Protein AF-A0A6A5AFS0-F1 (afdb_monomer_lite)

InterPro domains:
  IPR004835 Chitin synthase [PTHR22914] (1-342)

Sequence (380 aa):
MNQRRRWLNGSFFAMLYSIVQWGRLYTHTNHSVVTKIGFLIQYFQLIIQLMFGWFMVATFYLSVYYTVFTSLKKNKLGFVQTEEWYDDHHSIAMSLFNILYAMLIMVQLIFGLGNKPQHVKNLYTVLSVAYAVVVITGVFFAFASIASGGNISIFNICLIVATLGVYFVAALVHCELHHVLFTIVQYLIMLPSTINILMIYAFCNLQDLSWGTKGLTDSSGHGGHGASSVDKASSGSYKDLVAARKLKEAEAKQDAKKANDVKKNFEAFRSNLLMFWLLSNAALIIVCIYFVGANVFLPSLFLFIALFNVTRLIGSISFVVLTAWDFILLCICLRSGSLEKRRSNNRHHRAADADEDNAAAYGHLGSSKVDGGMPSIVLK

Radius of gyration: 34.57 Å; chains: 1; bounding box: 87×63×116 Å

pLDDT: mean 81.05, std 16.86, range [28.94, 97.75]

Foldseek 3Di:
DVVVLLVVLQVLVVLVVCLVCVVCCVVPDPDDPVVNVVVVVVNVLSVVVNVCLLQVLLLVLVLLLQLLLVLLPQCLLQVDGSPVVPPPNSVVVSVVSVVVVVVLLVVLLVCLQPHDCVVVVVNLVVSLVVQLVSLVSSVVSNVSSVVNDDDQPPVNVLLVCLQPVLVQVLCVLVVNNVVCVVCVVVCSSRVSCCRRNSSSSSLSPSLPNPPPCVCVVVPPPPDDPDPVPVVPPPDDDPVVVVVVVVVVVVVVVVVVVVVVVVSVVVVVVSVVVSVVSVVVNVVSNVCCVPPPHSVRSNVVVSVSSSVSSVVVSVVSSVVSVVVVVVVVVVVVVVVVVVVVVVVVVVVVVVVVVVVVVVCVVCVPDDDDDDDDDDDDDDDD

Secondary structure (DSSP, 8-state):
-HHHHHHHHHHHHHHHHHHHTHHHHHHH----HHHHHHHHHHHHHHHHHHHHHHTHHHHHHHHHHHHHHHHTSTTTTSSS--HHHHHHHHHHHHHHHHHHHHHHHHHHHHHHHH--TTT-HHHHHHHHHHHHHHHHHHHHHHHHHHHTT----HHHHHHHIIIIIHHHHHHHHTT-HHHHHHHHHHHHHHHHIIIIIIHHHHHHTTT---SS-TTTTT-S-SS------TT--SS--HHHHHHHHHHHHHHHHHHHHHHHHHHHHHHHHHHHHHHHHHHHHHHHHHHIIIIIHHHHHHHHHHHHHHHHHHHHHHHHHHHHHHHHHHHHHHHHHHHHHHHHHHHHHHHHHHHHHHHHHHHHHHTTS---------------

Structure (mmCIF, N/CA/C/O backbone):
data_AF-A0A6A5AFS0-F1
#
_entry.id   AF-A0A6A5AFS0-F1
#
loop_
_atom_site.group_PDB
_atom_site.id
_atom_site.type_symbol
_atom_site.label_atom_id
_atom_site.label_alt_id
_atom_site.label_comp_id
_atom_site.label_asym_id
_atom_site.label_entity_id
_atom_site.label_seq_id
_atom_site.pdbx_PDB_ins_code
_atom_site.Cartn_x
_atom_site.Cartn_y
_atom_site.Cartn_z
_atom_site.occupancy
_atom_site.B_iso_or_equiv
_atom_site.auth_seq_id
_atom_site.auth_comp_id
_atom_site.auth_asym_id
_atom_site.auth_atom_id
_atom_site.pdbx_PDB_model_num
ATOM 1 N N . MET A 1 1 ? -12.989 -10.320 -0.398 1.00 77.06 1 MET A N 1
ATOM 2 C CA . MET A 1 1 ? -13.126 -8.846 -0.494 1.00 77.06 1 MET A CA 1
ATOM 3 C C . MET A 1 1 ? -13.880 -8.240 0.693 1.00 77.06 1 MET A C 1
ATOM 5 O O . MET A 1 1 ? -13.263 -7.504 1.447 1.00 77.06 1 MET A O 1
ATOM 9 N N . ASN A 1 2 ? -15.149 -8.598 0.943 1.00 79.94 2 ASN A N 1
ATOM 10 C CA . ASN A 1 2 ? -15.970 -7.994 2.015 1.00 79.94 2 ASN A CA 1
ATOM 11 C C . ASN A 1 2 ? -15.339 -8.028 3.421 1.00 79.94 2 ASN A C 1
ATOM 13 O O . ASN A 1 2 ? -15.382 -7.034 4.139 1.00 79.94 2 ASN A O 1
ATOM 17 N N . GLN A 1 3 ? -14.722 -9.145 3.822 1.00 84.62 3 GLN A N 1
ATOM 18 C CA . GLN A 1 3 ? -14.044 -9.231 5.120 1.00 84.62 3 GLN A CA 1
ATOM 19 C C . GLN A 1 3 ? -12.816 -8.320 5.201 1.00 84.62 3 GLN A C 1
ATOM 21 O O . GLN A 1 3 ? -12.723 -7.523 6.126 1.00 84.62 3 GLN A O 1
ATOM 26 N N . ARG A 1 4 ? -11.939 -8.368 4.192 1.00 86.81 4 ARG A N 1
ATOM 27 C CA . ARG A 1 4 ? -10.749 -7.508 4.114 1.00 86.81 4 ARG A CA 1
ATOM 28 C C . ARG A 1 4 ? -11.105 -6.021 4.093 1.00 86.81 4 ARG A C 1
ATOM 30 O O . ARG A 1 4 ? -10.453 -5.245 4.771 1.00 86.81 4 ARG A O 1
ATOM 37 N N . ARG A 1 5 ? -12.182 -5.637 3.398 1.00 88.38 5 ARG A N 1
ATOM 38 C CA . ARG A 1 5 ? -12.696 -4.259 3.404 1.00 88.38 5 ARG A CA 1
ATOM 39 C C . ARG A 1 5 ? -13.081 -3.804 4.818 1.00 88.38 5 ARG A C 1
ATOM 41 O O . ARG A 1 5 ? -12.734 -2.702 5.215 1.00 88.38 5 ARG A O 1
ATOM 48 N N . ARG A 1 6 ? -13.776 -4.650 5.592 1.00 85.50 6 ARG A N 1
ATOM 49 C CA . ARG A 1 6 ? -14.131 -4.336 6.992 1.00 85.50 6 ARG A CA 1
ATOM 50 C C . ARG A 1 6 ? -12.899 -4.168 7.876 1.00 85.50 6 ARG A C 1
ATOM 52 O O . ARG A 1 6 ? -12.893 -3.259 8.691 1.00 85.50 6 ARG A O 1
ATOM 59 N N . TRP A 1 7 ? -11.882 -5.017 7.710 1.00 85.25 7 TRP A N 1
ATOM 60 C CA . TRP A 1 7 ? -10.613 -4.861 8.426 1.00 85.25 7 TRP A CA 1
ATOM 61 C C . TRP A 1 7 ? -9.925 -3.552 8.059 1.00 85.25 7 TRP A C 1
ATOM 63 O O . TRP A 1 7 ? -9.519 -2.823 8.948 1.00 85.25 7 TRP A O 1
ATOM 73 N N . LEU A 1 8 ? -9.871 -3.215 6.771 1.00 86.50 8 LEU A N 1
ATOM 74 C CA . LEU A 1 8 ? -9.216 -1.997 6.305 1.00 86.50 8 LEU A CA 1
ATOM 75 C C . LEU A 1 8 ? -9.906 -0.736 6.836 1.00 86.50 8 LEU A C 1
ATOM 77 O O . LEU A 1 8 ? -9.245 0.122 7.411 1.00 86.50 8 LEU A O 1
ATOM 81 N N . ASN A 1 9 ? -11.236 -0.670 6.734 1.00 88.69 9 ASN A N 1
ATOM 82 C CA . ASN A 1 9 ? -12.009 0.451 7.268 1.00 88.69 9 ASN A CA 1
ATOM 83 C C . ASN A 1 9 ? -11.925 0.503 8.800 1.00 88.69 9 ASN A C 1
ATOM 85 O O . ASN A 1 9 ? -11.652 1.558 9.361 1.00 88.69 9 ASN A O 1
ATOM 89 N N . GLY A 1 10 ? -12.102 -0.632 9.484 1.00 86.81 10 GLY A N 1
ATOM 90 C CA . GLY A 1 10 ? -12.019 -0.708 10.944 1.00 86.81 10 GLY A CA 1
ATOM 91 C C . GLY A 1 10 ? -10.657 -0.259 11.474 1.00 86.81 10 GLY A C 1
ATOM 92 O O . GLY A 1 10 ? -10.595 0.594 12.356 1.00 86.81 10 GLY A O 1
ATOM 93 N N . SER A 1 11 ? -9.567 -0.763 10.891 1.00 86.19 11 SER A N 1
ATOM 94 C CA . SER A 1 11 ? -8.206 -0.352 11.242 1.00 86.19 11 SER A CA 1
ATOM 95 C C . SER A 1 11 ? -7.927 1.109 10.894 1.00 86.19 11 SER A C 1
ATOM 97 O O . SER A 1 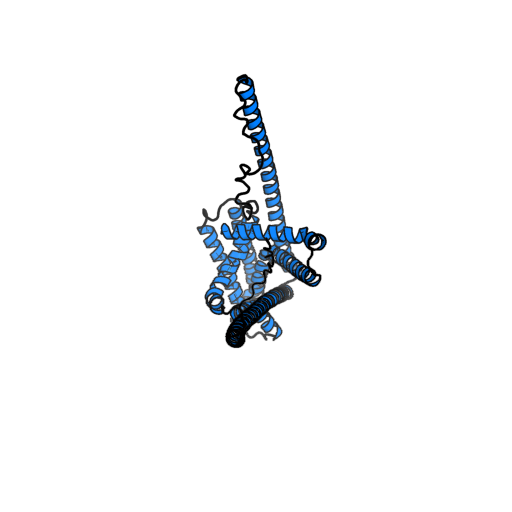11 ? -7.249 1.771 11.670 1.00 86.19 11 SER A O 1
ATOM 99 N N . PHE A 1 12 ? -8.460 1.637 9.787 1.00 88.94 12 PHE A N 1
ATOM 100 C CA . PHE A 1 12 ? -8.316 3.051 9.426 1.00 88.94 12 PHE A CA 1
ATOM 101 C C . PHE A 1 12 ? -8.937 3.977 10.482 1.00 88.94 12 PHE A C 1
ATOM 103 O O . PHE A 1 12 ? -8.260 4.872 10.987 1.00 88.94 12 PHE A O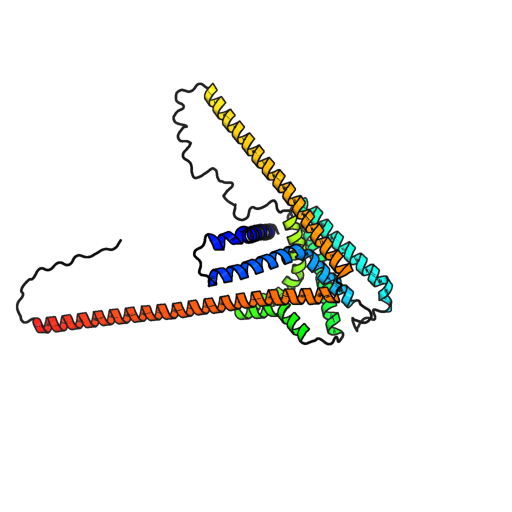 1
ATOM 110 N N . PHE A 1 13 ? -10.191 3.736 10.878 1.00 88.00 13 PHE A N 1
ATOM 111 C CA . PHE A 1 13 ? -10.845 4.563 11.898 1.00 88.00 13 PHE A CA 1
ATOM 112 C C . PHE A 1 13 ? -10.260 4.350 13.294 1.00 88.00 13 PHE A C 1
ATOM 114 O O . PHE A 1 13 ? -10.136 5.317 14.041 1.00 88.00 13 PHE A O 1
ATOM 121 N N . ALA A 1 14 ? -9.852 3.125 13.639 1.00 88.69 14 ALA A N 1
ATOM 122 C CA . ALA A 1 14 ? -9.145 2.866 14.890 1.00 88.69 14 ALA A CA 1
ATOM 123 C C . ALA A 1 14 ? -7.810 3.623 14.942 1.00 88.69 14 ALA A C 1
ATOM 125 O O . ALA A 1 14 ? -7.520 4.278 15.937 1.00 88.69 14 ALA A O 1
ATOM 126 N N . MET A 1 15 ? -7.037 3.603 13.852 1.00 90.50 15 MET A N 1
ATOM 127 C CA . MET A 1 15 ? -5.777 4.339 13.737 1.00 90.50 15 MET A CA 1
ATOM 128 C C . MET A 1 15 ? -5.999 5.851 13.841 1.00 90.50 15 MET A C 1
ATOM 130 O O . MET A 1 15 ? -5.290 6.514 14.595 1.00 90.50 15 MET A O 1
ATOM 134 N N . LEU A 1 16 ? -7.012 6.390 13.155 1.00 90.44 16 LEU A N 1
ATOM 135 C CA . LEU A 1 16 ? -7.371 7.806 13.248 1.00 90.44 16 LEU A CA 1
ATOM 136 C C . LEU A 1 16 ? -7.777 8.190 14.678 1.00 90.44 16 LEU A C 1
ATOM 138 O O . LEU A 1 16 ? -7.302 9.194 15.202 1.00 90.44 16 LEU A O 1
ATOM 142 N N . TYR A 1 17 ? -8.603 7.368 15.329 1.00 89.56 17 TYR A N 1
ATOM 143 C CA . TYR A 1 17 ? -9.011 7.577 16.717 1.00 89.56 17 TYR A CA 1
ATOM 144 C C . TYR A 1 17 ? -7.810 7.561 17.671 1.00 89.56 17 TYR A C 1
ATOM 146 O O . TYR A 1 17 ? -7.682 8.452 18.510 1.00 89.56 17 TYR A O 1
ATOM 154 N N . SER A 1 18 ? -6.898 6.595 17.515 1.00 90.00 18 SER A N 1
ATOM 155 C CA . SER A 1 18 ? -5.665 6.519 18.304 1.00 90.00 18 SER A CA 1
ATOM 156 C C . SER A 1 18 ? -4.788 7.758 18.120 1.00 90.00 18 SER A C 1
ATOM 158 O O . SER A 1 18 ? -4.284 8.285 19.107 1.00 90.00 18 SER A O 1
ATOM 160 N N . ILE A 1 19 ? -4.636 8.250 16.887 1.00 91.12 19 ILE A N 1
ATOM 161 C CA . ILE A 1 19 ? -3.841 9.452 16.598 1.00 91.12 19 ILE A CA 1
ATOM 162 C C . ILE A 1 19 ? -4.494 10.699 17.200 1.00 91.12 19 ILE A C 1
ATOM 164 O O . ILE A 1 19 ? -3.797 11.500 17.810 1.00 91.12 19 ILE A O 1
ATOM 168 N N . VAL A 1 20 ? -5.814 10.868 17.080 1.00 91.00 20 VAL A N 1
ATOM 169 C CA . VAL A 1 20 ? -6.522 12.036 17.638 1.00 91.00 20 VAL A CA 1
ATOM 170 C C . VAL A 1 20 ? -6.471 12.040 19.168 1.00 91.00 20 VAL A C 1
ATOM 172 O O . VAL A 1 20 ? -6.241 13.082 19.778 1.00 91.00 20 VAL A O 1
ATOM 175 N N . GLN A 1 21 ? -6.632 10.875 19.800 1.00 89.50 21 GLN A N 1
ATOM 176 C CA . GLN A 1 21 ? -6.733 10.752 21.255 1.00 89.50 21 GLN A CA 1
ATOM 177 C C . GLN A 1 21 ? -5.387 10.463 21.949 1.00 89.50 21 GLN A C 1
ATOM 179 O O . GLN A 1 21 ? -5.374 10.060 23.116 1.00 89.50 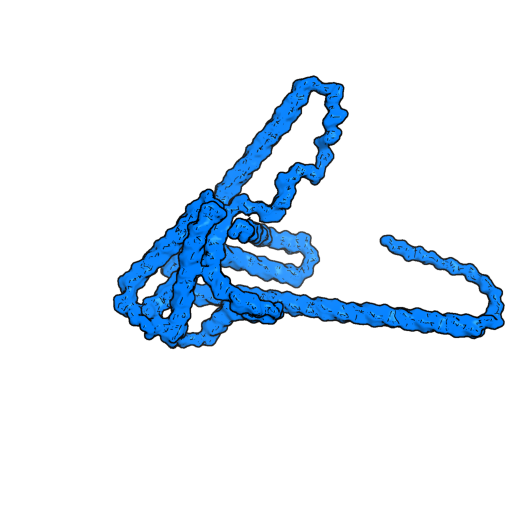21 GLN A O 1
ATOM 184 N N . TRP A 1 22 ? -4.253 10.688 21.276 1.00 87.56 22 TRP A N 1
ATOM 185 C CA . TRP A 1 22 ? -2.913 10.358 21.785 1.00 87.56 22 TRP A CA 1
ATOM 186 C C . TRP A 1 22 ? -2.641 10.925 23.192 1.00 87.56 22 TRP A C 1
ATOM 188 O O . TRP A 1 22 ? -2.089 10.232 24.049 1.00 87.56 22 TRP A O 1
ATOM 198 N N . GLY A 1 23 ? -3.110 12.149 23.470 1.00 85.62 23 GLY A N 1
ATOM 199 C CA . GLY A 1 23 ? -2.913 12.838 24.750 1.00 85.62 23 GLY A CA 1
ATOM 200 C C . GLY A 1 23 ? -3.564 12.135 25.945 1.00 85.62 23 GLY A C 1
ATOM 201 O O . GLY A 1 23 ? -3.018 12.166 27.047 1.00 85.62 23 GLY A O 1
ATOM 202 N N . ARG A 1 24 ? -4.672 11.408 25.731 1.00 86.19 24 ARG A N 1
ATOM 203 C CA . ARG A 1 24 ? -5.381 10.680 26.800 1.00 86.19 24 ARG A CA 1
ATOM 204 C C . ARG A 1 24 ? -4.510 9.603 27.433 1.00 86.19 24 ARG A C 1
ATOM 206 O O . ARG A 1 24 ? -4.637 9.332 28.625 1.00 86.19 24 ARG A O 1
ATOM 213 N N . LEU A 1 25 ? -3.629 8.996 26.639 1.00 83.69 25 LEU A N 1
ATOM 214 C CA . LEU A 1 25 ? -2.689 8.003 27.135 1.00 83.69 25 LEU A CA 1
ATOM 215 C C . LEU A 1 25 ? -1.720 8.633 28.142 1.00 83.69 25 LEU A C 1
ATOM 217 O O . LEU A 1 25 ? -1.410 8.024 29.157 1.00 83.69 25 LEU A O 1
ATOM 221 N N . TYR A 1 26 ? -1.282 9.870 27.921 1.00 80.44 26 TYR A N 1
ATOM 222 C CA . TYR A 1 26 ? -0.329 10.534 28.810 1.00 80.44 26 TYR A CA 1
ATOM 223 C C . TYR A 1 26 ? -0.978 11.066 30.085 1.00 80.44 26 TYR A C 1
ATOM 225 O O . TYR A 1 26 ? -0.355 10.983 31.147 1.00 80.44 26 TYR A O 1
ATOM 233 N N . THR A 1 27 ? -2.212 11.570 29.982 1.00 84.19 27 THR A N 1
ATOM 234 C CA . THR A 1 27 ? -2.918 12.227 31.090 1.00 84.19 27 THR A CA 1
ATOM 235 C C . THR A 1 27 ? -3.679 11.263 31.996 1.00 84.19 27 THR A C 1
ATOM 237 O O . THR A 1 27 ? -3.744 11.503 33.196 1.00 84.19 27 THR A O 1
ATOM 240 N N . HIS A 1 28 ? -4.237 10.169 31.464 1.00 86.12 28 HIS A N 1
ATOM 241 C CA . HIS A 1 28 ? -5.121 9.276 32.230 1.00 86.12 28 HIS A CA 1
ATOM 242 C C . HIS A 1 28 ? -4.520 7.901 32.552 1.00 86.12 28 HIS A C 1
ATOM 244 O O . HIS A 1 28 ? -5.209 7.083 33.158 1.00 86.12 28 HIS A O 1
ATOM 250 N N . THR A 1 29 ? -3.273 7.609 32.154 1.00 86.62 29 THR A N 1
ATOM 251 C CA . THR A 1 29 ? -2.637 6.311 32.453 1.00 86.62 29 THR A CA 1
ATOM 252 C C . THR A 1 29 ? -1.420 6.428 33.373 1.00 86.62 29 THR A C 1
ATOM 254 O O . THR A 1 29 ? -0.557 7.300 33.217 1.00 86.62 29 THR A O 1
ATOM 257 N N . ASN A 1 30 ? -1.324 5.472 34.302 1.00 88.69 30 ASN A N 1
ATOM 258 C CA . ASN A 1 30 ? -0.218 5.311 35.251 1.00 88.69 30 ASN A CA 1
ATOM 259 C C . ASN A 1 30 ? 0.903 4.421 34.686 1.00 88.69 30 ASN A C 1
ATOM 261 O O . ASN A 1 30 ? 1.399 3.518 35.355 1.00 88.69 30 ASN A O 1
ATOM 265 N N . HIS A 1 31 ? 1.299 4.641 33.431 1.00 89.06 31 HIS A N 1
ATOM 266 C CA . HIS A 1 31 ? 2.455 3.955 32.850 1.00 89.06 31 HIS A CA 1
ATOM 267 C C . HIS A 1 31 ? 3.778 4.627 33.237 1.00 89.06 31 HIS A C 1
ATOM 269 O O . HIS A 1 31 ? 3.833 5.841 33.450 1.00 89.06 31 HIS A O 1
ATOM 275 N N . SER A 1 32 ? 4.855 3.836 33.277 1.00 91.38 32 SER A N 1
ATOM 276 C CA . SER A 1 32 ? 6.214 4.344 33.494 1.00 91.38 32 SER A CA 1
ATOM 277 C C . SER A 1 32 ? 6.638 5.307 32.376 1.00 91.38 32 SER A C 1
ATOM 279 O O . SER A 1 32 ? 6.119 5.249 31.257 1.00 91.38 32 SER A O 1
ATOM 281 N N . VAL A 1 33 ? 7.616 6.175 32.654 1.00 88.31 33 VAL A N 1
ATOM 282 C CA . VAL A 1 33 ? 8.146 7.130 31.661 1.00 88.31 33 VAL A CA 1
ATOM 283 C C . VAL A 1 33 ? 8.679 6.404 30.420 1.00 88.31 33 VAL A C 1
ATOM 285 O O . VAL A 1 33 ? 8.389 6.814 29.300 1.00 88.31 33 VAL A O 1
ATOM 288 N N . VAL A 1 34 ? 9.374 5.277 30.603 1.00 88.56 34 VAL A N 1
ATOM 289 C CA . VAL A 1 34 ? 9.920 4.467 29.500 1.00 88.56 34 VAL A CA 1
ATOM 290 C C . VAL A 1 34 ? 8.802 3.913 28.616 1.00 88.56 34 VAL A C 1
ATOM 292 O O . VAL A 1 34 ? 8.858 4.029 27.394 1.00 88.56 34 VAL A O 1
ATOM 295 N N . THR A 1 35 ? 7.736 3.382 29.221 1.00 86.88 35 THR A N 1
ATOM 296 C CA . THR A 1 35 ? 6.562 2.889 28.486 1.00 86.88 35 THR A CA 1
ATOM 297 C C . THR A 1 35 ? 5.866 4.019 27.719 1.00 86.88 35 THR A C 1
ATOM 299 O O . THR A 1 35 ? 5.483 3.844 26.563 1.00 86.88 35 THR A O 1
ATOM 302 N N . LYS A 1 36 ? 5.752 5.207 28.325 1.00 89.38 36 LYS A N 1
ATOM 303 C CA . LYS A 1 36 ? 5.185 6.402 27.681 1.00 89.38 36 LYS A CA 1
ATOM 304 C C . LYS A 1 36 ? 6.017 6.873 26.479 1.00 89.38 36 LYS A C 1
ATOM 306 O O . LYS A 1 36 ? 5.437 7.287 25.475 1.00 89.38 36 LYS A O 1
ATOM 311 N N . ILE A 1 37 ? 7.347 6.774 26.541 1.00 88.81 37 ILE A N 1
ATOM 312 C CA . ILE A 1 37 ? 8.235 7.044 25.395 1.00 88.81 37 ILE A CA 1
ATOM 313 C C . ILE A 1 37 ? 8.043 5.983 24.301 1.00 88.81 37 ILE A C 1
ATOM 315 O O . ILE A 1 37 ? 7.902 6.334 23.131 1.00 88.81 37 ILE A O 1
ATOM 319 N N . GLY A 1 38 ? 7.956 4.700 24.667 1.00 87.94 38 GLY A N 1
ATOM 320 C CA . GLY A 1 38 ? 7.685 3.616 23.715 1.00 87.94 38 GLY A CA 1
ATOM 321 C C . GLY A 1 38 ? 6.376 3.819 22.943 1.00 87.94 38 GLY A C 1
ATOM 322 O O . GLY A 1 38 ? 6.340 3.677 21.720 1.00 87.94 38 GLY A O 1
ATOM 323 N N . PHE A 1 39 ? 5.314 4.251 23.628 1.00 89.06 39 PHE A N 1
ATOM 324 C CA . PHE A 1 39 ? 4.059 4.602 22.968 1.00 89.06 39 PHE A CA 1
ATOM 325 C C . PHE A 1 39 ? 4.178 5.818 22.040 1.00 89.06 39 PHE A C 1
ATOM 327 O O . PHE A 1 39 ? 3.526 5.824 20.999 1.00 89.06 39 PHE A O 1
ATOM 334 N N . LEU A 1 40 ? 5.032 6.805 22.343 1.00 88.69 40 LEU A N 1
ATOM 335 C CA . LEU A 1 40 ? 5.265 7.948 21.448 1.00 88.69 40 LEU A CA 1
ATOM 336 C C . LEU A 1 40 ? 5.866 7.496 20.113 1.00 88.69 40 LEU A C 1
ATOM 338 O O . LEU A 1 40 ? 5.413 7.916 19.048 1.00 88.69 40 LEU A O 1
ATOM 342 N N . ILE A 1 41 ? 6.852 6.598 20.178 1.00 88.56 41 ILE A N 1
ATOM 343 C CA . ILE A 1 41 ? 7.473 5.995 18.993 1.00 88.56 41 ILE A CA 1
ATOM 344 C C . ILE A 1 41 ? 6.412 5.241 18.183 1.00 88.56 41 ILE A C 1
ATOM 346 O O . ILE A 1 41 ? 6.326 5.413 16.966 1.00 88.56 41 ILE A O 1
ATOM 350 N N . GLN A 1 42 ? 5.552 4.465 18.851 1.00 88.50 42 GLN A N 1
ATOM 351 C CA . GLN A 1 42 ? 4.452 3.759 18.194 1.00 88.50 42 GLN A CA 1
ATOM 352 C C . GLN A 1 42 ? 3.452 4.722 17.532 1.00 88.50 42 GLN A C 1
ATOM 354 O O . GLN A 1 42 ? 3.031 4.478 16.402 1.00 88.50 42 GLN A O 1
ATOM 359 N N . TYR A 1 43 ? 3.086 5.829 18.183 1.00 90.00 43 TYR A N 1
ATOM 360 C CA . TYR A 1 43 ? 2.206 6.839 17.586 1.00 90.00 43 TYR A CA 1
ATOM 361 C C . TYR A 1 43 ? 2.814 7.458 16.331 1.00 90.00 43 TYR A C 1
ATOM 363 O O . TYR A 1 43 ? 2.125 7.595 15.321 1.00 90.00 43 TYR A O 1
ATOM 371 N N . PHE A 1 44 ? 4.106 7.778 16.362 1.00 90.31 44 PHE A N 1
ATOM 372 C CA . PHE A 1 44 ? 4.803 8.304 15.194 1.00 90.31 44 PHE A CA 1
ATOM 373 C C . PHE A 1 44 ? 4.788 7.305 14.025 1.00 90.31 44 PHE A C 1
ATOM 375 O O . PHE A 1 44 ? 4.489 7.678 12.890 1.00 90.31 44 PHE A O 1
ATOM 382 N N . GLN A 1 45 ? 5.001 6.016 14.307 1.00 89.88 45 GLN A N 1
ATOM 383 C CA . GLN A 1 45 ? 4.873 4.947 13.309 1.00 89.88 45 GLN A CA 1
ATOM 384 C C . GLN A 1 45 ? 3.454 4.854 12.728 1.00 89.88 45 GLN A C 1
ATOM 386 O O . GLN A 1 45 ? 3.303 4.675 11.519 1.00 89.88 45 GLN A O 1
ATOM 391 N N . LEU A 1 46 ? 2.412 5.023 13.550 1.00 92.44 46 LEU A N 1
ATOM 392 C CA . LEU A 1 46 ? 1.021 5.041 13.079 1.00 92.44 46 LEU A CA 1
ATOM 393 C C . LEU A 1 46 ? 0.731 6.243 12.172 1.00 92.44 46 LEU A C 1
ATOM 395 O O . LEU A 1 46 ? 0.042 6.079 11.168 1.00 92.44 46 LEU A O 1
ATOM 399 N N . ILE A 1 47 ? 1.277 7.426 12.470 1.00 93.25 47 ILE A N 1
ATOM 400 C CA . ILE A 1 47 ? 1.135 8.613 11.608 1.00 93.25 47 ILE A CA 1
ATOM 401 C C . ILE A 1 47 ? 1.796 8.363 10.251 1.00 93.25 47 ILE A C 1
ATOM 403 O O . ILE A 1 47 ? 1.169 8.580 9.214 1.00 93.25 47 ILE A O 1
ATOM 407 N N . ILE A 1 48 ? 3.028 7.847 10.243 1.00 92.31 48 ILE A N 1
ATOM 408 C CA . ILE A 1 48 ? 3.730 7.493 9.002 1.00 92.31 48 ILE A CA 1
ATOM 409 C C . ILE A 1 48 ? 2.932 6.451 8.211 1.00 92.31 48 ILE A C 1
ATOM 411 O O . ILE A 1 48 ? 2.753 6.593 7.000 1.00 92.31 48 ILE A O 1
ATOM 415 N N . GLN A 1 49 ? 2.411 5.423 8.886 1.00 91.94 49 GLN A N 1
ATOM 416 C CA . GLN A 1 49 ? 1.597 4.389 8.254 1.00 91.94 49 GLN A CA 1
ATOM 417 C C . GLN A 1 49 ? 0.298 4.954 7.669 1.00 91.94 49 GLN A C 1
ATOM 419 O O . GLN A 1 49 ? -0.090 4.545 6.573 1.00 91.94 49 GLN A O 1
ATOM 424 N N . LEU A 1 50 ? -0.352 5.894 8.360 1.00 94.00 50 LEU A N 1
ATOM 425 C CA . LEU A 1 50 ? -1.543 6.582 7.870 1.00 94.00 50 LEU A CA 1
ATOM 426 C C . LEU A 1 50 ? -1.221 7.398 6.616 1.00 94.00 50 LEU A C 1
ATOM 428 O O . LEU A 1 50 ? -1.922 7.261 5.616 1.00 94.00 50 LEU A O 1
ATOM 432 N N . MET A 1 51 ? -0.153 8.200 6.642 1.00 92.75 51 MET A N 1
ATOM 433 C CA . MET A 1 51 ? 0.256 9.023 5.499 1.00 92.75 51 MET A CA 1
ATOM 434 C C . MET A 1 51 ? 0.620 8.163 4.286 1.00 92.75 51 MET A C 1
ATOM 436 O O . MET A 1 51 ? 0.127 8.402 3.184 1.00 92.75 51 MET A O 1
ATOM 440 N N . PHE A 1 52 ? 1.431 7.122 4.483 1.00 92.06 52 PHE A N 1
ATOM 441 C CA . PHE A 1 52 ? 1.805 6.219 3.397 1.00 92.06 52 PHE A CA 1
ATOM 442 C C . PHE A 1 52 ? 0.603 5.421 2.875 1.00 92.06 52 PHE A C 1
ATOM 444 O O . PHE A 1 52 ? 0.443 5.257 1.669 1.00 92.06 52 PHE A O 1
ATOM 451 N N . GLY A 1 53 ? -0.283 4.970 3.770 1.00 93.12 53 GLY A N 1
ATOM 452 C CA . GLY A 1 53 ? -1.542 4.313 3.418 1.00 93.12 53 GLY A CA 1
ATOM 453 C C . GLY A 1 53 ? -2.484 5.212 2.617 1.00 93.12 53 GLY A C 1
ATOM 454 O O . GLY A 1 53 ? -3.111 4.746 1.665 1.00 93.12 53 GLY A O 1
ATOM 455 N N . TRP A 1 54 ? -2.546 6.501 2.955 1.00 94.88 54 TRP A N 1
ATOM 456 C CA . TRP A 1 54 ? -3.371 7.494 2.268 1.00 94.88 54 TRP A CA 1
ATOM 457 C C . TRP A 1 54 ? -2.959 7.673 0.802 1.00 94.88 54 TRP A C 1
ATOM 459 O O . TRP A 1 54 ? -3.818 7.683 -0.082 1.00 94.88 54 TRP A O 1
ATOM 469 N N . PHE A 1 55 ? -1.651 7.739 0.540 1.00 96.25 55 PHE A N 1
ATOM 470 C CA . PHE A 1 55 ? -1.076 7.953 -0.794 1.00 96.25 55 PHE A CA 1
ATOM 471 C C . PHE A 1 55 ? -0.603 6.670 -1.491 1.00 96.25 55 PHE A C 1
ATOM 473 O O . PHE A 1 55 ? 0.133 6.728 -2.480 1.00 96.25 55 PHE A O 1
ATOM 480 N N . MET A 1 56 ? -1.004 5.498 -0.993 1.00 94.88 56 MET A N 1
ATOM 481 C CA . MET A 1 56 ? -0.480 4.216 -1.470 1.00 94.88 56 MET A CA 1
ATOM 482 C C . MET A 1 56 ? -0.815 3.964 -2.946 1.00 94.88 56 MET A C 1
ATOM 484 O O . MET A 1 56 ? 0.021 3.442 -3.679 1.00 94.88 56 MET A O 1
ATOM 488 N N . VAL A 1 57 ? -2.004 4.379 -3.397 1.00 96.12 57 VAL A N 1
ATOM 489 C CA . VAL A 1 57 ? -2.449 4.231 -4.794 1.00 96.12 57 VAL A CA 1
ATOM 490 C C . VAL A 1 57 ? -1.620 5.110 -5.732 1.00 96.12 57 VAL A C 1
ATOM 492 O O . VAL A 1 57 ? -1.089 4.606 -6.721 1.00 96.12 57 VAL A O 1
ATOM 495 N N . ALA A 1 58 ? -1.443 6.394 -5.400 1.00 97.00 58 ALA A N 1
ATOM 496 C CA . ALA A 1 58 ? -0.596 7.304 -6.171 1.00 97.00 58 ALA A CA 1
ATOM 497 C C . ALA A 1 58 ? 0.868 6.849 -6.202 1.00 97.00 58 ALA A C 1
ATOM 499 O O . ALA A 1 58 ? 1.494 6.817 -7.260 1.00 97.00 58 ALA A O 1
ATOM 500 N N . THR A 1 59 ? 1.402 6.446 -5.050 1.00 96.12 59 THR A N 1
ATOM 501 C CA . THR A 1 59 ? 2.788 5.981 -4.919 1.00 96.12 59 THR A CA 1
ATOM 502 C C . THR A 1 59 ? 3.043 4.729 -5.750 1.00 96.12 59 THR A C 1
ATOM 504 O O . THR A 1 59 ? 4.071 4.624 -6.414 1.00 96.12 59 THR A O 1
ATOM 507 N N . PHE A 1 60 ? 2.095 3.793 -5.743 1.00 95.19 60 PHE A N 1
ATOM 508 C CA . PHE A 1 60 ? 2.177 2.571 -6.532 1.00 95.19 60 PHE A CA 1
ATOM 509 C C . PHE A 1 60 ? 2.079 2.843 -8.041 1.00 95.19 60 PHE A C 1
ATOM 511 O O . PHE A 1 60 ? 2.828 2.264 -8.824 1.00 95.19 60 PHE A O 1
ATOM 518 N N . TYR A 1 61 ? 1.201 3.755 -8.462 1.00 96.19 61 TYR A N 1
ATOM 519 C CA . TYR A 1 61 ? 1.153 4.197 -9.855 1.00 96.19 61 TYR A CA 1
ATOM 520 C C . TYR A 1 61 ? 2.490 4.811 -10.298 1.00 96.19 61 TYR A C 1
ATOM 522 O O . TYR A 1 61 ? 3.056 4.401 -11.311 1.00 96.19 61 TYR A O 1
ATOM 530 N N . LEU A 1 62 ? 3.014 5.762 -9.515 1.00 96.06 62 LEU A N 1
ATOM 531 C CA . LEU A 1 62 ? 4.264 6.462 -9.811 1.00 96.06 62 LEU A CA 1
ATOM 532 C C . LEU A 1 62 ? 5.463 5.513 -9.838 1.00 96.06 62 LEU A C 1
ATOM 534 O O . LEU A 1 62 ? 6.346 5.688 -10.676 1.00 96.06 62 LEU A O 1
ATOM 538 N N . SER A 1 63 ? 5.504 4.507 -8.958 1.00 94.19 63 SER A N 1
ATOM 539 C CA . SER A 1 63 ? 6.599 3.537 -8.947 1.00 94.19 63 SER A CA 1
ATOM 540 C C . SER A 1 63 ? 6.632 2.730 -10.243 1.00 94.19 63 SER A C 1
ATOM 542 O O . SER A 1 63 ? 7.678 2.672 -10.884 1.00 94.19 63 SER A O 1
ATOM 544 N N . VAL A 1 64 ? 5.494 2.193 -10.695 1.00 93.62 64 VAL A N 1
ATOM 545 C CA . VAL A 1 64 ? 5.436 1.452 -11.963 1.00 93.62 64 VAL A CA 1
ATOM 546 C C . VAL A 1 64 ? 5.702 2.376 -13.152 1.00 93.62 64 VAL A C 1
ATOM 548 O O . VAL A 1 64 ? 6.531 2.039 -13.998 1.00 93.62 64 VAL A O 1
ATOM 551 N N . TYR A 1 65 ? 5.062 3.549 -13.193 1.00 94.12 65 TYR A N 1
ATOM 552 C CA . TYR A 1 65 ? 5.251 4.546 -14.249 1.00 94.12 65 TYR A CA 1
ATOM 553 C C . TYR A 1 65 ? 6.734 4.901 -14.416 1.00 94.12 65 TYR A C 1
ATOM 555 O O . TYR A 1 65 ? 7.309 4.740 -15.495 1.00 94.12 65 TYR A O 1
ATOM 563 N N . TYR A 1 66 ? 7.396 5.319 -13.336 1.00 93.06 66 TYR A N 1
ATOM 564 C CA . TYR A 1 66 ? 8.795 5.714 -13.411 1.00 93.06 66 TYR A CA 1
ATOM 565 C C . TYR A 1 66 ? 9.730 4.552 -13.690 1.00 93.06 66 TYR A C 1
ATOM 567 O O . TYR A 1 66 ? 10.685 4.745 -14.442 1.00 93.06 66 TYR A O 1
ATOM 575 N N . THR A 1 67 ? 9.482 3.364 -13.143 1.00 90.75 67 THR A N 1
ATOM 576 C CA . THR A 1 67 ? 10.308 2.193 -13.448 1.00 90.75 67 THR A CA 1
ATOM 577 C C . THR A 1 67 ? 10.248 1.855 -14.936 1.00 90.75 67 THR A C 1
ATOM 579 O O . THR A 1 67 ? 11.296 1.758 -15.569 1.00 90.75 67 THR A O 1
ATOM 582 N N . VAL A 1 68 ? 9.051 1.753 -15.521 1.00 89.88 68 VAL A N 1
ATOM 583 C CA . VAL A 1 68 ? 8.882 1.402 -16.941 1.00 89.88 68 VAL A CA 1
ATOM 584 C C . VAL A 1 68 ? 9.507 2.465 -17.846 1.00 89.88 68 VAL A C 1
ATOM 586 O O . VAL A 1 68 ? 10.379 2.158 -18.660 1.00 89.88 68 VAL A O 1
ATOM 589 N N . PHE A 1 69 ? 9.133 3.733 -17.676 1.00 88.62 69 PHE A N 1
ATOM 590 C CA . PHE A 1 69 ? 9.561 4.780 -18.605 1.00 88.62 69 PHE A CA 1
ATOM 591 C C . PHE A 1 69 ? 11.004 5.244 -18.395 1.00 88.62 69 PHE A C 1
ATOM 593 O O . PHE A 1 69 ? 11.643 5.688 -19.346 1.00 88.62 69 PHE A O 1
ATOM 600 N N . THR A 1 70 ? 11.576 5.080 -17.199 1.00 86.50 70 THR A N 1
ATOM 601 C CA . THR A 1 70 ? 13.022 5.293 -17.021 1.00 86.50 70 THR A CA 1
ATOM 602 C C . THR A 1 70 ? 13.821 4.149 -17.639 1.00 86.50 70 THR A C 1
ATOM 604 O O . THR A 1 70 ? 14.912 4.401 -18.145 1.00 86.50 70 THR A O 1
ATOM 607 N N . SER A 1 71 ? 13.314 2.911 -17.616 1.00 82.44 71 SER A N 1
ATOM 608 C CA . SER A 1 71 ? 13.949 1.767 -18.287 1.00 82.44 71 SER A CA 1
ATOM 609 C C . SER A 1 71 ? 13.885 1.855 -19.812 1.00 82.44 71 SER A C 1
ATOM 611 O O . SER A 1 71 ? 14.807 1.396 -20.474 1.00 82.44 71 SER A O 1
ATOM 613 N N . LEU A 1 72 ? 12.858 2.500 -20.367 1.00 80.75 72 LEU A N 1
ATOM 614 C CA . LEU A 1 72 ? 12.700 2.721 -21.811 1.00 80.75 72 LEU A CA 1
ATOM 615 C C . LEU A 1 72 ? 13.514 3.902 -22.374 1.00 80.75 72 LEU A C 1
ATOM 617 O O . LEU A 1 72 ? 13.432 4.176 -23.569 1.00 80.75 72 LEU A O 1
ATOM 621 N N . LYS A 1 73 ? 14.308 4.606 -21.553 1.00 78.62 73 LYS A N 1
ATOM 622 C CA . LYS A 1 73 ? 15.212 5.663 -22.042 1.00 78.62 73 LYS A CA 1
ATOM 623 C C . LYS A 1 73 ? 16.247 5.117 -23.036 1.00 78.62 73 LYS A C 1
ATOM 625 O O . LYS A 1 73 ? 16.630 3.949 -22.940 1.00 78.62 73 LYS A O 1
ATOM 630 N N . LYS A 1 74 ? 16.682 5.964 -23.987 1.00 71.25 74 LYS A N 1
ATOM 631 C CA . LYS A 1 74 ? 17.612 5.610 -25.083 1.00 71.25 74 LYS A CA 1
ATOM 632 C C . LYS A 1 74 ? 18.769 4.725 -24.577 1.00 71.25 74 LYS A C 1
ATOM 634 O O . LYS A 1 74 ? 19.450 5.090 -23.620 1.00 71.25 74 LYS A O 1
ATOM 639 N N . ASN A 1 75 ? 18.936 3.551 -25.195 1.00 68.69 75 ASN A N 1
ATOM 640 C CA . ASN A 1 75 ? 19.976 2.534 -24.949 1.00 68.69 75 ASN A CA 1
ATOM 641 C C . ASN A 1 75 ? 20.088 1.952 -23.532 1.00 68.69 75 ASN A C 1
ATOM 643 O O . ASN A 1 75 ? 21.055 1.254 -23.233 1.00 68.69 75 ASN A O 1
ATOM 647 N N . LYS A 1 76 ? 19.111 2.166 -22.646 1.00 71.44 76 LYS A N 1
ATOM 648 C CA . LYS A 1 76 ? 19.228 1.690 -21.259 1.00 71.44 76 LYS A CA 1
ATOM 649 C C . LYS A 1 76 ? 18.995 0.181 -21.095 1.00 71.44 76 LYS A C 1
ATOM 651 O O . LYS A 1 76 ? 19.482 -0.412 -20.135 1.00 71.44 76 LYS A O 1
ATOM 656 N N . LEU A 1 77 ? 18.262 -0.451 -22.013 1.00 71.75 77 LEU A N 1
ATOM 657 C CA . LEU A 1 77 ? 17.971 -1.889 -21.954 1.00 71.75 77 LEU A CA 1
ATOM 658 C C . LEU A 1 77 ? 19.135 -2.759 -22.435 1.00 71.75 77 LEU A C 1
ATOM 660 O O . LEU A 1 77 ? 19.174 -3.928 -22.087 1.00 71.75 77 LEU A O 1
ATOM 664 N N . GLY A 1 78 ? 20.085 -2.230 -23.208 1.00 63.00 78 GLY A N 1
ATOM 665 C CA . GLY A 1 78 ? 21.277 -2.963 -23.663 1.00 63.00 78 GLY A CA 1
ATOM 666 C C . GLY A 1 78 ? 21.036 -4.086 -24.688 1.00 63.00 78 GLY A C 1
ATOM 667 O O . GLY A 1 78 ? 21.925 -4.352 -25.486 1.00 63.00 78 GLY A O 1
ATOM 668 N N . PHE A 1 79 ? 19.853 -4.714 -24.724 1.00 68.81 79 PHE A N 1
ATOM 669 C CA . PHE A 1 79 ? 19.484 -5.764 -25.694 1.00 68.81 79 PHE A CA 1
ATOM 670 C C . PHE A 1 79 ? 18.454 -5.314 -26.746 1.00 68.81 79 PHE A C 1
ATOM 672 O O . PHE A 1 79 ? 18.240 -6.017 -27.728 1.00 68.81 79 PHE A O 1
ATOM 679 N N . VAL A 1 80 ? 17.824 -4.148 -26.560 1.00 65.31 80 VAL A N 1
ATOM 680 C CA . VAL A 1 80 ? 16.963 -3.497 -27.563 1.00 65.31 80 VAL A CA 1
ATOM 681 C C . VAL A 1 80 ? 17.491 -2.090 -27.802 1.00 65.31 80 VAL A C 1
ATOM 683 O O . VAL A 1 80 ? 17.601 -1.308 -26.854 1.00 65.31 80 VAL A O 1
ATOM 686 N N . GLN A 1 81 ? 17.792 -1.764 -29.060 1.00 66.44 81 GLN A N 1
ATOM 687 C CA . GLN A 1 81 ? 18.069 -0.393 -29.481 1.00 66.44 81 GLN A CA 1
ATO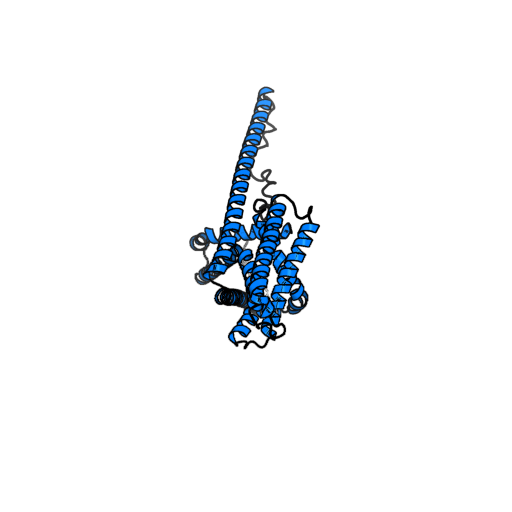M 688 C C . GLN A 1 81 ? 16.768 0.408 -29.406 1.00 66.44 81 GLN A C 1
ATOM 690 O O . GLN A 1 81 ? 15.894 0.301 -30.261 1.00 66.44 81 GLN A O 1
ATOM 695 N N . THR A 1 82 ? 16.612 1.188 -28.337 1.00 68.38 82 THR A N 1
ATOM 696 C CA . THR A 1 82 ? 15.442 2.054 -28.148 1.00 68.38 82 THR A CA 1
ATOM 697 C C . THR A 1 82 ? 15.572 3.396 -28.867 1.00 68.38 82 THR A C 1
ATOM 699 O O . THR A 1 82 ? 14.616 4.157 -28.850 1.00 68.38 82 THR A O 1
ATOM 702 N N . GLU A 1 83 ? 16.708 3.699 -29.510 1.00 69.50 83 GLU A N 1
ATOM 703 C CA . GLU A 1 83 ? 16.956 4.984 -30.186 1.00 69.50 83 GLU A CA 1
ATOM 704 C C . GLU A 1 83 ? 15.950 5.302 -31.294 1.00 69.50 83 GLU A C 1
ATOM 706 O O . GLU A 1 83 ? 15.368 6.384 -31.263 1.00 69.50 83 GLU A O 1
ATOM 711 N N . GLU A 1 84 ? 15.701 4.363 -32.213 1.00 67.12 84 GLU A N 1
ATOM 712 C CA . GLU A 1 84 ? 14.753 4.554 -33.325 1.00 67.12 84 GLU A CA 1
ATOM 713 C C . GLU A 1 84 ? 13.310 4.760 -32.844 1.00 67.12 84 GLU A C 1
ATOM 715 O O . GLU A 1 84 ? 12.515 5.443 -33.483 1.00 67.12 84 GLU A O 1
ATOM 720 N N . TRP A 1 85 ? 12.967 4.186 -31.691 1.00 67.38 85 TRP A N 1
ATOM 721 C CA . TRP A 1 85 ? 11.598 4.138 -31.179 1.00 67.38 85 TRP A CA 1
ATOM 722 C C . TRP A 1 85 ? 11.320 5.202 -30.115 1.00 67.38 85 TRP A C 1
ATOM 724 O O . TRP A 1 85 ? 10.189 5.322 -29.655 1.00 67.38 85 TRP A O 1
ATOM 734 N N . TYR A 1 86 ? 12.324 5.963 -29.681 1.00 74.06 86 TYR A N 1
ATOM 735 C CA . TYR A 1 86 ? 12.194 6.758 -28.466 1.00 74.06 86 TYR A CA 1
ATOM 736 C C . TYR A 1 86 ? 11.310 7.994 -28.646 1.00 74.06 86 TYR A C 1
ATOM 738 O O . TYR A 1 86 ? 10.323 8.106 -27.939 1.00 74.06 86 TYR A O 1
ATOM 746 N N . ASP A 1 87 ? 11.617 8.924 -29.552 1.00 74.62 87 ASP A N 1
ATOM 747 C CA . ASP A 1 87 ? 11.022 10.269 -29.465 1.00 74.62 87 ASP A CA 1
ATOM 748 C C . ASP A 1 87 ? 9.480 10.264 -29.639 1.00 74.62 87 ASP A C 1
ATOM 750 O O . ASP A 1 87 ? 8.764 10.757 -28.761 1.00 74.62 87 ASP A O 1
ATOM 754 N N . ASP A 1 88 ? 8.942 9.583 -30.658 1.00 71.00 88 ASP A N 1
ATOM 755 C CA . ASP A 1 88 ? 7.487 9.522 -30.880 1.00 71.00 88 ASP A CA 1
ATOM 756 C C . ASP A 1 88 ? 6.790 8.418 -30.065 1.00 71.00 88 ASP A C 1
ATOM 758 O O . ASP A 1 88 ? 5.786 8.674 -29.391 1.00 71.00 88 ASP A O 1
ATOM 762 N N . HIS A 1 89 ? 7.317 7.187 -30.047 1.00 70.81 89 HIS A N 1
ATOM 763 C CA . HIS A 1 89 ? 6.614 6.072 -29.398 1.00 70.81 89 HIS A CA 1
ATOM 764 C C . HIS A 1 89 ? 6.687 6.130 -27.868 1.00 70.81 89 HIS A C 1
ATOM 766 O O . HIS A 1 89 ? 5.788 5.609 -27.206 1.00 70.81 89 HIS A O 1
ATOM 772 N N . HIS A 1 90 ? 7.694 6.785 -27.277 1.00 77.88 90 HIS A N 1
ATOM 773 C CA . HIS A 1 90 ? 7.760 6.979 -25.824 1.00 77.88 90 HIS A CA 1
ATOM 774 C C . HIS A 1 90 ? 6.617 7.864 -25.326 1.00 77.88 90 HIS A C 1
ATOM 776 O O . HIS A 1 90 ? 5.951 7.517 -24.348 1.00 77.88 90 HIS A O 1
ATOM 782 N N . SER A 1 91 ? 6.347 8.969 -26.028 1.00 82.56 91 SER A N 1
ATOM 783 C CA . SER A 1 91 ? 5.266 9.894 -25.675 1.00 82.56 91 SER A CA 1
ATOM 784 C C . SER A 1 91 ? 3.884 9.240 -25.819 1.00 82.56 91 SER A C 1
ATOM 786 O O . SER A 1 91 ? 3.021 9.381 -24.941 1.00 82.56 91 SER A O 1
ATOM 788 N N . ILE A 1 92 ? 3.699 8.437 -26.874 1.00 86.31 92 ILE A N 1
ATOM 789 C CA . ILE A 1 92 ? 2.477 7.661 -27.109 1.00 86.31 92 ILE A CA 1
ATOM 790 C C . ILE A 1 92 ? 2.313 6.590 -26.026 1.00 86.31 92 ILE A C 1
ATOM 792 O O . ILE A 1 92 ? 1.244 6.492 -25.423 1.00 86.31 92 ILE A O 1
ATOM 796 N N . ALA A 1 93 ? 3.361 5.822 -25.717 1.00 87.69 93 ALA A N 1
ATOM 797 C CA . ALA A 1 93 ? 3.315 4.776 -24.697 1.00 87.69 93 ALA A CA 1
ATOM 798 C C . ALA A 1 93 ? 3.011 5.336 -23.297 1.00 87.69 93 ALA A C 1
ATOM 800 O O . ALA A 1 93 ? 2.204 4.752 -22.571 1.00 87.69 93 ALA A O 1
ATOM 801 N N . MET A 1 94 ? 3.593 6.483 -22.931 1.00 89.88 94 MET A N 1
ATOM 802 C CA . MET A 1 94 ? 3.259 7.205 -21.695 1.00 89.88 94 MET A CA 1
ATOM 803 C C . MET A 1 94 ? 1.790 7.605 -21.649 1.00 89.88 94 MET A C 1
ATOM 805 O O . MET A 1 94 ? 1.099 7.336 -20.666 1.00 89.88 94 MET A O 1
ATOM 809 N N . SER A 1 95 ? 1.300 8.216 -22.726 1.00 90.69 95 SER A N 1
ATOM 810 C CA . SER A 1 95 ? -0.089 8.663 -22.818 1.00 90.69 95 SER A CA 1
ATOM 811 C C . SER A 1 95 ? -1.057 7.484 -22.713 1.00 90.69 95 SER A C 1
ATOM 813 O O . SER A 1 95 ? -2.012 7.536 -21.937 1.00 90.69 95 SER A O 1
ATOM 815 N N . LEU A 1 96 ? -0.772 6.384 -23.416 1.00 91.75 96 LEU A N 1
ATOM 816 C CA . LEU A 1 96 ? -1.553 5.150 -23.342 1.00 91.75 96 LEU A CA 1
ATOM 817 C C . LEU A 1 96 ? -1.538 4.550 -21.936 1.00 91.75 96 LEU A C 1
ATOM 819 O O . LEU A 1 96 ? -2.598 4.186 -21.433 1.00 91.75 96 LEU A O 1
ATOM 823 N N . PHE A 1 97 ? -0.382 4.480 -21.272 1.00 93.00 97 PHE A N 1
ATOM 824 C CA . PHE A 1 97 ? -0.297 3.985 -19.896 1.00 93.00 97 PHE A CA 1
ATOM 825 C C . PHE A 1 97 ? -1.155 4.824 -18.942 1.00 93.00 97 PHE A C 1
ATOM 827 O O . PHE A 1 97 ? -1.939 4.266 -18.172 1.00 93.00 97 PHE A O 1
ATOM 834 N N . ASN A 1 98 ? -1.056 6.153 -19.029 1.00 93.75 98 ASN A N 1
ATOM 835 C CA . ASN A 1 98 ? -1.818 7.073 -18.185 1.00 93.75 98 ASN A CA 1
ATOM 836 C C . ASN A 1 98 ? -3.329 6.902 -18.406 1.00 93.75 98 ASN A C 1
ATOM 838 O O . ASN A 1 98 ? -4.082 6.771 -17.440 1.00 93.75 98 ASN A O 1
ATOM 842 N N . ILE A 1 99 ? -3.768 6.849 -19.670 1.00 94.19 99 ILE A N 1
ATOM 843 C CA . ILE A 1 99 ? -5.179 6.664 -20.036 1.00 94.19 99 ILE A CA 1
ATOM 844 C C . ILE A 1 99 ? -5.681 5.299 -19.563 1.00 94.19 99 ILE A C 1
ATOM 846 O O . ILE A 1 99 ? -6.726 5.226 -18.919 1.00 94.19 99 ILE A O 1
ATOM 850 N N . LEU A 1 100 ? -4.943 4.218 -19.828 1.00 93.81 100 LEU A N 1
ATOM 851 C CA . LEU A 1 100 ? -5.334 2.868 -19.420 1.00 93.81 100 LEU A CA 1
ATOM 852 C C . LEU A 1 100 ? -5.436 2.755 -17.897 1.00 93.81 100 LEU A C 1
ATOM 854 O O . LEU A 1 100 ? -6.436 2.249 -17.387 1.00 93.81 100 LEU A O 1
ATOM 858 N N . TYR A 1 101 ? -4.450 3.262 -17.155 1.00 94.75 101 TYR A N 1
ATOM 859 C CA . TYR A 1 101 ? -4.476 3.209 -15.695 1.00 94.75 101 TYR A CA 1
ATOM 860 C C . TYR A 1 101 ? -5.610 4.064 -15.115 1.00 94.75 101 TYR A C 1
ATOM 862 O O . TYR A 1 101 ? -6.311 3.619 -14.201 1.00 94.75 101 TYR A O 1
ATOM 870 N N . ALA A 1 102 ? -5.845 5.256 -15.672 1.00 94.62 102 ALA A N 1
ATOM 871 C CA . ALA A 1 102 ? -6.975 6.100 -15.293 1.00 94.62 102 ALA A CA 1
ATOM 872 C C . ALA A 1 102 ? -8.312 5.394 -15.563 1.00 94.62 102 ALA A C 1
ATOM 874 O O . ALA A 1 102 ? -9.170 5.362 -14.682 1.00 94.62 102 ALA A O 1
ATOM 875 N N . MET A 1 103 ? -8.469 4.749 -16.722 1.00 94.88 103 MET A N 1
ATOM 876 C CA . MET A 1 103 ? -9.658 3.959 -17.057 1.00 94.88 103 MET A CA 1
ATOM 877 C C . MET A 1 103 ? -9.872 2.803 -16.076 1.00 94.88 103 MET A C 1
ATOM 879 O O . MET A 1 103 ? -10.998 2.602 -15.616 1.00 94.88 103 MET A O 1
ATOM 883 N N . LEU A 1 104 ? -8.811 2.085 -15.684 1.00 95.12 104 LEU A N 1
ATOM 884 C CA . LEU A 1 104 ? -8.903 1.039 -14.662 1.00 95.12 104 LEU A CA 1
ATOM 885 C C . LEU A 1 104 ? -9.443 1.605 -13.341 1.00 95.12 104 LEU A C 1
ATOM 887 O O . LEU A 1 104 ? -10.378 1.027 -12.778 1.00 95.12 104 LEU A O 1
ATOM 891 N N . ILE A 1 105 ? -8.901 2.728 -12.850 1.00 94.56 105 ILE A N 1
ATOM 892 C CA . ILE A 1 105 ? -9.391 3.387 -11.624 1.00 94.56 105 ILE A CA 1
ATOM 893 C C . ILE A 1 105 ? -10.850 3.831 -11.793 1.00 94.56 105 ILE A C 1
ATOM 895 O O . ILE A 1 105 ? -11.669 3.574 -10.911 1.00 94.56 105 ILE A O 1
ATOM 899 N N . MET A 1 106 ? -11.202 4.461 -12.915 1.00 94.00 106 MET A N 1
ATOM 900 C CA . MET A 1 106 ? -12.555 4.971 -13.159 1.00 94.00 106 MET A CA 1
ATOM 901 C C . MET A 1 106 ? -13.596 3.851 -13.170 1.00 94.00 106 MET A C 1
ATOM 903 O O . MET A 1 106 ? -14.623 3.960 -12.498 1.00 94.00 106 MET A O 1
ATOM 907 N N . VAL A 1 107 ? -13.310 2.735 -13.846 1.00 93.69 107 VAL A N 1
ATOM 908 C CA . VAL A 1 107 ? -14.173 1.544 -13.814 1.00 93.69 107 VAL A CA 1
ATOM 909 C C . VAL A 1 107 ? -14.331 1.041 -12.375 1.00 93.69 107 VAL A C 1
ATOM 911 O O . VAL A 1 107 ? -15.444 0.750 -11.940 1.00 93.69 107 VAL A O 1
ATOM 914 N N . GLN A 1 108 ? -13.256 0.998 -11.585 1.00 92.50 108 GLN A N 1
ATOM 915 C CA . GLN A 1 108 ? -13.348 0.591 -10.177 1.00 92.50 108 GLN A CA 1
ATOM 916 C C . GLN A 1 108 ? -14.179 1.533 -9.318 1.00 92.50 108 GLN A C 1
ATOM 918 O O . GLN A 1 108 ? -14.896 1.046 -8.447 1.00 92.50 108 GLN A O 1
ATOM 923 N N . LEU A 1 109 ? -14.092 2.846 -9.534 1.00 93.00 109 LEU A N 1
ATOM 924 C CA . LEU A 1 109 ? -14.894 3.824 -8.798 1.00 93.00 109 LEU A CA 1
ATOM 925 C C . LEU A 1 109 ? -16.384 3.650 -9.109 1.00 93.00 109 LEU A C 1
ATOM 927 O O . LEU A 1 109 ? -17.194 3.560 -8.187 1.00 93.00 109 LEU A O 1
ATOM 931 N N . ILE A 1 110 ? -16.737 3.515 -10.392 1.00 92.12 110 ILE A N 1
ATOM 932 C CA . ILE A 1 110 ? -18.126 3.326 -10.836 1.00 92.12 110 ILE A CA 1
ATOM 933 C C . ILE A 1 110 ? -18.717 2.053 -10.216 1.00 92.12 110 ILE A C 1
ATOM 935 O O . ILE A 1 110 ? -19.763 2.090 -9.562 1.00 92.12 110 ILE A O 1
ATOM 939 N N . PHE A 1 111 ? -18.028 0.920 -10.365 1.00 89.94 111 PHE A N 1
ATOM 940 C CA . PHE A 1 111 ? -18.521 -0.353 -9.838 1.00 89.94 111 PHE A CA 1
ATOM 941 C C . PHE A 1 111 ? -18.405 -0.448 -8.314 1.00 89.94 111 PHE A C 1
ATOM 943 O O . PHE A 1 111 ? -19.250 -1.078 -7.684 1.00 89.94 111 PHE A O 1
ATOM 950 N N . GLY A 1 112 ? -17.410 0.200 -7.711 1.00 87.44 112 GLY A N 1
ATOM 951 C CA . GLY A 1 112 ? -17.191 0.199 -6.268 1.00 87.44 112 GLY A CA 1
ATOM 952 C C . GLY A 1 112 ? -18.239 0.988 -5.485 1.00 87.44 112 GLY A C 1
ATOM 953 O O . GLY A 1 112 ? -18.507 0.634 -4.337 1.00 87.44 112 GLY A O 1
ATOM 954 N N . LEU A 1 113 ? -18.846 2.016 -6.089 1.00 87.19 113 LEU A N 1
ATOM 955 C CA . LEU A 1 113 ? -19.926 2.796 -5.475 1.00 87.19 113 LEU A CA 1
ATOM 956 C C . LEU A 1 113 ? -21.298 2.119 -5.593 1.00 87.19 113 LEU A C 1
ATOM 958 O O . LEU A 1 113 ? -22.089 2.195 -4.653 1.00 87.19 113 LEU A O 1
ATOM 962 N N . GLY A 1 114 ? -21.584 1.481 -6.734 1.00 78.56 114 GLY A N 1
ATOM 963 C CA . GLY A 1 114 ? -22.920 0.956 -7.042 1.00 78.56 114 GLY A CA 1
ATOM 964 C C . GLY A 1 114 ? -23.115 -0.540 -6.790 1.00 78.56 114 GLY A C 1
ATOM 965 O O . GLY A 1 114 ? -24.234 -0.972 -6.522 1.00 78.56 114 GLY A O 1
ATOM 966 N N . ASN A 1 115 ? -22.050 -1.346 -6.856 1.00 84.75 115 ASN A N 1
ATOM 967 C CA . ASN A 1 115 ? -22.168 -2.802 -6.927 1.00 84.75 115 ASN A CA 1
ATOM 968 C C . ASN A 1 115 ? -21.383 -3.518 -5.824 1.00 84.75 115 ASN A C 1
ATOM 970 O O . ASN A 1 115 ? -20.259 -3.165 -5.471 1.00 84.75 115 ASN A O 1
ATOM 974 N N . LYS A 1 116 ? -21.951 -4.617 -5.313 1.00 82.50 116 LYS A N 1
ATOM 975 C CA . LYS A 1 116 ? -21.198 -5.546 -4.455 1.00 82.50 116 LYS A CA 1
ATOM 976 C C . LYS A 1 116 ? -20.302 -6.435 -5.332 1.00 82.50 116 LYS A C 1
ATOM 978 O O . LYS A 1 116 ? -20.791 -6.976 -6.326 1.00 82.50 116 LYS A O 1
ATOM 983 N N . PRO A 1 117 ? -19.056 -6.734 -4.921 1.00 81.69 117 PRO A N 1
ATOM 984 C CA . PRO A 1 117 ? -18.104 -7.527 -5.704 1.00 81.69 117 PRO A CA 1
ATOM 985 C C . PRO A 1 117 ? -18.569 -8.967 -5.949 1.00 81.69 117 PRO A C 1
ATOM 987 O O . PRO A 1 117 ? -18.072 -9.639 -6.843 1.00 81.69 117 PRO A O 1
ATOM 990 N N . GLN A 1 118 ? -19.545 -9.448 -5.176 1.00 83.50 118 GLN A N 1
ATOM 991 C CA . GLN A 1 118 ? -20.170 -10.757 -5.365 1.00 83.50 118 GLN A CA 1
ATOM 992 C C . GLN A 1 118 ? -21.023 -10.839 -6.638 1.00 83.50 118 GLN A C 1
ATOM 994 O O . GLN A 1 118 ? -21.134 -11.928 -7.193 1.00 83.50 118 GLN A O 1
ATOM 999 N N . HIS A 1 119 ? -21.590 -9.721 -7.101 1.00 84.56 119 HIS A N 1
ATOM 1000 C CA . HIS A 1 119 ? -22.438 -9.680 -8.298 1.00 84.56 119 HIS A CA 1
ATOM 1001 C C . HIS A 1 119 ? -21.637 -9.413 -9.579 1.00 84.56 119 HIS A C 1
ATOM 1003 O O . HIS A 1 119 ? -22.073 -9.775 -10.661 1.00 84.56 119 HIS A O 1
ATOM 1009 N N . VAL A 1 120 ? -20.442 -8.826 -9.460 1.00 88.88 120 VAL A N 1
ATOM 1010 C CA . VAL A 1 120 ? -19.582 -8.437 -10.593 1.00 88.88 120 VAL A CA 1
ATOM 1011 C C . VAL A 1 120 ? -18.196 -9.084 -10.497 1.00 88.88 120 VAL A C 1
ATOM 1013 O O . VAL A 1 120 ? -17.167 -8.443 -10.705 1.00 88.88 120 VAL A O 1
ATOM 1016 N N . LYS A 1 121 ? -18.161 -10.381 -10.157 1.00 89.25 121 LYS A N 1
ATOM 1017 C CA . LYS A 1 121 ? -16.913 -11.139 -9.939 1.00 89.25 121 LYS A CA 1
ATOM 1018 C C . LYS A 1 121 ? -15.988 -11.085 -11.156 1.00 89.25 121 LYS A C 1
ATOM 1020 O O . LYS A 1 121 ? -14.811 -10.794 -10.995 1.00 89.25 121 LYS A O 1
ATOM 1025 N N . ASN A 1 122 ? -16.533 -11.295 -12.357 1.00 90.56 122 ASN A N 1
ATOM 1026 C CA . ASN A 1 122 ? -15.755 -11.335 -13.599 1.00 90.56 122 ASN A CA 1
ATOM 1027 C C . ASN A 1 122 ? -15.031 -10.011 -13.861 1.00 90.56 122 ASN A C 1
ATOM 1029 O O . ASN A 1 122 ? -13.858 -10.018 -14.214 1.00 90.56 122 ASN A O 1
ATOM 1033 N N . LEU A 1 123 ? -15.698 -8.881 -13.615 1.00 91.12 123 LEU A N 1
ATOM 1034 C CA . LEU A 1 123 ? -15.096 -7.560 -13.765 1.00 91.12 123 LEU A CA 1
ATOM 1035 C C . LEU A 1 123 ? -13.917 -7.374 -12.804 1.00 91.12 123 LEU A C 1
ATOM 1037 O O . LEU A 1 123 ? -12.841 -6.966 -13.228 1.00 91.12 123 LEU A O 1
ATOM 1041 N N . TYR A 1 124 ? -14.081 -7.732 -11.526 1.00 90.75 124 TYR A N 1
ATOM 1042 C CA . TYR A 1 124 ? -12.981 -7.652 -10.562 1.00 90.75 124 TYR A CA 1
ATOM 1043 C C . TYR A 1 124 ? -11.836 -8.621 -10.883 1.00 90.75 124 TYR A C 1
ATOM 1045 O O . TYR A 1 124 ? -10.680 -8.278 -10.638 1.00 90.75 124 TYR A O 1
ATOM 1053 N N . THR A 1 125 ? -12.124 -9.784 -11.473 1.00 92.12 125 THR A N 1
ATOM 1054 C CA . THR A 1 125 ? -11.094 -10.701 -11.982 1.00 92.12 125 THR A CA 1
ATOM 1055 C C . THR A 1 125 ? -10.326 -10.078 -13.149 1.00 92.12 125 THR A C 1
ATOM 1057 O O . THR A 1 125 ? -9.100 -10.066 -13.114 1.00 92.12 125 THR A O 1
ATOM 1060 N N . VAL A 1 126 ? -11.013 -9.497 -14.139 1.00 94.31 126 VAL A N 1
ATOM 1061 C CA . VAL A 1 126 ? -10.369 -8.825 -15.285 1.00 94.31 126 VAL A CA 1
ATOM 1062 C C . VAL A 1 126 ? -9.500 -7.657 -14.821 1.00 94.31 126 VAL A C 1
ATOM 1064 O O . VAL A 1 126 ? -8.351 -7.547 -15.239 1.00 94.31 126 VAL A O 1
ATOM 1067 N N . LEU A 1 127 ? -9.999 -6.827 -13.901 1.00 94.00 127 LEU A N 1
ATOM 1068 C CA . LEU A 1 127 ? -9.214 -5.741 -13.308 1.00 94.00 127 LEU A CA 1
ATOM 1069 C C . LEU A 1 127 ? -7.985 -6.265 -12.556 1.00 94.00 127 LEU A C 1
ATOM 1071 O O . LEU A 1 127 ? -6.907 -5.688 -12.662 1.00 94.00 127 LEU A O 1
ATOM 1075 N N . SER A 1 128 ? -8.135 -7.360 -11.806 1.00 93.75 128 SER A N 1
ATOM 1076 C CA . SER A 1 128 ? -7.030 -7.986 -11.074 1.00 93.75 128 SER A CA 1
ATOM 1077 C C . SER A 1 128 ? -5.943 -8.491 -12.025 1.00 93.75 128 SER A C 1
ATOM 1079 O O . SER A 1 128 ? -4.765 -8.230 -11.787 1.00 93.75 128 SER A O 1
ATOM 1081 N N . VAL A 1 129 ? -6.334 -9.122 -13.138 1.00 94.94 129 VAL A N 1
ATOM 1082 C CA . VAL A 1 129 ? -5.411 -9.560 -14.196 1.00 94.94 129 VAL A CA 1
ATOM 1083 C C . VAL A 1 129 ? -4.741 -8.362 -14.874 1.00 94.94 129 VAL A C 1
ATOM 1085 O O . VAL A 1 129 ? -3.523 -8.367 -15.025 1.00 94.94 129 VAL A O 1
ATOM 1088 N N . ALA A 1 130 ? -5.486 -7.307 -15.216 1.00 95.19 130 ALA A N 1
ATOM 1089 C CA . ALA A 1 130 ? -4.916 -6.098 -15.815 1.00 95.19 130 ALA A CA 1
ATOM 1090 C C . ALA A 1 130 ? -3.851 -5.460 -14.905 1.00 95.19 130 ALA A C 1
ATOM 1092 O O . ALA A 1 130 ? -2.756 -5.122 -15.351 1.00 95.19 130 ALA A O 1
ATOM 1093 N N . TYR A 1 131 ? -4.130 -5.373 -13.605 1.00 94.94 131 TYR A N 1
ATOM 1094 C CA . TYR A 1 131 ? -3.170 -4.892 -12.616 1.00 94.94 131 TYR A CA 1
ATOM 1095 C C . TYR A 1 131 ? -1.959 -5.807 -12.430 1.00 94.94 131 TYR A C 1
ATOM 1097 O O . TYR A 1 131 ? -0.846 -5.311 -12.249 1.00 94.94 131 TYR A O 1
ATOM 1105 N N . ALA A 1 132 ? -2.159 -7.124 -12.481 1.00 94.69 132 ALA A N 1
ATOM 1106 C CA . ALA A 1 132 ? -1.065 -8.086 -12.452 1.00 94.69 132 ALA A CA 1
ATOM 1107 C C . ALA A 1 132 ? -0.133 -7.899 -13.658 1.00 94.69 132 ALA A C 1
ATOM 1109 O O . ALA A 1 132 ? 1.080 -7.846 -13.471 1.00 94.69 132 ALA A O 1
ATOM 1110 N N . VAL A 1 133 ? -0.680 -7.710 -14.865 1.00 94.31 133 VAL A N 1
ATOM 1111 C CA . VAL A 1 133 ? 0.109 -7.423 -16.077 1.00 94.31 133 VAL A CA 1
ATOM 1112 C C . VAL A 1 133 ? 0.926 -6.141 -15.910 1.00 94.31 133 VAL A C 1
ATOM 1114 O O . VAL A 1 133 ? 2.117 -6.141 -16.201 1.00 94.31 133 VAL A O 1
ATOM 1117 N N . VAL A 1 134 ? 0.333 -5.072 -15.371 1.00 92.75 134 VAL A N 1
ATOM 1118 C CA . VAL A 1 134 ? 1.046 -3.809 -15.099 1.00 92.75 134 VAL A CA 1
ATOM 1119 C C . VAL A 1 134 ? 2.252 -4.023 -14.170 1.00 92.75 134 VAL A C 1
ATOM 1121 O O . VAL A 1 134 ? 3.337 -3.508 -14.446 1.00 92.75 134 VAL A O 1
ATOM 1124 N N . VAL A 1 135 ? 2.102 -4.817 -13.103 1.00 91.75 135 VAL A N 1
ATOM 1125 C CA . VAL A 1 135 ? 3.216 -5.131 -12.187 1.00 91.75 135 VAL A CA 1
ATOM 1126 C C . VAL A 1 135 ? 4.260 -6.022 -12.829 1.00 91.75 135 VAL A C 1
ATOM 1128 O O . VAL A 1 135 ? 5.445 -5.739 -12.684 1.00 91.75 135 VAL A O 1
ATOM 1131 N N . ILE A 1 136 ? 3.847 -7.070 -13.541 1.00 92.88 136 ILE A N 1
ATOM 1132 C CA . ILE A 1 136 ? 4.773 -7.978 -14.228 1.00 92.88 136 ILE A CA 1
ATOM 1133 C C . ILE A 1 136 ? 5.631 -7.187 -15.218 1.00 92.88 136 ILE A C 1
ATOM 1135 O O . ILE A 1 136 ? 6.849 -7.350 -15.227 1.00 92.88 136 ILE A O 1
ATOM 1139 N N . THR A 1 137 ? 5.028 -6.265 -15.969 1.00 90.06 137 THR A N 1
ATOM 1140 C CA . THR A 1 137 ? 5.745 -5.351 -16.865 1.00 90.06 137 THR A CA 1
ATOM 1141 C C . THR A 1 137 ? 6.733 -4.468 -16.099 1.00 90.06 137 THR A C 1
ATOM 1143 O O . THR A 1 137 ? 7.898 -4.378 -16.482 1.00 90.06 137 THR A O 1
ATOM 1146 N N . GLY A 1 138 ? 6.321 -3.861 -14.981 1.00 89.88 138 GLY A N 1
ATOM 1147 C CA . GLY A 1 138 ? 7.222 -3.069 -14.135 1.00 89.88 138 GLY A CA 1
ATOM 1148 C C . GLY A 1 138 ? 8.411 -3.874 -13.596 1.00 89.88 138 GLY A C 1
ATOM 1149 O O . GLY A 1 138 ? 9.548 -3.407 -13.653 1.00 89.88 138 GLY A O 1
ATOM 1150 N N . VAL A 1 139 ? 8.170 -5.102 -13.128 1.00 89.44 139 VAL A N 1
ATOM 1151 C CA . VAL A 1 139 ? 9.210 -6.022 -12.636 1.00 89.44 139 VAL A CA 1
ATOM 1152 C C . VAL A 1 139 ? 10.153 -6.438 -13.764 1.00 89.44 139 VAL A C 1
ATOM 1154 O O . VAL A 1 139 ? 11.369 -6.417 -13.577 1.00 89.44 139 VAL A O 1
ATOM 1157 N N . PHE A 1 140 ? 9.617 -6.755 -14.943 1.00 89.50 140 PHE A N 1
ATOM 1158 C CA . PHE A 1 140 ? 10.409 -7.076 -16.127 1.00 89.50 140 PHE A CA 1
ATOM 1159 C C . PHE A 1 140 ? 11.355 -5.925 -16.493 1.00 89.50 140 PHE A C 1
ATOM 1161 O O . PHE A 1 140 ? 12.561 -6.135 -16.609 1.00 89.50 140 PHE A O 1
ATOM 1168 N N . PHE A 1 141 ? 10.841 -4.695 -16.591 1.00 87.12 141 PHE A N 1
ATOM 1169 C CA . PHE A 1 141 ? 11.656 -3.519 -16.912 1.00 87.12 141 PHE A CA 1
ATOM 1170 C C . PHE A 1 141 ? 12.662 -3.152 -15.816 1.00 87.12 141 PHE A C 1
ATOM 1172 O O . PHE A 1 141 ? 13.727 -2.609 -16.126 1.00 87.12 141 PHE A O 1
ATOM 1179 N N . ALA A 1 142 ? 12.358 -3.442 -14.548 1.00 85.50 142 ALA A N 1
ATOM 1180 C CA . ALA A 1 142 ? 13.317 -3.297 -13.458 1.00 85.50 142 ALA A CA 1
ATOM 1181 C C . ALA A 1 142 ? 14.480 -4.289 -13.610 1.00 85.50 142 ALA A C 1
ATOM 1183 O O . ALA A 1 142 ? 15.639 -3.882 -13.560 1.00 85.50 142 ALA A O 1
ATOM 1184 N N . PHE A 1 143 ? 14.179 -5.569 -13.851 1.00 84.94 143 PHE A N 1
ATOM 1185 C CA . PHE A 1 143 ? 15.193 -6.609 -14.030 1.00 84.94 143 PHE A CA 1
ATOM 1186 C C . PHE A 1 143 ? 16.047 -6.366 -15.279 1.00 84.94 143 PHE A C 1
ATOM 1188 O O . PHE A 1 143 ? 17.273 -6.407 -15.209 1.00 84.94 143 PHE A O 1
ATOM 1195 N N . ALA A 1 144 ? 15.410 -6.024 -16.399 1.00 83.62 144 ALA A N 1
ATOM 1196 C CA . ALA A 1 144 ? 16.077 -5.690 -17.652 1.00 83.62 144 ALA A CA 1
ATOM 1197 C C . ALA A 1 144 ? 17.075 -4.528 -17.496 1.00 83.62 144 ALA A C 1
ATOM 1199 O O . ALA A 1 144 ? 18.187 -4.599 -18.008 1.00 83.62 144 ALA A O 1
ATOM 1200 N N . SER A 1 145 ? 16.711 -3.490 -16.732 1.00 79.31 145 SER A N 1
ATOM 1201 C CA . SER A 1 145 ? 17.604 -2.355 -16.457 1.00 79.31 145 SER A CA 1
ATOM 1202 C C . SER A 1 145 ? 18.783 -2.701 -15.542 1.00 79.31 145 SER A C 1
ATOM 1204 O O . SER A 1 145 ? 19.740 -1.932 -15.498 1.00 79.31 145 SER A O 1
ATOM 1206 N N . ILE A 1 146 ? 18.700 -3.781 -14.763 1.00 80.12 146 ILE A N 1
ATOM 1207 C CA . ILE A 1 146 ? 19.805 -4.268 -13.927 1.00 80.12 146 ILE A CA 1
ATOM 1208 C C . ILE A 1 146 ? 20.723 -5.165 -14.765 1.00 80.12 146 ILE A C 1
ATOM 1210 O O . ILE A 1 146 ? 21.944 -5.030 -14.705 1.00 80.12 146 ILE A O 1
ATOM 1214 N N . ALA A 1 147 ? 20.135 -6.048 -15.576 1.00 81.44 147 ALA A N 1
ATOM 1215 C CA . ALA A 1 147 ? 20.859 -6.977 -16.437 1.00 81.44 147 ALA A CA 1
ATOM 1216 C C . ALA A 1 147 ? 21.687 -6.275 -17.528 1.00 81.44 147 ALA A C 1
ATOM 1218 O O . ALA A 1 147 ? 22.702 -6.814 -17.958 1.00 81.44 147 ALA A O 1
ATOM 1219 N N . SER A 1 148 ? 21.302 -5.064 -17.942 1.00 76.44 148 SER A N 1
ATOM 1220 C CA . SER A 1 148 ? 21.981 -4.284 -18.985 1.00 76.44 148 SER A CA 1
ATOM 1221 C C . SER A 1 148 ? 23.333 -3.668 -18.583 1.00 76.44 148 SER A C 1
ATOM 1223 O O . SER A 1 148 ? 23.872 -2.841 -19.315 1.00 76.44 148 SER A O 1
ATOM 1225 N N . GLY A 1 149 ? 23.918 -4.080 -17.452 1.00 63.69 149 GLY A N 1
ATOM 1226 C CA . GLY A 1 149 ? 25.297 -3.731 -17.085 1.00 63.69 149 GLY A CA 1
ATOM 1227 C C . GLY A 1 149 ? 25.450 -2.417 -16.316 1.00 63.69 149 GLY A C 1
ATOM 1228 O O . GLY A 1 149 ? 26.532 -1.832 -16.299 1.00 63.69 149 GLY A O 1
ATOM 1229 N N . GLY A 1 150 ? 24.391 -1.934 -15.661 1.00 65.62 150 GLY A N 1
ATOM 1230 C CA . GLY A 1 150 ? 24.496 -0.776 -14.774 1.00 65.62 150 GLY A CA 1
ATOM 1231 C C . GLY A 1 150 ? 25.410 -1.065 -13.577 1.00 65.62 150 GLY A C 1
ATOM 1232 O O . GLY A 1 150 ? 25.237 -2.073 -12.897 1.00 65.62 150 GLY A O 1
ATOM 1233 N N . ASN A 1 151 ? 26.350 -0.162 -13.274 1.00 67.75 151 ASN A N 1
ATOM 1234 C CA . ASN A 1 151 ? 27.140 -0.228 -12.042 1.00 67.75 151 ASN A CA 1
ATOM 1235 C C . ASN A 1 151 ? 26.208 -0.130 -10.823 1.00 67.75 151 ASN A C 1
ATOM 1237 O O . ASN A 1 151 ? 25.729 0.952 -10.468 1.00 67.75 151 ASN A O 1
ATOM 1241 N N . ILE A 1 152 ? 25.930 -1.266 -10.179 1.00 75.81 152 ILE A N 1
ATOM 1242 C CA . ILE A 1 152 ? 25.106 -1.306 -8.973 1.00 75.81 152 ILE A CA 1
ATOM 1243 C C . ILE A 1 152 ? 25.983 -0.892 -7.793 1.00 75.81 152 ILE A C 1
ATOM 1245 O O . ILE A 1 152 ? 26.806 -1.662 -7.305 1.00 75.81 152 ILE A O 1
ATOM 1249 N N . SER A 1 153 ? 25.796 0.339 -7.321 1.00 84.06 153 SER A N 1
ATOM 1250 C CA . SER A 1 153 ? 26.388 0.796 -6.063 1.00 84.06 153 SER A CA 1
ATOM 1251 C C . SER A 1 153 ? 26.018 -0.144 -4.908 1.00 84.06 153 SER A C 1
ATOM 1253 O O . SER A 1 153 ? 24.876 -0.600 -4.818 1.00 84.06 153 SER A O 1
ATOM 1255 N N . ILE A 1 154 ? 26.949 -0.357 -3.971 1.00 85.50 154 ILE A N 1
ATOM 1256 C CA . ILE A 1 154 ? 26.708 -1.083 -2.710 1.00 85.50 154 ILE A CA 1
ATOM 1257 C C . ILE A 1 154 ? 25.470 -0.525 -1.993 1.00 85.50 154 ILE A C 1
ATOM 1259 O O . ILE A 1 154 ? 24.665 -1.283 -1.459 1.00 85.50 154 ILE A O 1
ATOM 1263 N N . PHE A 1 155 ? 25.261 0.794 -2.051 1.00 85.06 155 PHE A N 1
ATOM 1264 C CA . PHE A 1 155 ? 24.083 1.442 -1.479 1.00 85.06 155 PHE A CA 1
ATOM 1265 C C . PHE A 1 155 ? 22.768 0.905 -2.071 1.00 85.06 155 PHE A C 1
ATOM 1267 O O . PHE A 1 155 ? 21.825 0.631 -1.332 1.00 85.06 155 PHE A O 1
ATOM 1274 N N . ASN A 1 156 ? 22.714 0.675 -3.386 1.00 83.81 156 ASN A N 1
ATOM 1275 C CA . ASN A 1 156 ? 21.527 0.135 -4.052 1.00 83.81 156 ASN A CA 1
ATOM 1276 C C . ASN A 1 156 ? 21.286 -1.333 -3.676 1.00 83.81 156 ASN A C 1
ATOM 1278 O O . ASN A 1 156 ? 20.138 -1.734 -3.495 1.00 83.81 156 ASN A O 1
ATOM 1282 N N . ILE A 1 157 ? 22.352 -2.122 -3.497 1.00 85.25 157 ILE A N 1
ATOM 1283 C CA . ILE A 1 157 ? 22.249 -3.505 -3.006 1.00 85.25 157 ILE A CA 1
ATOM 1284 C C . ILE A 1 157 ? 21.666 -3.508 -1.588 1.00 85.25 157 ILE A C 1
ATOM 1286 O O . ILE A 1 157 ? 20.694 -4.218 -1.324 1.00 85.25 157 ILE A O 1
ATOM 1290 N N . CYS A 1 158 ? 22.193 -2.662 -0.698 1.00 87.56 158 CYS A N 1
ATOM 1291 C CA . CYS A 1 158 ? 21.670 -2.504 0.659 1.00 87.56 158 CYS A CA 1
ATOM 1292 C C . CYS A 1 158 ? 20.189 -2.099 0.659 1.00 87.56 158 CYS A C 1
ATOM 1294 O O . CYS A 1 158 ? 19.412 -2.647 1.439 1.00 87.56 158 CYS A O 1
ATOM 1296 N N . LEU A 1 159 ? 19.769 -1.198 -0.236 1.00 88.69 159 LEU A N 1
ATOM 1297 C CA . LEU A 1 159 ? 18.360 -0.818 -0.380 1.00 88.69 159 LEU A CA 1
ATOM 1298 C C . LEU A 1 159 ? 17.474 -1.981 -0.851 1.00 88.69 159 LEU A C 1
ATOM 1300 O O . LEU A 1 159 ? 16.376 -2.160 -0.324 1.00 88.69 159 LEU A O 1
ATOM 1304 N N . ILE A 1 160 ? 17.929 -2.804 -1.799 1.00 87.06 160 ILE A N 1
ATOM 1305 C CA . ILE A 1 160 ? 17.176 -3.987 -2.254 1.00 87.06 160 ILE A CA 1
ATOM 1306 C C . ILE A 1 160 ? 17.021 -4.997 -1.105 1.00 87.06 160 ILE A C 1
ATOM 1308 O O . ILE A 1 160 ? 15.923 -5.499 -0.851 1.00 87.06 160 ILE A O 1
ATOM 1312 N N . VAL A 1 161 ? 18.093 -5.250 -0.351 1.00 89.38 161 VAL A N 1
ATOM 1313 C CA . VAL A 1 161 ? 18.051 -6.136 0.824 1.00 89.38 161 VAL A CA 1
ATOM 1314 C C . VAL A 1 161 ? 17.138 -5.561 1.913 1.00 89.38 161 VAL A C 1
ATOM 1316 O O . VAL A 1 161 ? 16.341 -6.295 2.495 1.00 89.38 161 VAL A O 1
ATOM 1319 N N . ALA A 1 162 ? 17.171 -4.251 2.156 1.00 92.19 162 ALA A N 1
ATOM 1320 C CA . ALA A 1 162 ? 16.312 -3.604 3.147 1.00 92.19 162 ALA A CA 1
ATOM 1321 C C . ALA A 1 162 ? 14.824 -3.564 2.736 1.00 92.19 162 ALA A C 1
ATOM 1323 O O . ALA A 1 162 ? 13.936 -3.571 3.589 1.00 92.19 162 ALA A O 1
ATOM 1324 N N . THR A 1 163 ? 14.524 -3.542 1.436 1.00 90.38 163 THR A N 1
ATOM 1325 C CA . THR A 1 163 ? 13.141 -3.501 0.929 1.00 90.38 163 THR A CA 1
ATOM 1326 C C . THR A 1 163 ? 12.513 -4.888 0.797 1.00 90.38 163 THR A C 1
ATOM 1328 O O . THR A 1 163 ? 11.358 -5.051 1.191 1.00 90.38 163 THR A O 1
ATOM 1331 N N . LEU A 1 164 ? 13.248 -5.884 0.290 1.00 88.25 164 LEU A N 1
ATOM 1332 C CA . LEU A 1 164 ? 12.744 -7.247 0.063 1.00 88.25 164 LEU A CA 1
ATOM 1333 C C . LEU A 1 164 ? 13.370 -8.289 0.998 1.00 88.25 164 LEU A C 1
ATOM 1335 O O . LEU A 1 164 ? 12.662 -9.142 1.532 1.00 88.25 164 LEU A O 1
ATOM 1339 N N . GLY A 1 165 ? 14.681 -8.215 1.230 1.00 90.38 165 GLY A N 1
ATOM 1340 C CA . GLY A 1 165 ? 15.422 -9.179 2.055 1.00 90.38 165 GLY A CA 1
ATOM 1341 C C . GLY A 1 165 ? 14.958 -9.227 3.513 1.00 90.38 165 GLY A C 1
ATOM 1342 O O . GLY A 1 165 ? 14.934 -10.299 4.114 1.00 90.38 165 GLY A O 1
ATOM 1343 N N . VAL A 1 166 ? 14.491 -8.101 4.062 1.00 92.38 166 VAL A N 1
ATOM 1344 C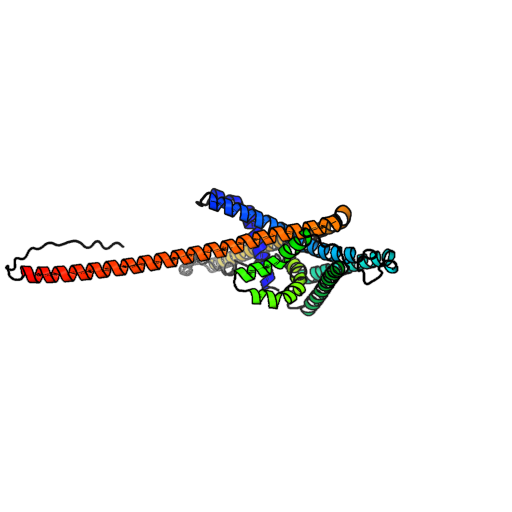 CA . VAL A 1 166 ? 13.954 -8.015 5.431 1.00 92.38 166 VAL A CA 1
ATOM 1345 C C . VAL A 1 166 ? 12.829 -9.023 5.693 1.00 92.38 166 VAL A C 1
ATOM 1347 O O . VAL A 1 166 ? 12.776 -9.579 6.787 1.00 92.38 166 VAL A O 1
ATOM 1350 N N . TYR A 1 167 ? 11.969 -9.319 4.711 1.00 91.00 167 TYR A N 1
ATOM 1351 C CA . TYR A 1 167 ? 10.904 -10.316 4.884 1.00 91.00 167 TYR A CA 1
ATOM 1352 C C . TYR A 1 167 ? 11.461 -11.730 5.087 1.00 91.00 167 TYR A C 1
ATOM 1354 O O . TYR A 1 167 ? 10.942 -12.480 5.911 1.00 91.00 167 TYR A O 1
ATOM 1362 N N . PHE A 1 168 ? 12.545 -12.077 4.387 1.00 93.25 168 PHE A N 1
ATOM 1363 C CA . PHE A 1 168 ? 13.226 -13.362 4.549 1.00 93.25 168 PHE A CA 1
ATOM 1364 C C . PHE A 1 168 ? 13.963 -13.439 5.886 1.00 93.25 168 PHE A C 1
ATOM 1366 O O . PHE A 1 168 ? 13.865 -14.450 6.576 1.00 93.25 168 PHE A O 1
ATOM 1373 N N . VAL A 1 169 ? 14.648 -12.360 6.284 1.00 93.38 169 VAL A N 1
ATOM 1374 C CA . VAL A 1 169 ? 15.338 -12.287 7.582 1.00 93.38 169 VAL A CA 1
ATOM 1375 C C . VAL A 1 169 ? 14.337 -12.400 8.733 1.00 93.38 169 VAL A C 1
ATOM 1377 O O . VAL A 1 169 ? 14.550 -13.192 9.646 1.00 93.38 169 VAL A O 1
ATOM 1380 N N . ALA A 1 170 ? 13.220 -11.669 8.675 1.00 92.75 170 ALA A N 1
ATOM 1381 C CA . ALA A 1 170 ? 12.166 -11.757 9.683 1.00 92.75 170 ALA A CA 1
ATOM 1382 C C . ALA A 1 170 ? 11.596 -13.180 9.773 1.00 92.75 170 ALA A C 1
ATOM 1384 O O . ALA A 1 170 ? 11.504 -13.732 10.865 1.00 92.75 170 ALA A O 1
ATOM 1385 N N . ALA A 1 171 ? 11.269 -13.804 8.639 1.00 93.12 171 ALA A N 1
ATOM 1386 C CA . ALA A 1 171 ? 10.736 -15.164 8.626 1.00 93.12 171 ALA A CA 1
ATOM 1387 C C . ALA A 1 171 ? 11.739 -16.207 9.141 1.00 93.12 171 ALA A C 1
ATOM 1389 O O . ALA A 1 171 ? 11.335 -17.176 9.777 1.00 93.12 171 ALA A O 1
ATOM 1390 N N . LEU A 1 172 ? 13.041 -16.005 8.914 1.00 93.31 172 LEU A N 1
ATOM 1391 C CA . LEU A 1 172 ? 14.088 -16.858 9.475 1.00 93.31 172 LEU A CA 1
ATOM 1392 C C . LEU A 1 172 ? 14.153 -16.735 11.002 1.00 93.31 172 LEU A C 1
ATOM 1394 O O . LEU A 1 172 ? 14.208 -17.756 11.679 1.00 93.31 172 LEU A O 1
ATOM 1398 N N . VAL A 1 173 ? 14.081 -15.513 11.543 1.00 93.06 173 VAL A N 1
ATOM 1399 C CA . VAL A 1 173 ? 14.055 -15.266 13.000 1.00 93.06 173 VAL A CA 1
ATOM 1400 C C . VAL A 1 173 ? 12.850 -15.938 13.673 1.00 93.06 173 VAL A C 1
ATOM 1402 O O . VAL A 1 173 ? 12.959 -16.375 14.814 1.00 93.06 173 VAL A O 1
ATOM 1405 N N . HIS A 1 174 ? 11.727 -16.064 12.961 1.00 91.56 174 HIS A N 1
ATOM 1406 C CA . HIS A 1 174 ? 10.519 -16.754 13.434 1.00 91.56 174 HIS A CA 1
ATOM 1407 C C . HIS A 1 174 ? 10.442 -18.240 13.046 1.00 91.56 174 HIS A C 1
ATOM 1409 O O . HIS A 1 174 ? 9.433 -18.880 13.316 1.00 91.56 174 HIS A O 1
ATOM 1415 N N . CYS A 1 175 ? 11.479 -18.811 12.421 1.00 92.25 175 CYS A N 1
ATOM 1416 C CA . CYS A 1 175 ? 11.500 -20.203 11.940 1.00 92.25 175 CYS A CA 1
ATOM 1417 C C . CYS A 1 175 ? 10.381 -20.561 10.931 1.00 92.25 175 CYS A C 1
ATOM 1419 O O . CYS A 1 175 ? 10.040 -21.728 10.742 1.00 92.25 175 CYS A O 1
ATOM 1421 N N . GLU A 1 176 ? 9.855 -19.570 10.212 1.00 92.81 176 GLU A N 1
ATOM 1422 C CA . GLU A 1 176 ? 8.726 -19.686 9.276 1.00 92.81 176 GLU A CA 1
ATOM 1423 C C . GLU A 1 176 ? 9.126 -19.353 7.824 1.00 92.81 176 GLU A C 1
ATOM 1425 O O . GLU A 1 176 ? 8.299 -18.997 6.982 1.00 92.81 176 GLU A O 1
ATOM 1430 N N . LEU A 1 177 ? 10.416 -19.496 7.493 1.00 93.31 177 LEU A N 1
ATOM 1431 C CA . LEU A 1 177 ? 10.978 -19.141 6.182 1.00 93.31 177 LEU A CA 1
ATOM 1432 C C . LEU A 1 177 ? 10.237 -19.793 4.999 1.00 93.31 177 LEU A C 1
ATOM 1434 O O . LEU A 1 177 ? 10.071 -19.175 3.946 1.00 93.31 177 LEU A O 1
ATOM 1438 N N . HIS A 1 178 ? 9.754 -21.023 5.187 1.00 91.62 178 HIS A N 1
ATOM 1439 C CA . HIS A 1 178 ? 9.023 -21.779 4.173 1.00 91.62 178 HIS A CA 1
ATOM 1440 C C . HIS A 1 178 ? 7.762 -21.046 3.680 1.00 91.62 178 HIS A C 1
ATOM 1442 O O . HIS A 1 178 ? 7.471 -21.071 2.484 1.00 91.62 178 HIS A O 1
ATOM 1448 N N . HIS A 1 179 ? 7.053 -20.322 4.555 1.00 90.12 179 HIS A N 1
ATOM 1449 C CA . HIS A 1 179 ? 5.869 -19.557 4.163 1.00 90.12 179 HIS A CA 1
ATOM 1450 C C . HIS A 1 179 ? 6.208 -18.431 3.187 1.00 90.12 179 HIS A C 1
ATOM 1452 O O . HIS A 1 179 ? 5.515 -18.259 2.184 1.00 90.12 179 HIS A O 1
ATOM 1458 N N . VAL A 1 180 ? 7.287 -17.686 3.440 1.00 92.50 180 VAL A N 1
ATOM 1459 C CA . VAL A 1 180 ? 7.710 -16.589 2.556 1.00 92.50 180 VAL A CA 1
ATOM 1460 C C . VAL A 1 180 ? 8.233 -17.137 1.230 1.00 92.50 180 VAL A C 1
ATOM 1462 O O . VAL A 1 180 ? 7.840 -16.639 0.176 1.00 92.50 180 VAL A O 1
ATOM 1465 N N . LEU A 1 181 ? 9.046 -18.200 1.263 1.00 91.19 181 LEU A N 1
ATOM 1466 C CA . LEU A 1 181 ? 9.613 -18.808 0.055 1.00 91.19 181 LEU A CA 1
ATOM 1467 C C . LEU A 1 181 ? 8.533 -19.274 -0.929 1.00 91.19 181 LEU A C 1
ATOM 1469 O O . LEU A 1 181 ? 8.616 -18.961 -2.116 1.00 91.19 181 LEU A O 1
ATOM 1473 N N . PHE A 1 182 ? 7.500 -19.970 -0.449 1.00 92.19 182 PHE A N 1
ATOM 1474 C CA . PHE A 1 182 ? 6.465 -20.520 -1.329 1.00 92.19 182 PHE A CA 1
ATOM 1475 C C . PHE A 1 182 ? 5.409 -19.500 -1.775 1.00 92.19 182 PHE A C 1
ATOM 1477 O O . PHE A 1 182 ? 4.710 -19.748 -2.755 1.00 92.19 182 PHE A O 1
ATOM 1484 N N . THR A 1 183 ? 5.278 -18.352 -1.100 1.00 92.75 183 THR A N 1
ATOM 1485 C CA . THR A 1 183 ? 4.188 -17.394 -1.380 1.00 92.75 183 THR A CA 1
ATOM 1486 C C . THR A 1 183 ? 4.635 -16.077 -2.007 1.00 92.75 183 THR A C 1
ATOM 1488 O O . THR A 1 183 ? 3.781 -15.340 -2.502 1.00 92.75 183 THR A O 1
ATOM 1491 N N . ILE A 1 184 ? 5.938 -15.771 -2.060 1.00 89.75 184 ILE A N 1
ATOM 1492 C CA . ILE A 1 184 ? 6.428 -14.458 -2.511 1.00 89.75 184 ILE A CA 1
ATOM 1493 C C . ILE A 1 184 ? 5.981 -14.099 -3.936 1.00 89.75 184 ILE A C 1
ATOM 1495 O O . ILE A 1 184 ? 5.542 -12.976 -4.177 1.00 89.75 184 ILE A O 1
ATOM 1499 N N . VAL A 1 185 ? 6.011 -15.054 -4.870 1.00 89.94 185 VAL A N 1
ATOM 1500 C CA . VAL A 1 185 ? 5.603 -14.815 -6.265 1.00 89.94 185 VAL A CA 1
ATOM 1501 C C . VAL A 1 185 ? 4.111 -14.491 -6.338 1.00 89.94 185 VAL A C 1
ATOM 1503 O O . VAL A 1 185 ? 3.716 -13.490 -6.936 1.00 89.94 185 VAL A O 1
ATOM 1506 N N . GLN A 1 186 ? 3.280 -15.290 -5.662 1.00 91.62 186 GLN A N 1
ATOM 1507 C CA . GLN A 1 186 ? 1.842 -15.040 -5.577 1.00 91.62 186 GLN A CA 1
ATOM 1508 C C . GLN A 1 186 ? 1.552 -13.689 -4.905 1.00 91.62 186 GLN A C 1
ATOM 1510 O O . GLN A 1 186 ? 0.684 -12.946 -5.364 1.00 91.62 186 GLN A O 1
ATOM 1515 N N . TYR A 1 187 ? 2.288 -13.349 -3.844 1.00 90.31 187 TYR A N 1
ATOM 1516 C CA . TYR A 1 187 ? 2.152 -12.081 -3.136 1.00 90.31 187 TYR A CA 1
ATOM 1517 C C . TYR A 1 187 ? 2.441 -10.885 -4.051 1.00 90.31 187 TYR A C 1
ATOM 1519 O O . TYR A 1 187 ? 1.625 -9.966 -4.108 1.00 90.31 187 TYR A O 1
ATOM 1527 N N . LEU A 1 188 ? 3.538 -10.917 -4.814 1.00 89.00 188 LEU A N 1
ATOM 1528 C CA . LEU A 1 188 ? 3.905 -9.838 -5.739 1.00 89.00 188 LEU A CA 1
ATOM 1529 C C . LEU A 1 188 ? 2.862 -9.643 -6.849 1.00 89.00 188 LEU A C 1
ATOM 1531 O O . LEU A 1 188 ? 2.499 -8.508 -7.153 1.00 89.00 188 LEU A O 1
ATOM 1535 N N . ILE A 1 189 ? 2.320 -10.733 -7.401 1.00 90.44 189 ILE A N 1
ATOM 1536 C CA . ILE A 1 189 ? 1.268 -10.679 -8.432 1.00 90.44 189 ILE A CA 1
ATOM 1537 C C . ILE A 1 189 ? -0.053 -10.133 -7.862 1.00 90.44 189 ILE A C 1
ATOM 1539 O O . ILE A 1 189 ? -0.784 -9.419 -8.550 1.00 90.44 189 ILE A O 1
ATOM 1543 N N . MET A 1 190 ? -0.372 -10.438 -6.600 1.00 90.94 190 MET A N 1
ATOM 1544 C CA . MET A 1 190 ? -1.600 -9.972 -5.942 1.00 90.94 190 MET A CA 1
ATOM 1545 C C . MET A 1 190 ? -1.489 -8.574 -5.316 1.00 90.94 190 MET A C 1
ATOM 1547 O O . MET A 1 190 ? -2.519 -7.934 -5.068 1.00 90.94 190 MET A O 1
ATOM 1551 N N . LEU A 1 191 ? -0.273 -8.074 -5.092 1.00 91.44 191 LEU A N 1
ATOM 1552 C CA . LEU A 1 191 ? 0.015 -6.754 -4.531 1.00 91.44 191 LEU A CA 1
ATOM 1553 C C . LEU A 1 191 ? -0.798 -5.613 -5.176 1.00 91.44 191 LEU A C 1
ATOM 1555 O O . LEU A 1 191 ? -1.472 -4.888 -4.435 1.00 91.44 191 LEU A O 1
ATOM 1559 N N . PRO A 1 192 ? -0.874 -5.466 -6.514 1.00 92.25 192 PRO A N 1
ATOM 1560 C CA . PRO A 1 192 ? -1.599 -4.352 -7.119 1.00 92.25 192 PRO A CA 1
ATOM 1561 C C . PRO A 1 192 ? -3.117 -4.468 -6.947 1.00 92.25 192 PRO A C 1
ATOM 1563 O O . PRO A 1 192 ? -3.808 -3.453 -6.895 1.00 92.25 192 PRO A O 1
ATOM 1566 N N . SER A 1 193 ? -3.643 -5.685 -6.780 1.00 92.75 193 SER A N 1
ATOM 1567 C CA . SER A 1 193 ? -5.055 -5.899 -6.443 1.00 92.75 193 SER A CA 1
ATOM 1568 C C . SER A 1 193 ? -5.350 -5.483 -4.999 1.00 92.75 193 SER A C 1
ATOM 1570 O O . SER A 1 193 ? -6.418 -4.950 -4.705 1.00 92.75 193 SER A O 1
ATOM 1572 N N . THR A 1 194 ? -4.407 -5.685 -4.076 1.00 91.56 194 THR A N 1
ATOM 1573 C CA . THR A 1 194 ? -4.572 -5.193 -2.701 1.00 91.56 194 THR A CA 1
ATOM 1574 C C . THR A 1 194 ? -4.430 -3.677 -2.600 1.00 91.56 194 THR A C 1
ATOM 1576 O O . THR A 1 194 ? -5.197 -3.057 -1.869 1.00 91.56 194 THR A O 1
ATOM 1579 N N . ILE A 1 195 ? -3.515 -3.072 -3.360 1.00 93.75 195 ILE A N 1
ATOM 1580 C CA . ILE A 1 195 ? -3.290 -1.624 -3.316 1.00 93.75 195 ILE A CA 1
ATOM 1581 C C . ILE A 1 195 ? -4.378 -0.862 -4.065 1.00 93.75 195 ILE A C 1
ATOM 1583 O O . ILE A 1 195 ? -4.895 0.102 -3.525 1.00 93.75 195 ILE A O 1
ATOM 1587 N N . ASN A 1 196 ? -4.754 -1.268 -5.277 1.00 94.31 196 ASN A N 1
ATOM 1588 C CA . ASN A 1 196 ? -5.733 -0.516 -6.063 1.00 94.31 196 ASN A CA 1
ATOM 1589 C C . ASN A 1 196 ? -7.157 -0.981 -5.752 1.00 94.31 196 ASN A C 1
ATOM 1591 O O . ASN A 1 196 ? -7.928 -0.247 -5.139 1.00 94.31 196 ASN A O 1
ATOM 1595 N N . ILE A 1 197 ? -7.488 -2.230 -6.092 1.00 94.06 197 ILE A N 1
ATOM 1596 C CA . ILE A 1 197 ? -8.869 -2.734 -6.019 1.00 94.06 197 ILE A CA 1
ATOM 1597 C C . ILE A 1 197 ? -9.413 -2.683 -4.593 1.00 94.06 197 ILE A C 1
ATOM 1599 O O . ILE A 1 197 ? -10.509 -2.166 -4.363 1.00 94.06 197 ILE A O 1
ATOM 1603 N N . LEU A 1 198 ? -8.676 -3.230 -3.622 1.00 92.06 198 LEU A N 1
ATOM 1604 C CA . LEU A 1 198 ? -9.172 -3.303 -2.250 1.00 92.06 198 LEU A CA 1
ATOM 1605 C C . LEU A 1 198 ? -9.235 -1.921 -1.583 1.00 92.06 198 LEU A C 1
ATOM 1607 O O . LEU A 1 198 ? -10.230 -1.660 -0.909 1.00 92.06 198 LEU A O 1
ATOM 1611 N N . MET A 1 199 ? -8.237 -1.048 -1.780 1.00 92.75 199 MET A N 1
ATOM 1612 C CA . MET A 1 199 ? -8.252 0.308 -1.208 1.00 92.75 199 MET A CA 1
ATOM 1613 C C . MET A 1 199 ? -9.357 1.166 -1.820 1.00 92.75 199 MET A C 1
ATOM 1615 O O . MET A 1 199 ? -10.161 1.724 -1.076 1.00 92.75 199 MET A O 1
ATOM 1619 N N . ILE A 1 200 ? -9.460 1.224 -3.154 1.00 93.50 200 ILE A N 1
ATOM 1620 C CA . ILE A 1 200 ? -10.502 2.009 -3.835 1.00 93.50 200 ILE A CA 1
ATOM 1621 C C . ILE A 1 200 ? -11.884 1.535 -3.376 1.00 93.50 200 ILE A C 1
ATOM 1623 O O . ILE A 1 200 ? -12.726 2.342 -2.979 1.00 93.50 200 ILE A O 1
ATOM 1627 N N . TYR A 1 201 ? -12.110 0.218 -3.341 1.00 92.38 201 TYR A N 1
ATOM 1628 C CA . TYR A 1 201 ? -13.378 -0.340 -2.875 1.00 92.38 201 TYR A CA 1
ATOM 1629 C C . TYR A 1 201 ? -13.664 -0.036 -1.396 1.00 92.38 201 TYR A C 1
ATOM 1631 O O . TYR A 1 201 ? -14.822 0.168 -1.023 1.00 92.38 201 TYR A O 1
ATOM 1639 N N . ALA A 1 202 ? -12.632 -0.003 -0.550 1.00 91.19 202 ALA A N 1
ATOM 1640 C CA . ALA A 1 202 ? -12.747 0.341 0.862 1.00 91.19 202 ALA A CA 1
ATOM 1641 C C . ALA A 1 202 ? -13.179 1.798 1.071 1.00 91.19 202 ALA A C 1
ATOM 1643 O O . ALA A 1 202 ? -14.162 2.023 1.782 1.00 91.19 202 ALA A O 1
ATOM 1644 N N . PHE A 1 203 ? -12.551 2.745 0.366 1.00 90.56 203 PHE A N 1
ATOM 1645 C CA . PHE A 1 203 ? -12.929 4.163 0.390 1.00 90.56 203 PHE A CA 1
ATOM 1646 C C . PHE A 1 203 ? -14.321 4.417 -0.217 1.00 90.56 203 PHE A C 1
ATOM 1648 O O . PHE A 1 203 ? -15.093 5.209 0.324 1.00 90.56 203 PHE A O 1
ATOM 1655 N N . CYS A 1 204 ? -14.709 3.688 -1.271 1.00 90.69 204 CYS A N 1
ATOM 1656 C CA . CYS A 1 204 ? -16.070 3.765 -1.827 1.00 90.69 204 CYS A CA 1
ATOM 1657 C C . CYS A 1 204 ? -17.152 3.303 -0.832 1.00 90.69 204 CYS A C 1
ATOM 1659 O O . CYS A 1 204 ? -18.300 3.746 -0.900 1.00 90.69 204 CYS A O 1
ATOM 1661 N N . ASN A 1 205 ? -16.800 2.416 0.105 1.00 88.06 205 ASN A N 1
ATOM 1662 C CA . ASN A 1 205 ? -17.734 1.747 1.014 1.00 88.06 205 ASN A CA 1
ATOM 1663 C C . ASN A 1 205 ? -17.412 2.002 2.494 1.00 88.06 205 ASN A C 1
ATOM 1665 O O . ASN A 1 205 ? -17.524 1.095 3.326 1.00 88.06 205 ASN A O 1
ATOM 1669 N N . LEU A 1 206 ? -17.014 3.230 2.836 1.00 85.81 206 LEU A N 1
ATOM 1670 C CA . LEU A 1 206 ? -16.712 3.622 4.217 1.00 85.81 206 LEU A CA 1
ATOM 1671 C C . LEU A 1 206 ? -17.918 3.560 5.162 1.00 85.81 206 LEU A C 1
ATOM 1673 O O . LEU A 1 206 ? -17.715 3.471 6.366 1.00 85.81 206 LEU A O 1
ATOM 1677 N N . GLN A 1 207 ? -19.155 3.561 4.652 1.00 72.69 207 GLN A N 1
ATOM 1678 C CA . GLN A 1 207 ? -20.352 3.576 5.501 1.00 72.69 207 GLN A CA 1
ATOM 1679 C C . GLN A 1 207 ? -20.645 2.243 6.214 1.00 72.69 207 GLN A C 1
ATOM 1681 O O . GLN A 1 207 ? -21.485 2.192 7.105 1.00 72.69 207 GLN A O 1
ATOM 1686 N N . ASP A 1 208 ? -19.978 1.149 5.841 1.00 67.12 208 ASP A N 1
ATOM 1687 C CA . ASP A 1 208 ? -20.188 -0.171 6.449 1.00 67.12 208 ASP A CA 1
ATOM 1688 C C . ASP A 1 208 ? -19.125 -0.456 7.524 1.00 67.12 208 ASP A C 1
ATOM 1690 O O . ASP A 1 208 ? -18.201 -1.263 7.345 1.00 67.12 208 ASP A O 1
ATOM 1694 N N . LEU A 1 209 ? -19.272 0.250 8.649 1.00 62.31 209 LEU A N 1
ATOM 1695 C CA . LEU A 1 209 ? -18.474 0.107 9.868 1.00 62.31 209 LEU A CA 1
ATOM 1696 C C . LEU A 1 209 ? -19.137 -0.865 10.843 1.00 62.31 209 LEU A C 1
ATOM 1698 O O . LEU A 1 209 ? -19.527 -0.526 11.954 1.00 62.31 209 LEU A O 1
ATOM 1702 N N . SER A 1 210 ? -19.261 -2.114 10.409 1.00 54.41 210 SER A N 1
ATOM 1703 C CA . SER A 1 210 ? -19.761 -3.212 11.244 1.00 54.41 210 SER A CA 1
ATOM 1704 C C . SER A 1 210 ? -18.654 -3.923 12.039 1.00 54.41 210 SER A C 1
ATOM 1706 O O . SER A 1 210 ? -18.870 -5.011 12.576 1.00 54.41 210 SER A O 1
ATOM 1708 N N . TRP A 1 211 ? -17.432 -3.382 12.075 1.00 54.09 211 TRP A N 1
ATOM 1709 C CA . TRP A 1 211 ? -16.314 -3.993 12.797 1.00 54.09 211 TRP A CA 1
ATOM 1710 C C . TRP A 1 211 ? -16.261 -3.450 14.231 1.00 54.09 211 TRP A C 1
ATOM 1712 O O . TRP A 1 211 ? -16.130 -2.249 14.425 1.00 54.09 211 TRP A O 1
ATOM 1722 N N . GLY A 1 212 ? -16.409 -4.333 15.224 1.00 52.19 212 GLY A N 1
ATOM 1723 C CA . GLY A 1 212 ? -16.426 -3.972 16.651 1.00 52.19 212 GLY A CA 1
ATOM 1724 C C . GLY A 1 212 ? -17.798 -3.594 17.230 1.00 52.19 212 GLY A C 1
ATOM 1725 O O . GLY A 1 212 ? -17.906 -3.418 18.434 1.00 52.19 212 GLY A O 1
ATOM 1726 N N . THR A 1 213 ? -18.850 -3.517 16.406 1.00 51.94 213 THR A N 1
ATOM 1727 C CA . THR A 1 213 ? -20.212 -3.110 16.819 1.00 51.94 213 THR A CA 1
ATOM 1728 C C . THR A 1 213 ? -21.277 -4.192 16.609 1.00 51.94 213 THR A C 1
ATOM 1730 O O . THR A 1 213 ? -22.457 -3.961 16.877 1.00 51.94 213 THR A O 1
ATOM 1733 N N . LYS A 1 214 ? -20.887 -5.390 16.142 1.00 46.28 214 LYS A N 1
ATOM 1734 C CA . LYS A 1 214 ? -21.795 -6.544 16.023 1.00 46.28 214 LYS A CA 1
ATOM 1735 C C . LYS A 1 214 ? -22.306 -6.922 17.413 1.00 46.28 214 LYS A C 1
ATOM 1737 O O . LYS A 1 214 ? -21.542 -7.453 18.209 1.00 46.28 214 LYS A O 1
ATOM 1742 N N . GLY A 1 215 ? -23.571 -6.614 17.681 1.00 49.09 215 GLY A N 1
ATOM 1743 C CA . GLY A 1 215 ? -24.219 -6.805 18.981 1.00 49.09 215 GLY A CA 1
ATOM 1744 C C . GLY A 1 215 ? -24.691 -5.508 19.644 1.00 49.09 215 GLY A C 1
ATOM 1745 O O . GLY A 1 215 ? -25.516 -5.570 20.543 1.00 49.09 215 GLY A O 1
ATOM 1746 N N . LEU A 1 216 ? -24.255 -4.328 19.179 1.00 49.88 216 LEU A N 1
ATOM 1747 C CA . LEU A 1 216 ? -24.771 -3.050 19.695 1.00 49.88 216 LEU A CA 1
ATOM 1748 C C . LEU A 1 216 ? -26.129 -2.677 19.089 1.00 49.88 216 LEU A C 1
ATOM 1750 O O . LEU A 1 216 ? -26.886 -1.953 19.718 1.00 49.88 216 LEU A O 1
ATOM 1754 N N . THR A 1 217 ? -26.467 -3.174 17.897 1.00 47.03 217 THR A N 1
ATOM 1755 C CA . THR A 1 217 ? -27.789 -2.963 17.276 1.00 47.03 217 THR A CA 1
ATOM 1756 C C . THR A 1 217 ? -28.841 -3.981 17.716 1.00 47.03 217 THR A C 1
ATOM 1758 O O . THR A 1 217 ? -30.020 -3.715 17.536 1.00 47.03 217 THR A O 1
ATOM 1761 N N . ASP A 1 218 ? -28.427 -5.090 18.341 1.00 40.62 218 ASP A N 1
ATOM 1762 C CA . ASP A 1 218 ? -29.320 -6.003 19.079 1.00 40.62 218 ASP A CA 1
ATOM 1763 C C . ASP A 1 218 ? -29.501 -5.552 20.538 1.00 40.62 218 ASP A C 1
ATOM 1765 O O . ASP A 1 218 ? -29.954 -6.308 21.394 1.00 40.62 218 ASP A O 1
ATOM 1769 N N . SER A 1 219 ? -29.206 -4.281 20.834 1.00 41.31 219 SER A N 1
ATOM 1770 C CA . SER A 1 219 ? -29.658 -3.637 22.064 1.00 41.31 219 SER A CA 1
ATOM 1771 C C . SER A 1 219 ? -31.156 -3.305 21.985 1.00 41.31 219 SER A C 1
ATOM 1773 O O . SER A 1 219 ? -31.590 -2.174 22.183 1.00 41.31 219 SER A O 1
ATOM 1775 N N . SER A 1 220 ? -31.990 -4.336 21.829 1.00 39.66 220 SER A N 1
ATOM 1776 C CA . SER A 1 220 ? -33.129 -4.439 22.740 1.00 39.66 220 SER A CA 1
ATOM 1777 C C . SER A 1 220 ? -32.527 -4.504 24.146 1.00 39.66 220 SER A C 1
ATOM 1779 O O . SER A 1 220 ? -32.036 -5.547 24.572 1.00 39.66 220 SER A O 1
ATOM 1781 N N . GLY A 1 221 ? -32.405 -3.334 24.776 1.00 35.25 221 GLY A N 1
ATOM 1782 C CA . GLY A 1 221 ? -31.523 -3.078 25.907 1.00 35.25 221 GLY A CA 1
ATOM 1783 C C . GLY A 1 221 ? -31.588 -4.123 27.018 1.00 35.25 221 GLY A C 1
ATOM 1784 O O . GLY A 1 221 ? -32.597 -4.272 27.703 1.00 35.25 221 GLY A O 1
ATOM 1785 N N . HIS A 1 222 ? -30.459 -4.779 27.269 1.00 40.34 222 HIS A N 1
ATOM 1786 C CA . HIS A 1 222 ? -30.180 -5.335 28.583 1.00 40.34 222 HIS A CA 1
ATOM 1787 C C . HIS A 1 222 ? -29.653 -4.210 29.475 1.00 40.34 222 HIS A C 1
ATOM 1789 O O . HIS A 1 222 ? -28.482 -3.848 29.404 1.00 40.34 222 HIS A O 1
ATOM 1795 N N . GLY A 1 223 ? -30.539 -3.647 30.299 1.00 35.28 223 GLY A N 1
ATOM 1796 C CA . GLY A 1 223 ? -30.172 -2.733 31.381 1.00 35.28 223 GLY A CA 1
ATOM 1797 C C . GLY A 1 223 ? -31.104 -1.535 31.500 1.00 35.28 223 GLY A C 1
ATOM 1798 O O . GLY A 1 223 ? -30.810 -0.465 30.983 1.00 35.28 223 GLY A O 1
ATOM 1799 N N . GLY A 1 224 ? -32.215 -1.715 32.211 1.00 28.94 224 GLY A N 1
ATOM 1800 C CA . GLY A 1 224 ? -33.123 -0.631 32.576 1.00 28.94 224 GLY A CA 1
ATOM 1801 C C . GLY A 1 224 ? -34.513 -1.162 32.882 1.00 28.94 224 GLY A C 1
ATOM 1802 O O . GLY A 1 224 ? -35.326 -1.334 31.982 1.00 28.94 224 GLY A O 1
ATOM 1803 N N . HIS A 1 225 ? -34.768 -1.457 34.156 1.00 34.75 225 HIS A N 1
ATOM 1804 C CA . HIS A 1 225 ? -36.092 -1.747 34.700 1.00 34.75 225 HIS A CA 1
ATOM 1805 C C . HIS A 1 225 ? -37.159 -0.824 34.098 1.00 34.75 225 HIS A C 1
ATOM 1807 O O . HIS A 1 225 ? -37.139 0.381 34.332 1.00 34.75 225 HIS A O 1
ATOM 1813 N N . GLY A 1 226 ? -38.096 -1.384 33.333 1.00 35.25 226 GLY A N 1
ATOM 1814 C CA . GLY A 1 226 ? -39.110 -0.554 32.690 1.00 35.25 226 GLY A CA 1
ATOM 1815 C C . GLY A 1 226 ? -40.211 -1.291 31.940 1.00 35.25 226 GLY A C 1
ATOM 1816 O O . GLY A 1 226 ? -40.758 -0.710 31.016 1.00 35.25 226 GLY A O 1
ATOM 1817 N N . ALA A 1 227 ? -40.536 -2.545 32.281 1.00 33.94 227 ALA A N 1
ATOM 1818 C CA . ALA A 1 227 ? -41.767 -3.192 31.805 1.00 33.94 227 ALA A CA 1
ATOM 1819 C C . ALA A 1 227 ? -42.164 -4.451 32.611 1.00 33.94 227 ALA A C 1
ATOM 1821 O O . ALA A 1 227 ? -42.538 -5.460 32.032 1.00 33.94 227 ALA A O 1
ATOM 1822 N N . SER A 1 228 ? -42.176 -4.375 33.944 1.00 35.38 228 SER A N 1
ATOM 1823 C CA . SER A 1 228 ? -43.309 -4.950 34.696 1.00 35.38 228 SER A CA 1
ATOM 1824 C C . SER A 1 228 ? -44.234 -3.796 35.068 1.00 35.38 228 SER A C 1
ATOM 1826 O O . SER A 1 228 ? -44.401 -3.431 36.223 1.00 35.38 228 SER A O 1
ATOM 1828 N N . SER A 1 229 ? -44.777 -3.145 34.044 1.00 39.72 229 SER A N 1
ATOM 1829 C CA . SER A 1 229 ? -45.952 -2.278 34.165 1.00 39.72 229 SER A CA 1
ATOM 1830 C C . SER A 1 229 ? -47.077 -2.729 33.233 1.00 39.72 229 SER A C 1
ATOM 1832 O O . SER A 1 229 ? -48.080 -2.035 33.102 1.00 39.72 229 SER A O 1
ATOM 1834 N N . VAL A 1 230 ? -46.960 -3.921 32.633 1.00 42.72 230 VAL A N 1
ATOM 1835 C CA . VAL A 1 230 ? -48.094 -4.573 31.959 1.00 42.72 230 VAL A CA 1
ATOM 1836 C C . VAL A 1 230 ? -49.099 -5.138 32.980 1.00 42.72 230 VAL A C 1
ATOM 1838 O O . VAL A 1 230 ? -50.266 -5.291 32.646 1.00 42.72 230 VAL A O 1
ATOM 1841 N N . ASP A 1 231 ? -48.719 -5.275 34.256 1.00 40.16 231 ASP A N 1
ATOM 1842 C CA . ASP A 1 231 ? -49.613 -5.760 35.325 1.00 40.16 231 ASP A CA 1
ATOM 1843 C C . ASP A 1 231 ? -50.336 -4.653 36.120 1.00 40.16 231 ASP A C 1
ATOM 1845 O O . ASP A 1 231 ? -50.923 -4.907 37.170 1.00 40.16 231 ASP A O 1
ATOM 1849 N N . LYS A 1 232 ? -50.361 -3.409 35.621 1.00 42.66 232 LYS A N 1
ATOM 1850 C CA . LYS A 1 232 ? -51.262 -2.355 36.135 1.00 42.66 232 LYS A CA 1
ATOM 1851 C C . LYS A 1 232 ? -52.014 -1.652 35.006 1.00 42.66 232 LYS A C 1
ATOM 1853 O O . LYS A 1 232 ? -52.020 -0.432 34.897 1.00 42.66 232 LYS A O 1
ATOM 1858 N N . ALA A 1 233 ? -52.700 -2.434 34.184 1.00 45.88 233 ALA A N 1
ATOM 1859 C CA . ALA A 1 233 ? -53.793 -1.941 33.351 1.00 45.88 233 ALA A CA 1
ATOM 1860 C C . ALA A 1 233 ? -55.086 -2.708 33.665 1.00 45.88 233 ALA A C 1
ATOM 1862 O O . ALA A 1 233 ? -55.772 -3.174 32.766 1.00 45.88 233 ALA A O 1
ATOM 1863 N N . SER A 1 234 ? -55.428 -2.855 34.949 1.00 46.94 234 SER A N 1
ATOM 1864 C CA . SER A 1 234 ? -56.733 -3.399 35.348 1.00 46.94 234 SER A CA 1
ATOM 1865 C C . SER A 1 234 ? -57.836 -2.335 35.471 1.00 46.94 234 SER A C 1
ATOM 1867 O O . SER A 1 234 ? -58.934 -2.662 35.899 1.00 46.94 234 SER A O 1
ATOM 1869 N N . SER A 1 235 ? -57.599 -1.074 35.072 1.00 52.25 235 SER A N 1
ATOM 1870 C CA . SER A 1 235 ? -58.645 -0.031 35.051 1.00 52.25 235 SER A CA 1
ATOM 1871 C C . SER A 1 235 ? -58.262 1.201 34.204 1.00 52.25 235 SER A C 1
ATOM 1873 O O . SER A 1 235 ? -58.187 2.315 34.721 1.00 52.25 235 SER A O 1
ATOM 1875 N N . GLY A 1 236 ? -57.985 1.028 32.907 1.00 58.50 236 GLY A N 1
ATOM 1876 C CA . GLY A 1 236 ? -57.733 2.139 31.973 1.00 58.50 236 GLY A CA 1
ATOM 1877 C C . GLY A 1 236 ? -58.696 2.102 30.786 1.00 58.50 236 GLY A C 1
ATOM 1878 O O . GLY A 1 236 ? -58.927 1.039 30.213 1.00 58.50 236 GLY A O 1
ATOM 1879 N N . SER A 1 237 ? -59.270 3.249 30.415 1.00 70.44 237 SER A N 1
ATOM 1880 C CA . SER A 1 237 ? -60.179 3.370 29.266 1.00 70.44 237 SER A CA 1
ATOM 1881 C C . SER A 1 237 ? -59.461 2.969 27.969 1.00 70.44 237 SER A C 1
ATOM 1883 O O . SER A 1 237 ? -58.283 3.273 27.801 1.00 70.44 237 SER A O 1
ATOM 1885 N N . TYR A 1 238 ? -60.153 2.340 27.007 1.00 71.25 238 TYR A N 1
ATOM 1886 C CA . TYR A 1 238 ? -59.602 1.949 25.689 1.00 71.25 238 TYR A CA 1
ATOM 1887 C C . TYR A 1 238 ? -58.804 3.080 25.001 1.00 71.25 238 TYR A C 1
ATOM 1889 O O . TYR A 1 238 ? -57.833 2.832 24.285 1.00 71.25 238 TYR A O 1
ATOM 1897 N N . LYS A 1 239 ? -59.172 4.339 25.273 1.00 69.56 239 LYS A N 1
ATOM 1898 C CA . LYS A 1 239 ? -58.479 5.541 24.793 1.00 69.56 239 LYS A CA 1
ATOM 1899 C C . LYS A 1 239 ? -57.026 5.659 25.283 1.00 69.56 239 LYS A C 1
ATOM 1901 O O . LYS A 1 239 ? -56.185 6.088 24.495 1.00 69.56 239 LYS A O 1
ATOM 1906 N N . ASP A 1 240 ? -56.711 5.228 26.503 1.00 76.25 240 ASP A N 1
ATOM 1907 C CA . ASP A 1 240 ? -55.365 5.340 27.087 1.00 76.25 240 ASP A CA 1
ATOM 1908 C C . ASP A 1 240 ? -54.391 4.321 26.481 1.00 76.25 240 ASP A C 1
ATOM 1910 O O . ASP A 1 240 ? -53.240 4.644 26.191 1.00 76.25 240 ASP A O 1
ATOM 1914 N N . LEU A 1 241 ? -54.869 3.109 26.176 1.00 74.81 241 LEU A N 1
ATOM 1915 C CA . LEU A 1 241 ? -54.087 2.093 25.458 1.00 74.81 241 LEU A CA 1
ATOM 1916 C C . LEU A 1 241 ? -53.770 2.533 24.021 1.00 74.81 241 LEU A C 1
ATOM 1918 O O . LEU A 1 241 ? -52.652 2.343 23.533 1.00 74.81 241 LEU A O 1
ATOM 1922 N N . VAL A 1 242 ? -54.739 3.161 23.344 1.00 79.88 242 VAL A N 1
ATOM 1923 C CA . VAL A 1 242 ? -54.539 3.722 22.000 1.00 79.88 242 VAL A CA 1
ATOM 1924 C C . VAL A 1 242 ? -53.570 4.909 22.041 1.00 79.88 242 VAL A C 1
ATOM 1926 O O . VAL A 1 242 ? -52.715 5.022 21.160 1.00 79.88 242 VAL A O 1
ATOM 1929 N N . ALA A 1 243 ? -53.651 5.767 23.062 1.00 80.06 243 ALA A N 1
ATOM 1930 C CA . ALA A 1 243 ? -52.713 6.872 23.256 1.00 80.06 243 ALA A CA 1
ATOM 1931 C C . ALA A 1 243 ? -51.279 6.371 23.508 1.00 80.06 243 ALA A C 1
ATOM 1933 O O . ALA A 1 243 ? -50.345 6.850 22.864 1.00 80.06 243 ALA A O 1
ATOM 1934 N N . ALA A 1 244 ? -51.106 5.346 24.350 1.00 80.44 244 ALA A N 1
ATOM 1935 C CA . ALA A 1 244 ? -49.805 4.733 24.622 1.00 80.44 244 ALA A CA 1
ATOM 1936 C C . ALA A 1 244 ? -49.175 4.085 23.372 1.00 80.44 244 ALA A C 1
ATOM 1938 O O . ALA A 1 244 ? -47.971 4.217 23.145 1.00 80.44 244 ALA A O 1
ATOM 1939 N N . ARG A 1 245 ? -49.972 3.427 22.514 1.00 79.81 245 ARG A N 1
ATOM 1940 C CA . ARG A 1 245 ? -49.480 2.878 21.235 1.00 79.81 245 ARG A CA 1
ATOM 1941 C C . ARG A 1 245 ? -49.071 3.985 20.258 1.00 79.81 245 ARG A C 1
ATOM 1943 O O . ARG A 1 245 ? -48.017 3.874 19.640 1.00 79.81 245 ARG A O 1
ATOM 1950 N N . LYS A 1 246 ? -49.854 5.066 20.160 1.00 83.56 246 LYS A N 1
ATOM 1951 C CA . LYS A 1 246 ? -49.519 6.231 19.320 1.00 83.56 246 LYS A CA 1
ATOM 1952 C C . LYS A 1 246 ? -48.239 6.936 19.775 1.00 83.56 246 LYS A C 1
ATOM 1954 O O . LYS A 1 246 ? -47.472 7.366 18.922 1.00 83.56 246 LYS A O 1
ATOM 1959 N N . LEU A 1 247 ? -47.993 7.022 21.085 1.00 82.81 247 LEU A N 1
ATOM 1960 C CA . LEU A 1 247 ? -46.739 7.541 21.644 1.00 82.81 247 LEU A CA 1
ATOM 1961 C C . LEU A 1 247 ? -45.543 6.668 21.242 1.00 82.81 247 LEU A C 1
ATOM 1963 O O . LEU A 1 247 ? -44.593 7.192 20.671 1.00 82.81 247 LEU A O 1
ATOM 1967 N N . LYS A 1 248 ? -45.628 5.340 21.411 1.00 83.44 248 LYS A N 1
ATOM 1968 C CA . LYS A 1 248 ? -44.568 4.412 20.964 1.00 83.44 248 LYS A CA 1
ATOM 1969 C C . LYS A 1 248 ? -44.320 4.469 19.454 1.00 83.44 248 LYS A C 1
ATOM 1971 O O . LYS A 1 248 ? -43.179 4.409 19.009 1.00 83.44 248 LYS A O 1
ATOM 1976 N N . GLU A 1 249 ? -45.372 4.598 18.647 1.00 83.06 249 GLU A N 1
ATOM 1977 C CA . GLU A 1 249 ? -45.232 4.785 17.198 1.00 83.06 249 GLU A CA 1
ATOM 1978 C C . GLU A 1 249 ? -44.607 6.142 16.842 1.00 83.06 249 GLU A C 1
ATOM 1980 O O . GLU A 1 249 ? -43.850 6.228 15.874 1.00 83.06 249 GLU A O 1
ATOM 1985 N N . ALA A 1 250 ? -44.905 7.203 17.598 1.00 83.44 250 ALA A N 1
ATOM 1986 C CA . ALA A 1 250 ? -44.296 8.517 17.415 1.00 83.44 250 ALA A CA 1
ATOM 1987 C C . ALA A 1 250 ? -42.805 8.509 17.790 1.00 83.44 250 ALA A C 1
ATOM 1989 O O . ALA A 1 250 ? -41.997 9.038 17.027 1.00 83.44 250 ALA A O 1
ATOM 1990 N N . GLU A 1 251 ? -42.434 7.846 18.889 1.00 86.19 251 GLU A N 1
ATOM 1991 C CA . GLU A 1 251 ? -41.040 7.615 19.292 1.00 86.19 251 GLU A CA 1
ATOM 1992 C C . GLU A 1 251 ? -40.287 6.804 18.231 1.00 86.19 251 GLU A C 1
ATOM 1994 O O . GLU A 1 251 ? -39.250 7.248 17.740 1.00 86.19 251 GLU A O 1
ATOM 1999 N N . ALA A 1 252 ? -40.857 5.688 17.762 1.00 87.25 252 ALA A N 1
ATOM 2000 C CA . ALA A 1 252 ? -40.256 4.875 16.702 1.00 87.25 252 ALA A CA 1
ATOM 2001 C C . ALA A 1 252 ? -40.064 5.664 15.393 1.00 87.25 252 ALA A C 1
ATOM 2003 O O . ALA A 1 252 ? -39.039 5.527 14.724 1.00 87.25 252 ALA A O 1
ATOM 2004 N N . LYS A 1 253 ? -41.020 6.529 15.027 1.00 85.38 253 LYS A N 1
ATOM 2005 C CA . LYS A 1 253 ? -40.887 7.434 13.871 1.00 85.38 253 LYS A CA 1
ATOM 2006 C C . LYS A 1 253 ? -39.802 8.486 14.091 1.00 85.38 253 LYS A C 1
ATOM 2008 O O . LYS A 1 253 ? -39.068 8.799 13.152 1.00 85.38 253 LYS A O 1
ATOM 2013 N N . GLN A 1 254 ? -39.688 9.032 15.299 1.00 85.12 254 GLN A N 1
ATOM 2014 C CA . GLN A 1 254 ? -38.661 10.012 15.639 1.00 85.12 254 GLN A CA 1
ATOM 2015 C C . GLN A 1 254 ? -37.263 9.385 15.612 1.00 85.12 254 GLN A C 1
ATOM 2017 O O . GLN A 1 254 ? -36.340 9.984 15.058 1.00 85.12 254 GLN A O 1
ATOM 2022 N N . ASP A 1 255 ? -37.106 8.172 16.133 1.00 86.19 255 ASP A N 1
ATOM 2023 C CA . ASP A 1 255 ? -35.833 7.454 16.128 1.00 86.19 255 ASP A CA 1
ATOM 2024 C C . ASP A 1 255 ? -35.457 6.966 14.728 1.00 86.19 255 ASP A C 1
ATOM 2026 O O . ASP A 1 255 ? -34.303 7.113 14.322 1.00 86.19 255 ASP A O 1
ATOM 2030 N N . ALA A 1 256 ? -36.428 6.518 13.926 1.00 85.38 256 ALA A N 1
ATOM 2031 C CA . ALA A 1 256 ? -36.210 6.243 12.507 1.00 85.38 256 ALA A CA 1
ATOM 2032 C C . ALA A 1 256 ? -35.761 7.501 11.744 1.00 85.38 256 ALA A C 1
ATOM 2034 O O . ALA A 1 256 ? -34.877 7.426 10.888 1.00 85.38 256 ALA A O 1
ATOM 2035 N N . LYS A 1 257 ? -36.324 8.675 12.068 1.00 87.38 257 LYS A N 1
ATOM 2036 C CA . LYS A 1 257 ? -35.905 9.952 11.473 1.00 87.38 257 LYS A CA 1
ATOM 2037 C C . LYS A 1 257 ? -34.471 10.311 11.871 1.00 87.38 257 LYS A C 1
ATOM 2039 O O . LYS A 1 257 ? -33.661 10.562 10.985 1.00 87.38 257 LYS A O 1
ATOM 2044 N N . LYS A 1 258 ? -34.126 10.236 13.162 1.00 84.94 258 LYS A N 1
ATOM 2045 C CA . LYS A 1 258 ? -32.749 10.456 13.646 1.00 84.94 258 LYS A CA 1
ATOM 2046 C C . LYS A 1 258 ? -31.758 9.495 12.983 1.00 84.94 258 LYS A C 1
ATOM 2048 O O . LYS A 1 258 ? -30.697 9.924 12.541 1.00 84.94 258 LYS A O 1
ATOM 2053 N N . ALA A 1 259 ? -32.103 8.211 12.874 1.00 83.69 259 ALA A N 1
ATOM 2054 C CA . ALA A 1 259 ? -31.261 7.208 12.226 1.00 83.69 259 ALA A CA 1
ATOM 2055 C C . ALA A 1 259 ? -31.038 7.521 10.735 1.00 83.69 259 ALA A C 1
ATOM 2057 O O . ALA A 1 259 ? -29.913 7.412 10.242 1.00 83.69 259 ALA A O 1
ATOM 2058 N N . ASN A 1 260 ? -32.083 7.963 10.030 1.00 84.56 260 ASN A N 1
ATOM 2059 C CA . ASN A 1 260 ? -31.981 8.397 8.636 1.00 84.56 260 ASN A CA 1
ATOM 2060 C C . ASN A 1 260 ? -31.127 9.664 8.477 1.00 84.56 260 ASN A C 1
ATOM 2062 O O . ASN A 1 260 ? -30.300 9.721 7.566 1.00 84.56 260 ASN A O 1
ATOM 2066 N N . ASP A 1 261 ? -31.272 10.647 9.367 1.00 85.88 261 ASP A N 1
ATOM 2067 C CA . ASP A 1 261 ? -30.479 11.883 9.345 1.00 85.88 261 ASP A CA 1
ATOM 2068 C C . ASP A 1 261 ? -28.989 11.593 9.590 1.00 85.88 261 ASP A C 1
ATOM 2070 O O . ASP A 1 261 ? -28.119 12.061 8.851 1.00 85.88 261 ASP A O 1
ATOM 2074 N N . VAL A 1 262 ? -28.686 10.739 10.573 1.00 83.50 262 VAL A N 1
ATOM 2075 C CA . VAL A 1 262 ? -27.323 10.265 10.848 1.00 83.50 262 VAL A CA 1
ATOM 2076 C C . VAL A 1 262 ? -26.749 9.537 9.630 1.00 83.50 262 VAL A C 1
ATOM 2078 O O . VAL A 1 262 ? -25.635 9.844 9.200 1.00 83.50 262 VAL A O 1
ATOM 2081 N N . LYS A 1 263 ? -27.516 8.627 9.017 1.00 82.94 263 LYS A N 1
ATOM 2082 C CA . LYS A 1 263 ? -27.105 7.912 7.800 1.00 82.94 263 LYS A CA 1
ATOM 2083 C C . LYS A 1 263 ? -26.783 8.874 6.653 1.00 82.94 263 LYS A C 1
ATOM 2085 O O . LYS A 1 263 ? -25.738 8.728 6.023 1.00 82.94 263 LYS A O 1
ATOM 2090 N N . LYS A 1 264 ? -27.629 9.882 6.417 1.00 85.12 264 LYS A N 1
ATOM 2091 C CA . LYS A 1 264 ? -27.415 10.900 5.378 1.00 85.12 264 LYS A CA 1
ATOM 2092 C C . LYS A 1 264 ? -26.126 11.692 5.616 1.00 85.12 264 LYS A C 1
ATOM 2094 O O . LYS A 1 264 ? -25.341 11.880 4.687 1.00 85.12 264 LYS A O 1
ATOM 2099 N N . ASN A 1 265 ? -25.874 12.105 6.858 1.00 85.62 265 ASN A N 1
ATOM 2100 C CA . ASN A 1 265 ? -24.643 12.809 7.222 1.00 85.62 265 ASN A CA 1
ATOM 2101 C C . ASN A 1 265 ? -23.399 11.938 6.985 1.00 85.62 265 ASN A C 1
ATOM 2103 O O . ASN A 1 265 ? -22.404 12.419 6.443 1.00 85.62 265 ASN A O 1
ATOM 2107 N N . PHE A 1 266 ? -23.465 10.644 7.314 1.00 82.50 266 PHE A N 1
ATOM 2108 C CA . PHE A 1 266 ? -22.381 9.699 7.031 1.00 82.50 266 PHE A CA 1
ATOM 2109 C C . PHE A 1 266 ? -22.161 9.465 5.532 1.00 82.50 266 PHE A C 1
ATOM 2111 O O . PHE A 1 266 ? -21.016 9.368 5.087 1.00 82.50 266 PHE A O 1
ATOM 2118 N N . GLU A 1 267 ? -23.227 9.393 4.734 1.00 84.94 267 GLU A N 1
ATOM 2119 C CA . GLU A 1 267 ? -23.125 9.255 3.277 1.00 84.94 267 GLU A CA 1
ATOM 2120 C C . GLU A 1 267 ? -22.473 10.484 2.625 1.00 84.94 267 GLU A C 1
ATOM 2122 O O . GLU A 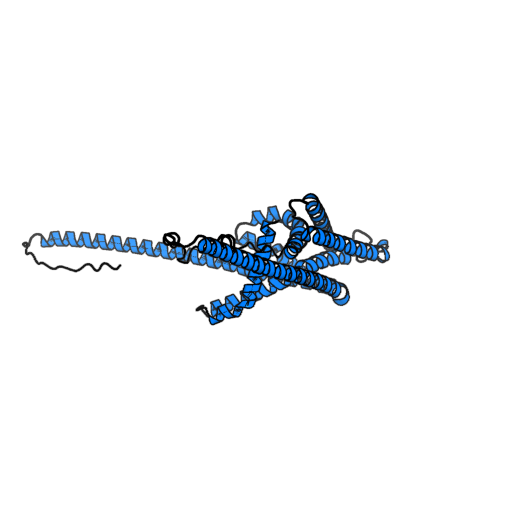1 267 ? -21.629 10.326 1.732 1.00 84.94 267 GLU A O 1
ATOM 2127 N N . ALA A 1 268 ? -22.804 11.687 3.104 1.00 87.44 268 ALA A N 1
ATOM 2128 C CA . ALA A 1 268 ? -22.166 12.933 2.681 1.00 87.44 268 ALA A CA 1
ATOM 2129 C C . ALA A 1 268 ? -20.687 12.981 3.102 1.00 87.44 268 ALA A C 1
ATOM 2131 O O . ALA A 1 268 ? -19.818 13.239 2.268 1.00 87.44 268 ALA A O 1
ATOM 2132 N N . PHE A 1 269 ? -20.385 12.647 4.363 1.00 87.44 269 PHE A N 1
ATOM 2133 C CA . PHE A 1 269 ? -19.011 12.557 4.869 1.00 87.44 269 PHE A CA 1
ATOM 2134 C C . PHE A 1 269 ? -18.158 11.602 4.030 1.00 87.44 269 PHE A C 1
ATOM 2136 O O . PHE A 1 269 ? -17.069 11.970 3.594 1.00 87.44 269 PHE A O 1
ATOM 2143 N N . ARG A 1 270 ? -18.670 10.399 3.742 1.00 88.12 270 ARG A N 1
ATOM 2144 C CA . ARG A 1 270 ? -17.996 9.416 2.886 1.00 88.12 270 ARG A CA 1
ATOM 2145 C C . ARG A 1 270 ? -17.663 9.991 1.515 1.00 88.12 270 ARG A C 1
ATOM 2147 O O . ARG A 1 270 ? -16.545 9.808 1.048 1.00 88.12 270 ARG A O 1
ATOM 2154 N N . SER A 1 271 ? -18.632 10.629 0.863 1.00 89.62 271 SER A N 1
ATOM 2155 C CA . SER A 1 271 ? -18.459 11.130 -0.505 1.00 89.62 271 SER A CA 1
ATOM 2156 C C . SER A 1 271 ? -17.422 12.255 -0.547 1.00 89.62 271 SER A C 1
ATOM 2158 O O . SER A 1 271 ? -16.536 12.241 -1.399 1.00 89.62 271 SER A O 1
ATOM 2160 N N . ASN A 1 272 ? -17.456 13.159 0.437 1.00 92.00 272 ASN A N 1
ATOM 2161 C CA . ASN A 1 272 ? -16.457 14.215 0.592 1.00 92.00 272 ASN A CA 1
ATOM 2162 C C . ASN A 1 272 ? -15.062 13.644 0.878 1.00 92.00 272 ASN A C 1
ATOM 2164 O O . ASN A 1 272 ? -14.085 14.088 0.279 1.00 92.00 272 ASN A O 1
ATOM 2168 N N . LEU A 1 273 ? -14.964 12.636 1.751 1.00 92.06 273 LEU A N 1
ATOM 2169 C CA . LEU A 1 273 ? -13.689 12.003 2.082 1.00 92.06 273 LEU A CA 1
ATOM 2170 C C . LEU A 1 273 ? -13.107 11.241 0.887 1.00 92.06 273 LEU A C 1
ATOM 2172 O O . LEU A 1 273 ? -11.915 11.359 0.620 1.00 92.06 273 LEU A O 1
ATOM 2176 N N . LEU A 1 274 ? -13.936 10.498 0.147 1.00 93.19 274 LEU A N 1
ATOM 2177 C CA . LEU A 1 274 ? -13.531 9.805 -1.077 1.00 93.19 274 LEU A CA 1
ATOM 2178 C C . LEU A 1 274 ? -13.028 10.799 -2.130 1.00 93.19 274 LEU A C 1
ATOM 2180 O O . LEU A 1 274 ? -11.985 10.564 -2.736 1.00 93.19 274 LEU A O 1
ATOM 2184 N N . MET A 1 275 ? -13.737 11.914 -2.323 1.00 93.81 275 MET A N 1
ATOM 2185 C CA . MET A 1 275 ? -13.330 12.967 -3.253 1.00 93.81 275 MET A CA 1
ATOM 2186 C C . MET A 1 275 ? -12.004 13.608 -2.827 1.00 93.81 275 MET A C 1
ATOM 2188 O O . MET A 1 275 ? -11.099 13.742 -3.647 1.00 93.81 275 MET A O 1
ATOM 2192 N N . PHE A 1 276 ? -11.848 13.942 -1.543 1.00 96.00 276 PHE A N 1
ATOM 2193 C CA . PHE A 1 276 ? -10.598 14.479 -1.003 1.00 96.00 276 PHE A CA 1
ATOM 2194 C C . PHE A 1 276 ? -9.431 13.490 -1.155 1.00 96.00 276 PHE A C 1
ATOM 2196 O O . PHE A 1 276 ? -8.332 13.868 -1.569 1.00 96.00 276 PHE A O 1
ATOM 2203 N N . TRP A 1 277 ? -9.666 12.206 -0.885 1.00 95.69 277 TRP A N 1
ATOM 2204 C CA . TRP A 1 277 ? -8.681 11.142 -1.067 1.00 95.69 277 TRP A CA 1
ATOM 2205 C C . TRP A 1 277 ? -8.265 10.983 -2.536 1.00 95.69 277 TRP A C 1
ATOM 2207 O O . TRP A 1 277 ? -7.070 10.919 -2.832 1.00 95.69 277 TRP A O 1
ATOM 2217 N N . LEU A 1 278 ? -9.225 10.993 -3.465 1.00 95.62 278 LEU A N 1
ATOM 2218 C CA . LEU A 1 278 ? -8.958 10.896 -4.901 1.00 95.62 278 LEU A CA 1
ATOM 2219 C C . LEU A 1 278 ? -8.161 12.107 -5.407 1.00 95.62 278 LEU A C 1
ATOM 2221 O O . LEU A 1 278 ? -7.141 11.934 -6.071 1.00 95.62 278 LEU A O 1
ATOM 2225 N N . LEU A 1 279 ? -8.599 13.323 -5.064 1.00 96.44 279 LEU A N 1
ATOM 2226 C CA . LEU A 1 279 ? -7.954 14.564 -5.497 1.00 96.44 279 LEU A CA 1
ATOM 2227 C C . LEU A 1 279 ? -6.547 14.712 -4.918 1.00 96.44 279 LEU A C 1
ATOM 2229 O O . LEU A 1 279 ? -5.639 15.111 -5.638 1.00 96.44 279 LEU A O 1
ATOM 2233 N N . SER A 1 280 ? -6.336 14.351 -3.650 1.00 97.75 280 SER A N 1
ATOM 2234 C CA . SER A 1 280 ? -5.001 14.392 -3.040 1.00 97.75 280 SER A CA 1
ATOM 2235 C C . SER A 1 280 ? -4.045 13.368 -3.666 1.00 97.75 280 SER A C 1
ATOM 2237 O O . SER A 1 280 ? -2.888 13.701 -3.920 1.00 97.75 280 SER A O 1
ATOM 2239 N N . ASN A 1 281 ? -4.513 12.159 -4.000 1.00 97.56 281 ASN A N 1
ATOM 2240 C CA . ASN A 1 281 ? -3.710 11.184 -4.749 1.00 97.56 281 ASN A CA 1
ATOM 2241 C C . ASN A 1 281 ? -3.393 11.675 -6.172 1.00 97.56 281 ASN A C 1
ATOM 2243 O O . ASN A 1 281 ? -2.247 11.579 -6.609 1.00 97.56 281 ASN A O 1
ATOM 2247 N N . ALA A 1 282 ? -4.372 12.241 -6.883 1.00 96.38 282 ALA A N 1
ATOM 2248 C CA . ALA A 1 282 ? -4.159 12.805 -8.216 1.00 96.38 282 ALA A CA 1
ATOM 2249 C C . ALA A 1 282 ? -3.173 13.987 -8.188 1.00 96.38 282 ALA A C 1
ATOM 2251 O O . ALA A 1 282 ? -2.262 14.049 -9.013 1.00 96.38 282 ALA A O 1
ATOM 2252 N N . ALA A 1 283 ? -3.302 14.880 -7.203 1.00 97.31 283 ALA A N 1
ATOM 2253 C CA . ALA A 1 283 ? -2.380 15.991 -6.997 1.00 97.31 283 ALA A CA 1
ATOM 2254 C C . ALA A 1 283 ? -0.948 15.496 -6.758 1.00 97.31 283 ALA A C 1
ATOM 2256 O O . ALA A 1 283 ? -0.022 16.030 -7.363 1.00 97.31 283 ALA A O 1
ATOM 2257 N N . LEU A 1 284 ? -0.758 14.443 -5.952 1.00 96.81 284 LEU A N 1
ATOM 2258 C CA . LEU A 1 284 ? 0.567 13.855 -5.739 1.00 96.81 284 LEU A CA 1
ATOM 2259 C C . LEU A 1 284 ? 1.166 13.316 -7.046 1.00 96.81 284 LEU A C 1
ATOM 2261 O O . LEU A 1 284 ? 2.335 13.572 -7.324 1.00 96.81 284 LEU A O 1
ATOM 2265 N N . ILE A 1 285 ? 0.373 12.618 -7.868 1.00 96.81 285 ILE A N 1
ATOM 2266 C CA . ILE A 1 285 ? 0.824 12.118 -9.177 1.00 96.81 285 ILE A CA 1
ATOM 2267 C C . ILE A 1 285 ? 1.303 13.274 -10.062 1.00 96.81 285 ILE A C 1
ATOM 2269 O O . ILE A 1 285 ? 2.413 13.220 -10.589 1.00 96.81 285 ILE A O 1
ATOM 2273 N N . ILE A 1 286 ? 0.492 14.327 -10.188 1.00 95.44 286 ILE A N 1
ATOM 2274 C CA . ILE A 1 286 ? 0.809 15.508 -11.002 1.00 95.44 286 ILE A CA 1
ATOM 2275 C C . ILE A 1 286 ? 2.083 16.177 -10.478 1.00 95.44 286 ILE A C 1
ATOM 2277 O O . ILE A 1 286 ? 3.026 16.384 -11.239 1.00 95.44 286 ILE A O 1
ATOM 2281 N N . VAL A 1 287 ? 2.152 16.459 -9.174 1.00 96.56 287 VAL A N 1
ATOM 2282 C CA . VAL A 1 287 ? 3.314 17.122 -8.572 1.00 96.56 287 VAL A CA 1
ATOM 2283 C C . VAL A 1 287 ? 4.586 16.311 -8.802 1.00 96.56 287 VAL A C 1
ATOM 2285 O O . VAL A 1 287 ? 5.612 16.864 -9.199 1.00 96.56 287 VAL A O 1
ATOM 2288 N N . CYS A 1 288 ? 4.526 14.994 -8.608 1.00 96.44 288 CYS A N 1
ATOM 2289 C CA . CYS A 1 288 ? 5.684 14.147 -8.827 1.00 96.44 288 CYS A CA 1
ATOM 2290 C C . CYS A 1 288 ? 6.127 14.157 -10.291 1.00 96.44 288 CYS A C 1
ATOM 2292 O O . CYS A 1 288 ? 7.325 14.312 -10.526 1.00 96.44 288 CYS A O 1
ATOM 2294 N N . ILE A 1 289 ? 5.202 14.013 -11.247 1.00 93.25 289 ILE A N 1
ATOM 2295 C CA . ILE A 1 289 ? 5.518 13.966 -12.686 1.00 93.25 289 ILE A CA 1
ATOM 2296 C C . ILE A 1 289 ? 6.145 15.276 -13.168 1.00 93.25 289 ILE A C 1
ATOM 2298 O O . ILE A 1 289 ? 7.154 15.230 -13.868 1.00 93.25 289 ILE A O 1
ATOM 2302 N N . TYR A 1 290 ? 5.587 16.425 -12.780 1.00 92.69 290 TYR A N 1
ATOM 2303 C CA . TYR A 1 290 ? 6.042 17.721 -13.288 1.00 92.69 290 TYR A CA 1
ATOM 2304 C C . TYR A 1 290 ? 7.240 18.305 -12.527 1.00 92.69 290 TYR A C 1
ATOM 2306 O O . TYR A 1 290 ? 8.067 18.967 -13.148 1.00 92.69 290 TYR A O 1
ATOM 2314 N N . PHE A 1 291 ? 7.358 18.074 -11.212 1.00 94.62 291 PHE A N 1
ATOM 2315 C CA . PHE A 1 291 ? 8.356 18.771 -10.381 1.00 94.62 291 PHE A CA 1
ATOM 2316 C C . PHE A 1 291 ? 9.435 17.871 -9.765 1.00 94.62 291 PHE A C 1
ATOM 2318 O O . PHE A 1 291 ? 10.512 18.366 -9.450 1.00 94.62 291 PHE A O 1
ATOM 2325 N N . VAL A 1 292 ? 9.179 16.573 -9.562 1.00 94.38 292 VAL A N 1
ATOM 2326 C CA . VAL A 1 292 ? 10.113 15.681 -8.838 1.00 94.38 292 VAL A CA 1
ATOM 2327 C C . VAL A 1 292 ? 10.903 14.793 -9.799 1.00 94.38 292 VAL A C 1
ATOM 2329 O O . VAL A 1 292 ? 12.120 14.652 -9.675 1.00 94.38 292 VAL A O 1
ATOM 2332 N N . GLY A 1 293 ? 10.213 14.184 -10.765 1.00 91.06 293 GLY A N 1
ATOM 2333 C CA . GLY A 1 293 ? 10.796 13.236 -11.708 1.00 91.06 293 GLY A CA 1
ATOM 2334 C C . GLY A 1 293 ? 11.272 11.918 -11.074 1.00 91.06 293 GLY A C 1
ATOM 2335 O O . GLY A 1 293 ? 11.331 11.737 -9.855 1.00 91.06 293 GLY A O 1
ATOM 2336 N N . ALA A 1 294 ? 11.636 10.963 -11.933 1.00 90.50 294 ALA A N 1
ATOM 2337 C CA . ALA A 1 294 ? 12.001 9.603 -11.524 1.00 90.50 294 ALA A CA 1
ATOM 2338 C C . ALA A 1 294 ? 13.277 9.529 -10.666 1.00 90.50 294 ALA A C 1
ATOM 2340 O O . ALA A 1 294 ? 13.355 8.715 -9.746 1.00 90.50 294 ALA A O 1
ATOM 2341 N N . ASN A 1 295 ? 14.268 10.378 -10.967 1.00 89.12 295 ASN A N 1
ATOM 2342 C CA . ASN A 1 295 ? 15.601 10.338 -10.353 1.00 89.12 295 ASN A CA 1
ATOM 2343 C C . ASN A 1 295 ? 15.580 10.671 -8.857 1.00 89.12 295 ASN A C 1
ATOM 2345 O O . ASN A 1 295 ? 16.449 10.213 -8.125 1.00 89.12 295 ASN A O 1
ATOM 2349 N N . VAL A 1 296 ? 14.597 11.456 -8.411 1.00 92.50 296 VAL A N 1
ATOM 2350 C CA . VAL A 1 296 ? 14.411 11.794 -6.996 1.00 92.50 296 VAL A CA 1
ATOM 2351 C C . VAL A 1 296 ? 13.364 10.872 -6.379 1.00 92.50 296 VAL A C 1
ATOM 2353 O O . VAL A 1 296 ? 13.606 10.276 -5.334 1.00 92.50 296 VAL A O 1
ATOM 2356 N N . PHE A 1 297 ? 12.225 10.677 -7.054 1.00 94.88 297 PHE A N 1
ATOM 2357 C CA . PHE A 1 297 ? 11.107 9.925 -6.488 1.00 94.88 297 PHE A CA 1
ATOM 2358 C C . PHE A 1 297 ? 11.450 8.463 -6.170 1.00 94.88 297 PHE A C 1
ATOM 2360 O O . PHE A 1 297 ? 11.160 8.003 -5.066 1.00 94.88 297 PHE A O 1
ATOM 2367 N N . LEU A 1 298 ? 12.063 7.723 -7.107 1.00 91.44 298 LEU A N 1
ATOM 2368 C CA . LEU A 1 298 ? 12.325 6.292 -6.913 1.00 91.44 298 LEU A CA 1
ATOM 2369 C C . LEU A 1 298 ? 13.319 6.034 -5.765 1.00 91.44 298 LEU A C 1
ATOM 2371 O O . LEU A 1 298 ? 12.967 5.262 -4.870 1.00 91.44 298 LEU A O 1
ATOM 2375 N N . PRO A 1 299 ? 14.510 6.672 -5.708 1.00 90.31 299 PRO A N 1
ATOM 2376 C CA . PRO A 1 299 ? 15.421 6.480 -4.580 1.00 90.31 299 PRO A CA 1
ATOM 2377 C C . PRO A 1 299 ? 14.811 6.901 -3.242 1.00 90.31 299 PRO A C 1
ATOM 2379 O O . PRO A 1 299 ? 14.963 6.175 -2.261 1.00 90.31 299 PRO A O 1
ATOM 2382 N N . SER A 1 300 ? 14.075 8.019 -3.196 1.00 93.00 300 SER A N 1
ATOM 2383 C CA . SER A 1 300 ? 13.390 8.460 -1.974 1.00 93.00 300 SER A CA 1
ATOM 2384 C C . SER A 1 300 ? 12.334 7.456 -1.512 1.00 93.00 300 SER A C 1
ATOM 2386 O O . SER A 1 300 ? 12.264 7.151 -0.322 1.00 93.00 300 SER A O 1
ATOM 2388 N N . LEU A 1 301 ? 11.548 6.896 -2.437 1.00 93.75 301 LEU A N 1
ATOM 2389 C CA . LEU A 1 301 ? 10.553 5.873 -2.126 1.00 93.75 301 LEU A CA 1
ATOM 2390 C C . LEU A 1 301 ? 11.207 4.594 -1.591 1.00 93.75 301 LEU A C 1
ATOM 2392 O O . LEU A 1 301 ? 10.781 4.074 -0.560 1.00 93.75 301 LEU A O 1
ATOM 2396 N N . PHE A 1 302 ? 12.248 4.090 -2.260 1.00 92.12 302 PHE A N 1
ATOM 2397 C CA . PHE A 1 302 ? 12.944 2.881 -1.814 1.00 92.12 302 PHE A CA 1
ATOM 2398 C C . PHE A 1 302 ? 13.640 3.079 -0.470 1.00 92.12 302 PHE A C 1
ATOM 2400 O O . PHE A 1 302 ? 13.563 2.191 0.376 1.00 92.12 302 PHE A O 1
ATOM 2407 N N . LEU A 1 303 ? 14.255 4.242 -0.238 1.00 93.44 303 LEU A N 1
ATOM 2408 C CA . LEU A 1 303 ? 14.844 4.586 1.053 1.00 93.44 303 LEU A CA 1
ATOM 2409 C C . LEU A 1 303 ? 13.780 4.641 2.154 1.00 93.44 303 LEU A C 1
ATOM 2411 O O . LEU A 1 303 ? 13.974 4.069 3.223 1.00 93.44 303 LEU A O 1
ATOM 2415 N N . PHE A 1 304 ? 12.638 5.275 1.888 1.00 93.81 304 PHE A N 1
ATOM 2416 C CA . PHE A 1 304 ? 11.530 5.329 2.837 1.00 93.81 304 PHE A CA 1
ATOM 2417 C C . PHE A 1 304 ? 11.016 3.923 3.191 1.00 93.81 304 PHE A C 1
ATOM 2419 O O . PHE A 1 304 ? 10.897 3.590 4.371 1.00 93.81 304 PHE A O 1
ATOM 2426 N N . ILE A 1 305 ? 10.770 3.071 2.187 1.00 93.56 305 ILE A N 1
ATOM 2427 C CA . ILE A 1 305 ? 10.319 1.686 2.401 1.00 93.56 305 ILE A CA 1
ATOM 2428 C C . ILE A 1 305 ? 11.383 0.881 3.157 1.00 93.56 305 ILE A C 1
ATOM 2430 O O . ILE A 1 305 ? 11.040 0.139 4.076 1.00 93.56 305 ILE A O 1
ATOM 2434 N N . ALA A 1 306 ? 12.662 1.041 2.810 1.00 94.25 306 ALA A N 1
ATOM 2435 C CA . ALA A 1 306 ? 13.776 0.388 3.490 1.00 94.25 306 ALA A CA 1
ATOM 2436 C C . ALA A 1 306 ? 13.815 0.754 4.981 1.00 94.25 306 ALA A C 1
ATOM 2438 O O . ALA A 1 306 ? 13.816 -0.137 5.828 1.00 94.25 306 ALA A O 1
ATOM 2439 N N . LEU A 1 307 ? 13.780 2.048 5.315 1.00 92.69 307 LEU A N 1
ATOM 2440 C CA . LEU A 1 307 ? 13.791 2.524 6.704 1.00 92.69 307 LEU A CA 1
ATOM 2441 C C . LEU A 1 307 ? 12.578 2.014 7.492 1.00 92.69 307 LEU A C 1
ATOM 2443 O O . LEU A 1 307 ? 12.704 1.563 8.636 1.00 92.69 307 LEU A O 1
ATOM 2447 N N . PHE A 1 308 ? 11.402 2.039 6.868 1.00 91.75 308 PHE A N 1
ATOM 2448 C CA . PHE A 1 308 ? 10.171 1.559 7.484 1.00 91.75 308 PHE A CA 1
ATOM 2449 C C . PHE A 1 308 ? 10.202 0.043 7.739 1.00 91.75 308 PHE A C 1
ATOM 2451 O O . PHE A 1 308 ? 9.841 -0.416 8.825 1.00 91.75 308 PHE A O 1
ATOM 2458 N N . ASN A 1 309 ? 10.705 -0.744 6.785 1.00 93.38 309 ASN A N 1
ATOM 2459 C CA . ASN A 1 309 ? 10.856 -2.192 6.936 1.00 93.38 309 ASN A CA 1
ATOM 2460 C C . ASN A 1 309 ? 11.920 -2.558 7.975 1.00 93.38 309 ASN A C 1
ATOM 2462 O O . ASN A 1 309 ? 11.682 -3.447 8.789 1.00 93.38 309 ASN A O 1
ATOM 2466 N N . VAL A 1 310 ? 13.056 -1.856 8.005 1.00 92.62 310 VAL A N 1
ATOM 2467 C CA . VAL A 1 310 ? 14.097 -2.066 9.024 1.00 92.62 310 VAL A CA 1
ATOM 2468 C C . VAL A 1 310 ? 13.550 -1.782 10.421 1.00 92.62 310 VAL A C 1
ATOM 2470 O O . VAL A 1 310 ? 13.775 -2.568 11.338 1.00 92.62 310 VAL A O 1
ATOM 2473 N N . THR A 1 311 ? 12.750 -0.725 10.585 1.00 91.25 311 THR A N 1
ATOM 2474 C CA . THR A 1 311 ? 12.118 -0.423 11.879 1.00 91.25 311 THR A CA 1
ATOM 2475 C C . THR A 1 311 ? 11.177 -1.548 12.323 1.00 91.25 311 THR A C 1
ATOM 2477 O O . THR A 1 311 ? 11.189 -1.957 13.485 1.00 91.25 311 THR A O 1
ATOM 2480 N N . ARG A 1 312 ? 10.406 -2.118 11.388 1.00 90.88 312 ARG A N 1
ATOM 2481 C CA . ARG A 1 312 ? 9.558 -3.291 11.654 1.00 90.88 312 ARG A CA 1
ATOM 2482 C C . ARG A 1 312 ? 10.372 -4.534 12.005 1.00 90.88 312 ARG A C 1
ATOM 2484 O O . ARG A 1 312 ? 9.979 -5.267 12.909 1.00 90.88 312 ARG A O 1
ATOM 2491 N N . LEU A 1 313 ? 11.502 -4.758 11.334 1.00 93.56 313 LEU A N 1
ATOM 2492 C CA . LEU A 1 313 ? 12.402 -5.871 11.636 1.00 93.56 313 LEU A CA 1
ATOM 2493 C C . LEU A 1 313 ? 12.966 -5.758 13.053 1.00 93.56 313 LEU A C 1
ATOM 2495 O O . LEU A 1 313 ? 12.942 -6.738 13.790 1.00 93.56 313 LEU A O 1
ATOM 2499 N N . ILE A 1 314 ? 13.404 -4.564 13.456 1.00 93.00 314 ILE A N 1
ATOM 2500 C CA . ILE A 1 314 ? 13.887 -4.301 14.818 1.00 93.00 314 ILE A CA 1
ATOM 2501 C C . ILE A 1 314 ? 12.790 -4.601 15.844 1.00 93.00 314 ILE A C 1
ATOM 2503 O O . ILE A 1 314 ? 13.063 -5.263 16.845 1.00 93.00 314 ILE A O 1
ATOM 2507 N N . GLY A 1 315 ? 11.549 -4.176 15.584 1.00 90.81 315 GLY A N 1
ATOM 2508 C CA . GLY A 1 315 ? 10.406 -4.495 16.444 1.00 90.81 315 GLY A CA 1
ATOM 2509 C C . GLY A 1 315 ? 10.137 -6.001 16.533 1.00 90.81 315 GLY A C 1
ATOM 2510 O O . GLY A 1 315 ? 9.939 -6.537 17.620 1.00 90.81 315 GLY A O 1
ATOM 2511 N N . SER A 1 316 ? 10.205 -6.698 15.398 1.00 92.25 316 SER A N 1
ATOM 2512 C CA . SER A 1 316 ? 10.025 -8.149 15.307 1.00 92.25 316 SER A CA 1
ATOM 2513 C C . SER A 1 316 ? 11.105 -8.926 16.067 1.00 92.25 316 SER A C 1
ATOM 2515 O O . SER A 1 316 ? 10.786 -9.838 16.826 1.00 92.25 316 SER A O 1
ATOM 2517 N N . ILE A 1 317 ? 12.378 -8.564 15.895 1.00 93.56 317 ILE A N 1
ATOM 2518 C CA . ILE A 1 317 ? 13.499 -9.196 16.607 1.00 93.56 317 ILE A CA 1
ATOM 2519 C C . ILE A 1 317 ? 13.387 -8.913 18.106 1.00 93.56 317 ILE A C 1
ATOM 2521 O O . ILE A 1 317 ? 13.505 -9.834 18.910 1.00 93.56 317 ILE A O 1
ATOM 2525 N N . SER A 1 318 ? 13.092 -7.663 18.481 1.00 91.19 318 SER A N 1
ATOM 2526 C CA . SER A 1 318 ? 12.871 -7.280 19.880 1.00 91.19 318 SER A CA 1
ATOM 2527 C C . SER A 1 318 ? 11.787 -8.137 20.533 1.00 91.19 318 SER A C 1
ATOM 2529 O O . SER A 1 318 ? 11.981 -8.618 21.644 1.00 91.19 318 SER A O 1
ATOM 2531 N N . PHE A 1 319 ? 10.673 -8.389 19.838 1.00 91.06 319 PHE A N 1
ATOM 2532 C CA . PHE A 1 319 ? 9.599 -9.244 20.345 1.00 91.06 319 PHE A CA 1
ATOM 2533 C C . PHE A 1 319 ? 10.070 -10.678 20.630 1.00 91.06 319 PHE A C 1
ATOM 2535 O O . PHE A 1 319 ? 9.785 -11.211 21.703 1.00 91.06 319 PHE A O 1
ATOM 2542 N N . VAL A 1 320 ? 10.822 -11.291 19.711 1.00 93.00 320 VAL A N 1
ATOM 2543 C CA . VAL A 1 320 ? 11.344 -12.657 19.895 1.00 93.00 320 VAL A CA 1
ATOM 2544 C C . VAL A 1 320 ? 12.338 -12.717 21.052 1.00 93.00 320 VAL A C 1
ATOM 2546 O O . VAL A 1 320 ? 12.248 -13.619 21.881 1.00 93.00 320 VAL A O 1
ATOM 2549 N N . VAL A 1 321 ? 13.239 -11.737 21.156 1.00 92.75 321 VAL A N 1
ATOM 2550 C CA . VAL A 1 321 ? 14.225 -11.661 22.247 1.00 92.75 321 VAL A CA 1
ATOM 2551 C C . VAL A 1 321 ? 13.540 -11.515 23.605 1.00 92.75 321 VAL A C 1
ATOM 2553 O O . VAL A 1 321 ? 13.877 -12.248 24.532 1.00 92.75 321 VAL A O 1
ATOM 2556 N N . LEU A 1 322 ? 12.561 -10.614 23.723 1.00 90.38 322 LEU A N 1
ATOM 2557 C CA . LEU A 1 322 ? 11.812 -10.415 24.967 1.00 90.38 322 LEU A CA 1
ATOM 2558 C C . LEU A 1 322 ? 11.008 -11.664 25.345 1.00 90.38 322 LEU A C 1
ATOM 2560 O O . LEU A 1 322 ? 11.040 -12.092 26.492 1.00 90.38 322 LEU A O 1
ATOM 2564 N N . THR A 1 323 ? 10.363 -12.306 24.370 1.00 90.81 323 THR A N 1
ATOM 2565 C CA . THR A 1 323 ? 9.599 -13.539 24.613 1.00 90.81 323 THR A CA 1
ATOM 2566 C C . THR A 1 323 ? 10.511 -14.688 25.050 1.00 90.81 323 THR A C 1
ATOM 2568 O O . THR A 1 323 ? 10.178 -15.433 25.971 1.00 90.81 323 THR A O 1
ATOM 2571 N N . ALA A 1 324 ? 11.684 -14.829 24.427 1.00 91.12 324 ALA A N 1
ATOM 2572 C CA . ALA A 1 324 ? 12.677 -15.825 24.820 1.00 91.12 324 ALA A CA 1
ATOM 2573 C C . ALA A 1 324 ? 13.214 -15.556 26.233 1.00 91.12 324 ALA A C 1
ATOM 2575 O O . ALA A 1 324 ? 13.368 -16.489 27.021 1.00 91.12 324 ALA A O 1
ATOM 2576 N N . TRP A 1 325 ? 13.455 -14.288 26.570 1.00 92.38 325 TRP A N 1
ATOM 2577 C CA . TRP A 1 325 ? 13.872 -13.873 27.906 1.00 92.38 325 TRP A CA 1
ATOM 2578 C C . TRP A 1 325 ? 12.825 -14.225 28.968 1.00 92.38 325 TRP A C 1
ATOM 2580 O O . TRP A 1 325 ? 13.158 -14.871 29.963 1.00 92.38 325 TRP A O 1
ATOM 2590 N N . ASP A 1 326 ? 11.557 -13.886 28.729 1.00 90.44 326 ASP A N 1
ATOM 2591 C CA . ASP A 1 326 ? 10.452 -14.202 29.639 1.00 90.44 326 ASP A CA 1
ATOM 2592 C C . ASP A 1 326 ? 10.274 -15.717 29.810 1.00 90.44 326 ASP A C 1
ATOM 2594 O O . ASP A 1 326 ? 10.063 -16.204 30.923 1.00 90.44 326 ASP A O 1
ATOM 2598 N N . PHE A 1 327 ? 10.435 -16.491 28.732 1.00 91.19 327 PHE A N 1
ATOM 2599 C CA . PHE A 1 327 ? 10.409 -17.952 28.790 1.00 91.19 327 PHE A CA 1
ATOM 2600 C C . PHE A 1 327 ? 11.563 -18.527 29.627 1.00 91.19 327 PHE A C 1
ATOM 2602 O O . PHE A 1 327 ? 11.350 -19.426 30.446 1.00 91.19 327 PHE A O 1
ATOM 2609 N N . ILE A 1 328 ? 12.782 -18.001 29.466 1.00 91.69 328 ILE A N 1
ATOM 2610 C CA . ILE A 1 328 ? 13.948 -18.405 30.266 1.00 91.69 328 ILE A CA 1
ATOM 2611 C C . ILE A 1 328 ? 13.725 -18.066 31.744 1.00 91.69 328 ILE A C 1
ATOM 2613 O O . ILE A 1 328 ? 13.948 -18.925 32.601 1.00 91.69 328 ILE A O 1
ATOM 2617 N N . LEU A 1 329 ? 13.240 -16.859 32.052 1.00 89.38 329 LEU A N 1
ATOM 2618 C CA . LEU A 1 329 ? 12.903 -16.461 33.420 1.00 89.38 329 LEU A CA 1
ATOM 2619 C C . LEU A 1 329 ? 11.845 -17.384 34.027 1.00 89.38 329 LEU A C 1
ATOM 2621 O O . LEU A 1 329 ? 12.027 -17.859 35.148 1.00 89.38 329 LEU A O 1
ATOM 2625 N N . LEU A 1 330 ? 10.791 -17.714 33.277 1.00 89.75 330 LEU A N 1
ATOM 2626 C CA . LEU A 1 330 ? 9.767 -18.658 33.719 1.00 89.75 330 LEU A CA 1
ATOM 2627 C C . LEU A 1 330 ? 10.370 -20.036 34.027 1.00 89.75 330 LEU A C 1
ATOM 2629 O O . LEU A 1 330 ? 10.074 -20.616 35.073 1.00 89.75 330 LEU A O 1
ATOM 2633 N N . CYS A 1 331 ? 11.257 -20.545 33.169 1.00 87.94 331 CYS A N 1
ATOM 2634 C CA . CYS A 1 331 ? 11.947 -21.817 33.396 1.00 87.94 331 CYS A CA 1
ATOM 2635 C C . CYS A 1 331 ? 12.823 -21.782 34.660 1.00 87.94 331 CYS A C 1
ATOM 2637 O O . CYS A 1 331 ? 12.840 -22.751 35.427 1.00 87.94 331 CYS A O 1
ATOM 2639 N N . ILE A 1 332 ? 13.519 -20.669 34.913 1.00 88.06 332 ILE A N 1
ATOM 2640 C CA . ILE A 1 332 ? 14.318 -20.462 36.131 1.00 88.06 332 ILE A CA 1
ATOM 2641 C C . ILE A 1 332 ? 13.411 -20.418 37.369 1.00 88.06 332 ILE A C 1
ATOM 2643 O O . ILE A 1 332 ? 13.700 -21.101 38.353 1.00 88.06 332 ILE A O 1
ATOM 2647 N N . CYS A 1 333 ? 12.293 -19.689 37.321 1.00 84.44 333 CYS A N 1
ATOM 2648 C CA . CYS A 1 333 ? 11.325 -19.607 38.418 1.00 84.44 333 CYS A CA 1
ATOM 2649 C C . CYS A 1 333 ? 10.685 -20.967 38.729 1.00 84.44 333 CYS A C 1
ATOM 2651 O O . CYS A 1 333 ? 10.623 -21.358 39.895 1.00 84.44 333 CYS A O 1
ATOM 2653 N N . LEU A 1 334 ? 10.274 -21.728 37.708 1.00 82.25 334 LEU A N 1
ATOM 2654 C CA . LEU A 1 334 ? 9.729 -23.081 37.876 1.00 82.25 334 LEU A CA 1
ATOM 2655 C C . LEU A 1 334 ? 10.771 -24.040 38.467 1.00 82.25 334 LEU A C 1
ATOM 2657 O O . LEU A 1 334 ? 10.456 -24.831 39.361 1.00 82.25 334 LEU A O 1
ATOM 2661 N N . ARG A 1 335 ? 12.033 -23.938 38.028 1.00 79.50 335 ARG A N 1
ATOM 2662 C CA . ARG A 1 335 ? 13.142 -24.714 38.597 1.00 79.50 335 ARG A CA 1
ATOM 2663 C C . ARG A 1 335 ? 13.408 -24.330 40.054 1.00 79.50 335 ARG A C 1
ATOM 2665 O O . ARG A 1 335 ? 13.601 -25.223 40.876 1.00 79.50 335 ARG A O 1
ATOM 2672 N N . SER A 1 336 ? 13.372 -23.041 40.390 1.00 75.62 336 SER A N 1
ATOM 2673 C CA . SER A 1 336 ? 13.530 -22.552 41.766 1.00 75.62 336 SER A CA 1
ATOM 2674 C C . SER A 1 336 ? 12.399 -23.038 42.674 1.00 75.62 336 SER A C 1
ATOM 2676 O O . SER A 1 336 ? 12.671 -23.621 43.721 1.00 75.62 336 SER A O 1
ATOM 2678 N N . GLY A 1 337 ? 11.138 -22.907 42.247 1.00 74.06 337 GLY A N 1
ATOM 2679 C CA . GLY A 1 337 ? 9.982 -23.389 43.011 1.00 74.06 337 GLY A CA 1
ATOM 2680 C C . GLY A 1 337 ? 9.988 -24.910 43.201 1.00 74.06 337 GLY A C 1
ATOM 2681 O O . GLY A 1 337 ? 9.701 -25.410 44.290 1.00 74.06 337 GLY A O 1
ATOM 2682 N N . SER A 1 338 ? 10.405 -25.670 42.181 1.00 66.81 338 SER A N 1
ATOM 2683 C CA . SER A 1 338 ? 10.593 -27.120 42.316 1.00 66.81 338 SER A CA 1
ATOM 2684 C C . SER A 1 338 ? 11.725 -27.482 43.285 1.00 66.81 338 SER A C 1
ATOM 2686 O O . SER A 1 338 ? 11.621 -28.499 43.977 1.00 66.81 338 SER A O 1
ATOM 2688 N N . LEU A 1 339 ? 12.808 -26.701 43.330 1.00 63.12 339 LEU A N 1
ATOM 2689 C CA . LEU A 1 339 ? 13.911 -26.903 44.275 1.00 63.12 339 LEU A CA 1
ATOM 2690 C C . LEU A 1 339 ? 13.492 -26.558 45.709 1.00 63.12 339 LEU A C 1
ATOM 2692 O O . LEU A 1 339 ? 13.852 -27.279 46.641 1.00 63.12 339 LEU A O 1
ATOM 2696 N N . GLU A 1 340 ? 12.700 -25.506 45.886 1.00 71.69 340 GLU A N 1
ATOM 2697 C CA . GLU A 1 340 ? 12.174 -25.086 47.184 1.00 71.69 340 GLU A CA 1
ATOM 2698 C C . GLU A 1 340 ? 11.191 -26.112 47.759 1.00 71.69 340 GLU A C 1
ATOM 2700 O O . GLU A 1 340 ? 11.341 -26.526 48.911 1.00 71.69 340 GLU A O 1
ATOM 2705 N N . LYS A 1 341 ? 10.293 -26.656 46.928 1.00 73.69 341 LYS A N 1
ATOM 2706 C CA . LYS A 1 341 ? 9.398 -27.757 47.318 1.00 73.69 341 LYS A CA 1
ATOM 2707 C C . LYS A 1 341 ? 10.168 -29.010 47.759 1.00 73.69 341 LYS A C 1
ATOM 2709 O O . LYS A 1 341 ? 9.828 -29.617 48.771 1.00 73.69 341 LYS A O 1
ATOM 2714 N N . ARG A 1 342 ? 11.246 -29.381 47.051 1.00 65.94 342 ARG A N 1
ATOM 2715 C CA . ARG A 1 342 ? 12.116 -30.510 47.446 1.00 65.94 342 ARG A CA 1
ATOM 2716 C C . ARG A 1 342 ? 12.838 -30.254 48.772 1.00 65.94 342 ARG A C 1
ATOM 2718 O O . ARG A 1 342 ? 12.935 -31.160 49.594 1.00 65.94 342 ARG A O 1
ATOM 2725 N N . ARG A 1 343 ? 13.323 -29.029 49.008 1.00 67.88 343 ARG A N 1
ATOM 2726 C CA . ARG A 1 343 ? 13.953 -28.651 50.287 1.00 67.88 343 ARG A CA 1
ATOM 2727 C C . ARG A 1 343 ? 12.959 -28.671 51.449 1.00 67.88 343 ARG A C 1
ATOM 2729 O O . ARG A 1 343 ? 13.335 -29.123 52.526 1.00 67.88 343 ARG A O 1
ATOM 2736 N N . SER A 1 344 ? 11.724 -28.216 51.238 1.00 73.94 344 SER A N 1
ATOM 2737 C CA . SER A 1 344 ? 10.651 -28.280 52.240 1.00 73.94 344 SER A CA 1
ATOM 2738 C C . SER A 1 344 ? 10.296 -29.728 52.596 1.00 73.94 344 SER A C 1
ATOM 2740 O O . SER A 1 344 ? 10.337 -30.067 53.776 1.00 73.94 344 SER A O 1
ATOM 2742 N N . ASN A 1 345 ? 10.091 -30.608 51.605 1.00 76.56 345 ASN A N 1
ATOM 2743 C CA . ASN A 1 345 ? 9.852 -32.035 51.864 1.00 76.56 345 ASN A CA 1
ATOM 2744 C C . ASN A 1 345 ? 11.008 -32.688 52.639 1.00 76.56 345 ASN A C 1
ATOM 2746 O O . ASN A 1 345 ? 10.765 -33.396 53.610 1.00 76.56 345 ASN A O 1
ATOM 2750 N N . ASN A 1 346 ? 12.264 -32.411 52.270 1.00 73.31 346 ASN A N 1
ATOM 2751 C CA . ASN A 1 346 ? 13.419 -32.951 52.998 1.00 73.31 346 ASN A CA 1
ATOM 2752 C C . ASN A 1 346 ? 13.529 -32.416 54.437 1.00 73.31 346 ASN A C 1
ATOM 2754 O O . ASN A 1 346 ? 14.036 -33.126 55.302 1.00 73.31 346 ASN A O 1
ATOM 2758 N N . ARG A 1 347 ? 13.082 -31.181 54.714 1.00 77.38 347 ARG A N 1
ATOM 2759 C CA . ARG A 1 347 ? 13.007 -30.659 56.090 1.00 77.38 347 ARG A CA 1
ATOM 2760 C C . ARG A 1 347 ? 11.903 -31.339 56.892 1.00 77.38 347 ARG A C 1
ATOM 2762 O O . ARG A 1 347 ? 12.138 -31.628 58.055 1.00 77.38 347 ARG A O 1
ATOM 2769 N N . HIS A 1 348 ? 10.742 -31.602 56.292 1.00 74.31 348 HIS A N 1
ATOM 2770 C CA . HIS A 1 348 ? 9.656 -32.315 56.970 1.00 74.31 348 HIS A CA 1
ATOM 2771 C C . HIS A 1 348 ? 10.013 -33.768 57.271 1.00 74.31 348 HIS A C 1
ATOM 2773 O O . HIS A 1 348 ? 9.763 -34.203 58.386 1.00 74.31 348 HIS A O 1
ATOM 2779 N N . HIS A 1 349 ? 10.669 -34.478 56.348 1.00 69.44 349 HIS A N 1
ATOM 2780 C CA . HIS A 1 349 ? 11.188 -35.819 56.635 1.00 69.44 349 HIS A CA 1
ATOM 2781 C C . HIS A 1 349 ? 12.206 -35.799 57.778 1.00 69.44 349 HIS A C 1
ATOM 2783 O O . HIS A 1 349 ? 12.023 -36.504 58.755 1.00 69.44 349 HIS A O 1
ATOM 2789 N N . ARG A 1 350 ? 13.200 -34.900 57.736 1.00 70.00 350 ARG A N 1
ATOM 2790 C CA . ARG A 1 350 ? 14.179 -34.770 58.830 1.00 70.00 350 ARG A CA 1
ATOM 2791 C C . ARG A 1 350 ? 13.569 -34.379 60.177 1.00 70.00 350 ARG A C 1
ATOM 2793 O O . ARG A 1 350 ? 14.111 -34.762 61.203 1.00 70.00 350 ARG A O 1
ATOM 2800 N N . ALA A 1 351 ? 12.510 -33.570 60.179 1.00 71.62 351 ALA A N 1
ATOM 2801 C CA . ALA A 1 351 ? 11.799 -33.213 61.402 1.00 71.62 351 ALA A CA 1
ATOM 2802 C C . ALA A 1 351 ? 11.003 -34.406 61.951 1.00 71.62 351 ALA A C 1
ATOM 2804 O O . ALA A 1 351 ? 11.052 -34.646 63.147 1.00 71.62 351 ALA A O 1
ATOM 2805 N N . ALA A 1 352 ? 10.347 -35.179 61.080 1.00 69.75 352 ALA A N 1
ATOM 2806 C CA . ALA A 1 352 ? 9.643 -36.397 61.470 1.00 69.75 352 ALA A CA 1
ATOM 2807 C C . ALA A 1 352 ? 10.601 -37.465 62.024 1.00 69.75 352 ALA A C 1
ATOM 2809 O O . ALA A 1 352 ? 10.321 -38.029 63.076 1.00 69.75 352 ALA A O 1
ATOM 2810 N N . ASP A 1 353 ? 11.753 -37.673 61.377 1.00 71.38 353 ASP A N 1
ATOM 2811 C CA . ASP A 1 353 ? 12.783 -38.607 61.853 1.00 71.38 353 ASP A CA 1
ATOM 2812 C C . ASP A 1 353 ? 13.341 -38.161 63.223 1.00 71.38 353 ASP A C 1
ATOM 2814 O O . ASP A 1 353 ? 13.520 -38.972 64.126 1.00 71.38 353 ASP A O 1
ATOM 2818 N N . ALA A 1 354 ? 13.560 -36.853 63.422 1.00 68.06 354 ALA A N 1
ATOM 2819 C CA . ALA A 1 354 ? 14.027 -36.308 64.699 1.00 68.06 354 ALA A CA 1
ATOM 2820 C C . ALA A 1 354 ? 12.970 -36.380 65.817 1.00 68.06 354 ALA A C 1
ATOM 2822 O O . ALA A 1 354 ? 13.328 -36.537 66.985 1.00 68.06 354 ALA A O 1
ATOM 2823 N N . ASP A 1 355 ? 11.683 -36.258 65.484 1.00 65.12 355 ASP A N 1
ATOM 2824 C CA . ASP A 1 355 ? 10.582 -36.440 66.432 1.00 65.12 355 ASP A CA 1
ATOM 2825 C C . ASP A 1 355 ? 10.402 -37.921 66.805 1.00 65.12 355 ASP A C 1
ATOM 2827 O O . ASP A 1 355 ? 10.136 -38.211 67.970 1.00 65.12 355 ASP A O 1
ATOM 2831 N N . GLU A 1 356 ? 10.609 -38.861 65.874 1.00 63.97 356 GLU A N 1
ATOM 2832 C CA . GLU A 1 356 ? 10.654 -40.302 66.174 1.00 63.97 356 GLU A CA 1
ATOM 2833 C C . GLU A 1 356 ? 11.855 -40.667 67.055 1.00 63.97 356 GLU A C 1
ATOM 2835 O O . GLU A 1 356 ? 11.681 -41.364 68.056 1.00 63.97 356 GLU A O 1
ATOM 2840 N N . ASP A 1 357 ? 13.048 -40.147 66.756 1.00 61.38 357 ASP A N 1
ATOM 2841 C CA . ASP A 1 357 ? 14.248 -40.367 67.572 1.00 61.38 357 ASP A CA 1
ATOM 2842 C C . ASP A 1 357 ? 14.098 -39.761 68.979 1.00 61.38 357 ASP A C 1
ATOM 2844 O O . ASP A 1 357 ? 14.467 -40.386 69.978 1.00 61.38 357 ASP A O 1
ATOM 2848 N N . ASN A 1 358 ? 13.498 -38.570 69.097 1.00 58.06 358 ASN A N 1
ATOM 2849 C CA . ASN A 1 358 ? 13.184 -37.965 70.392 1.00 58.06 358 ASN A CA 1
ATOM 2850 C C . ASN A 1 358 ? 12.074 -38.731 71.128 1.00 58.06 358 ASN A C 1
ATOM 2852 O O . ASN A 1 358 ? 12.178 -38.930 72.337 1.00 58.06 358 ASN A O 1
ATOM 2856 N N . ALA A 1 359 ? 11.032 -39.206 70.443 1.00 57.81 359 ALA A N 1
ATOM 2857 C CA . ALA A 1 359 ? 9.996 -40.041 71.052 1.00 57.81 359 ALA A CA 1
ATOM 2858 C C . ALA A 1 359 ? 10.562 -41.387 71.537 1.00 57.81 359 ALA A C 1
ATOM 2860 O O . ALA A 1 359 ? 10.171 -41.869 72.601 1.00 57.81 359 ALA A O 1
ATOM 2861 N N . ALA A 1 360 ? 11.529 -41.961 70.817 1.00 58.16 360 ALA A N 1
ATOM 2862 C CA . ALA A 1 360 ? 12.262 -43.150 71.240 1.00 58.16 360 ALA A CA 1
ATOM 2863 C C . ALA A 1 360 ? 13.200 -42.867 72.431 1.00 58.16 360 ALA A C 1
ATOM 2865 O O . ALA A 1 360 ? 13.306 -43.698 73.334 1.00 58.16 360 ALA A O 1
ATOM 2866 N N . ALA A 1 361 ? 13.829 -41.687 72.487 1.00 55.22 361 ALA A N 1
ATOM 2867 C CA . ALA A 1 361 ? 14.696 -41.271 73.595 1.00 55.22 361 ALA A CA 1
ATOM 2868 C C . ALA A 1 361 ? 13.923 -40.885 74.875 1.00 55.22 361 ALA A C 1
ATOM 2870 O O . ALA A 1 361 ? 14.395 -41.146 75.983 1.00 55.22 361 ALA A O 1
ATOM 2871 N N . TYR A 1 362 ? 12.727 -40.299 74.746 1.00 49.91 362 TYR A N 1
ATOM 2872 C CA . TYR A 1 362 ? 11.868 -39.879 75.865 1.00 49.91 362 TYR A CA 1
ATOM 2873 C C . TYR A 1 362 ? 10.757 -40.884 76.217 1.00 49.91 362 TYR A C 1
ATOM 2875 O O . TYR A 1 362 ? 10.072 -40.708 77.226 1.00 49.91 362 TYR A O 1
ATOM 2883 N N . GLY A 1 363 ? 10.626 -41.985 75.469 1.00 46.81 363 GLY A N 1
ATOM 2884 C CA . GLY A 1 363 ? 9.653 -43.061 75.701 1.00 46.81 363 GLY A CA 1
ATOM 2885 C C . GLY A 1 363 ? 9.786 -43.804 77.039 1.00 46.81 363 GLY A C 1
ATOM 2886 O O . GLY A 1 363 ? 8.986 -44.694 77.319 1.00 46.81 363 GLY A O 1
ATOM 2887 N N . HIS A 1 364 ? 10.749 -43.431 77.889 1.00 45.72 364 HIS A N 1
ATOM 2888 C CA . HIS A 1 364 ? 10.905 -43.975 79.239 1.00 45.72 364 HIS A CA 1
ATOM 2889 C C . HIS A 1 364 ? 10.514 -43.030 80.387 1.00 45.72 364 HIS A C 1
ATOM 2891 O O . HIS A 1 364 ? 10.624 -43.429 81.548 1.00 45.72 364 HIS A O 1
ATOM 2897 N N . LEU A 1 365 ? 10.004 -41.822 80.115 1.00 43.34 365 LEU A N 1
ATOM 2898 C CA . LEU A 1 365 ? 9.521 -40.913 81.161 1.00 43.34 365 LEU A CA 1
ATOM 2899 C C . LEU A 1 365 ? 8.061 -40.509 80.928 1.00 43.34 365 LEU A C 1
ATOM 2901 O O . LEU A 1 365 ? 7.749 -39.577 80.200 1.00 43.34 365 LEU A O 1
ATOM 2905 N N . GLY A 1 366 ? 7.188 -41.266 81.598 1.00 38.81 366 GLY A N 1
ATOM 2906 C CA . GLY A 1 366 ? 5.907 -40.860 82.182 1.00 38.81 366 GLY A CA 1
ATOM 2907 C C . GLY A 1 366 ? 5.113 -39.736 81.512 1.00 38.81 366 GLY A C 1
ATOM 2908 O O . GLY A 1 366 ? 5.391 -38.557 81.694 1.00 38.81 366 GLY A O 1
ATOM 2909 N N . SER A 1 367 ? 4.010 -40.142 80.880 1.00 40.84 367 SER A N 1
ATOM 2910 C CA . SER A 1 367 ? 2.838 -39.331 80.538 1.00 40.84 367 SER A CA 1
ATOM 2911 C C . SER A 1 367 ? 2.517 -38.235 81.569 1.00 40.84 367 SER A C 1
ATOM 2913 O O . SER A 1 367 ? 2.090 -38.536 82.684 1.00 40.84 367 SER A O 1
ATOM 2915 N N . SER A 1 368 ? 2.564 -36.972 81.139 1.00 35.28 368 SER A N 1
ATOM 2916 C CA . SER A 1 368 ? 1.801 -35.883 81.752 1.00 35.28 368 SER A CA 1
ATOM 2917 C C . SER A 1 368 ? 1.215 -34.987 80.662 1.00 35.28 368 SER A C 1
ATOM 2919 O O . SER A 1 368 ? 1.940 -34.391 79.870 1.00 35.28 368 SER A O 1
ATOM 2921 N N . LYS A 1 369 ? -0.120 -34.921 80.626 1.00 43.91 369 LYS A N 1
ATOM 2922 C CA . LYS A 1 369 ? -0.919 -34.025 79.781 1.00 43.91 369 LYS A CA 1
ATOM 2923 C C . LYS A 1 369 ? -0.548 -32.565 80.043 1.00 43.91 369 LYS A C 1
ATOM 2925 O O . LYS A 1 369 ? -0.520 -32.156 81.201 1.00 43.91 369 LYS A O 1
ATOM 2930 N N . VAL A 1 370 ? -0.399 -31.774 78.981 1.00 36.34 370 VAL A N 1
ATOM 2931 C CA . VAL A 1 370 ? -0.541 -30.313 79.039 1.00 36.34 370 VAL A CA 1
ATOM 2932 C C . VAL A 1 370 ? -1.332 -29.852 77.815 1.00 36.34 370 VAL A C 1
ATOM 2934 O O . VAL A 1 370 ? -0.915 -30.059 76.678 1.00 36.34 370 VAL A O 1
ATOM 2937 N N . ASP A 1 371 ? -2.496 -29.262 78.085 1.00 42.16 371 ASP A N 1
ATOM 2938 C CA . ASP A 1 371 ? -3.353 -28.559 77.132 1.00 42.16 371 ASP A CA 1
ATOM 2939 C C . ASP A 1 371 ? -2.668 -27.280 76.625 1.00 42.16 371 ASP A C 1
ATOM 2941 O O . ASP A 1 371 ? -2.118 -26.503 77.405 1.00 42.16 371 ASP A O 1
ATOM 2945 N N . GLY A 1 372 ? -2.749 -27.021 75.318 1.00 34.91 372 GLY A N 1
ATOM 2946 C CA . GLY A 1 372 ? -2.232 -25.794 74.711 1.00 34.91 372 GLY A CA 1
ATOM 2947 C C . GLY A 1 372 ? -2.735 -25.613 73.284 1.00 34.91 372 GLY A C 1
ATOM 2948 O O . GLY A 1 372 ? -2.084 -26.027 72.330 1.00 34.91 372 GLY A O 1
ATOM 2949 N N . GLY A 1 373 ? -3.919 -25.016 73.134 1.00 37.16 373 GLY A N 1
ATOM 2950 C CA . GLY A 1 373 ? -4.489 -24.679 71.831 1.00 37.16 373 GLY A CA 1
ATOM 2951 C C . GLY A 1 373 ? -3.703 -23.580 71.107 1.00 37.16 373 GLY A C 1
ATOM 2952 O O . GLY A 1 373 ? -3.267 -22.608 71.720 1.00 37.16 373 GLY A O 1
ATOM 2953 N N . MET A 1 374 ? -3.594 -23.699 69.781 1.00 36.97 374 MET A N 1
ATOM 2954 C CA . MET A 1 374 ? -3.278 -22.580 68.890 1.00 36.97 374 MET A CA 1
ATOM 2955 C C . MET A 1 374 ? -4.432 -22.351 67.901 1.00 36.97 374 MET A C 1
ATOM 2957 O O . MET A 1 374 ? -4.966 -23.321 67.359 1.00 36.97 374 MET A O 1
ATOM 2961 N N . PRO A 1 375 ? -4.820 -21.091 67.630 1.00 38.88 375 PRO A N 1
ATOM 2962 C CA . PRO A 1 375 ? -5.867 -20.774 66.669 1.00 38.88 375 PRO A CA 1
ATOM 2963 C C . PRO A 1 375 ? -5.334 -20.820 65.229 1.00 38.88 375 PRO A C 1
ATOM 2965 O O . PRO A 1 375 ? -4.314 -20.214 64.904 1.00 38.88 375 PRO A O 1
ATOM 2968 N N . SER A 1 376 ? -6.064 -21.495 64.338 1.00 36.31 376 SER A N 1
ATOM 2969 C CA . SER A 1 376 ? -5.827 -21.446 62.894 1.00 36.31 376 SER A CA 1
ATOM 2970 C C . SER A 1 376 ? -6.441 -20.174 62.299 1.00 36.31 376 SER A C 1
ATOM 2972 O O . SER A 1 376 ? -7.664 -20.026 62.264 1.00 36.31 376 SER A O 1
ATOM 2974 N N . ILE A 1 377 ? -5.604 -19.265 61.798 1.00 37.88 377 ILE A N 1
ATOM 2975 C CA . ILE A 1 377 ? -6.045 -18.143 60.963 1.00 37.88 377 ILE A CA 1
ATOM 2976 C C . ILE A 1 377 ? -6.308 -18.684 59.555 1.00 37.88 377 ILE A C 1
ATOM 2978 O O . ILE A 1 377 ? -5.383 -19.045 58.830 1.00 37.88 377 ILE A O 1
ATOM 2982 N N . VAL A 1 378 ? -7.583 -18.734 59.171 1.00 39.81 378 VAL A N 1
ATOM 2983 C CA . VAL A 1 378 ? -8.012 -18.926 57.782 1.00 39.81 378 VAL A CA 1
ATOM 2984 C C . VAL A 1 378 ? -8.122 -17.540 57.152 1.00 39.81 378 VAL A C 1
ATOM 2986 O O . VAL A 1 378 ? -9.022 -16.773 57.490 1.00 39.81 378 VAL A O 1
ATOM 2989 N N . LEU A 1 379 ? -7.193 -17.207 56.256 1.00 40.03 379 LEU A N 1
ATOM 2990 C CA . LEU A 1 379 ? -7.331 -16.050 55.372 1.00 40.03 379 LEU A CA 1
ATOM 2991 C C . LEU A 1 379 ? -8.362 -16.389 54.286 1.00 40.03 379 LEU A C 1
ATOM 2993 O O . LEU A 1 379 ? -8.235 -17.409 53.608 1.00 40.03 379 LEU A O 1
ATOM 2997 N N . LYS A 1 380 ? -9.385 -15.540 54.166 1.00 37.31 380 LYS A N 1
ATOM 2998 C CA . LYS A 1 380 ? -10.321 -15.492 53.039 1.00 37.31 380 LYS A CA 1
ATOM 2999 C C . LYS A 1 380 ? -9.886 -14.420 52.056 1.00 37.31 380 LYS A C 1
ATOM 3001 O O . LYS A 1 380 ? -9.438 -13.357 52.543 1.00 37.31 380 LYS A O 1
#

Organism: Aphanomyces astaci (NCBI:txid112090)